Protein AF-A0A8S2WUA0-F1 (afdb_monomer)

Organism: NCBI:txid392030

InterPro domains:
  IPR001611 Leucine-rich repeat [PF13516] (300-314)
  IPR001611 Leucine-rich repeat [PF13516] (323-336)
  IPR001611 Leucine-rich repeat [PF13855] (157-218)
  IPR001611 Leucine-rich repeat [PF13855] (231-290)
  IPR001611 Leucine-rich repeat [PS51450] (231-252)
  IPR001611 Leucine-rich repeat [PS51450] (255-276)
  IPR001611 Leucine-rich repeat [PS51450] (279-300)
  IPR003591 Leucine-rich repeat, typical subtype [SM00369] (111-133)
  IPR003591 Leucine-rich repeat, typical subtype [SM00369] (135-157)
  IPR003591 Leucine-rich repeat, typical subtype [SM00369] (158-179)
  IPR003591 Leucine-rich repeat, typical subtype [SM00369] (180-204)
  IPR003591 Leucine-rich repeat, typical subtype [SM00369] (229-252)
  IPR003591 Leucine-rich repeat, typical subtype [SM00369] (253-276)
  IPR003591 Leucine-rich repeat, typical subtype [SM00369] (277-298)
  IPR003591 Leucine-rich repeat, typical subtype [SM00369] (299-323)
  IPR032675 Leucine-rich repeat domain superfamily [G3DSA:3.80.10.10] (1-219)
  IPR032675 Leucine-rich repeat domain superfamily [G3DSA:3.80.10.10] (220-452)
  IPR050333 Small Leucine-Rich Proteoglycans [PTHR45712] (112-393)

Sequence (474 aa):
QLDLRMNQIKFDDNDLLLLNQLINLTHIDVSHNSRINEIDLRSLHKLEQIRCSYNNATRLVLNGHALRQLNASHNRLKQIDLMAAPINLIQIDISWNEFQILPDWLNEDNSSIERLIADHNRINVLPNKLFTSNKRLQYIRLDHNRLLYLPDKISTSNVETLLLHCNQIENLPVCLLKNMHRLKILNLSSNQLVALPLPNDRTDLNRLQELYLSCNELDDDVFAIISRYERLKVLYLAYNKIEQIDDTSLSKLNSLTDLNLSGNNIQSLPQTALSSMENLQVLYLHSNKLCAIPDLRRLKSLKVLDLSFNAIDSASIDNLFPPSLTILDLSGNQEINIQRDSLKSLSQKSVSLINISGLSDASSDISLWSVGFAHSSGSRNRLAITTVNESSFNYSSNDALFAMFDGGLNNEVPMILKHKLPDILQHEYEQCNQANFYLKHTFLSLQKRLKTAGQRLGAASTVVHIRSLPQSNT

pLDDT: mean 84.99, std 16.62, range [33.16, 98.88]

Nearest PDB structures (foldseek):
  6qxp-assembly5_E  TM=7.853E-01  e=6.600E-06  Arabidopsis
  5o0o-assembly1_C  TM=7.335E-01  e=2.388E-05  Mus musculus
  5o0o-assembly1_B  TM=7.131E-01  e=1.533E-05  Mus musculus
  5o0n-assembly1_A  TM=5.180E-01  e=3.548E-06  Mus musculus
  6qxp-assembly4_D  TM=6.253E-01  e=2.388E-05  Arabidopsis

Secondary structure (DSSP, 8-state):
-EE-TTS-----HHHHHHHHT-TT--EEE--S-TT--EEE-TT-TT--EEE--SS--SEEEE--TT--EEE--SS--S--EESS--TT--EEE--SS--SB--GGGG-TT----EEE--SS---B--TTHHHH-TT--EEE--SS------S---S----EEE--SS------TTHHHH-TT--EEE--SS--S------SSGGG----EEE--SS---TTHHHHHTT-TT--EEE--SS------HHHHTT-TT-SEEE-TTS------HHHHTT-TT--EEE--SS--S-----TT-TT--EEE--SS---GGG-TT-S-TT--EEE-TT-TT----GGGGTTTTTS--EEE--S----SSS---S------------S---EEEEEETTGGG-TTEEEEEEEE-TT-SHHHHHHHHHHHHHHHHHHHH---HHHHHHHHHHHHHHHHHHHHHH---EEEEEEEEPPPP---

Radius of gyration: 27.76 Å; Cα contacts (8 Å, |Δi|>4): 1179; chains: 1; bounding box: 54×71×77 Å

Foldseek 3Di:
DEEQAPVLDEDDPVNQVVLLVPQCAQEYENDHNQNYQEHANQNNQNHAYYHHEHYAHQEAEYELNNHAYEHHEHYAYQDYHYPDQNLNHAEYAHANYAHQEDDQSLQAQRHNYAYYHHAQYAHADYHLCNQPRHQNHAYHHHAHYAYQEYRQDHAQHNHQEDHHANYAHADYHLCPQQRPLNHAYDAHAHYAYAEDHAHHPDLNSLNYAEYHHAHYAYEQCNLVRCLSNLNHAYDAHHQYAYADHDLVSLLSNLNYQYYAHANYAYAADRQNSLLSNCNHAEYHHANYAYQAYHQNQSNQNHAYDAHAQYQYAQVRQANRHHLNYAEYEHENNQRHDHDPNSCPSNVVYNYDYAYQNLDDPPDDDDQVHRDDDDDDDDDDDDFLKDKAWASQAPVHSFKIKIKIKTQPHDNPLNVLCNVVLRVQLNVLCVVDVDPVRSVVVSVVVSCVVCPPVNVVGDIDMDMDMDGDDPPDPD

Solvent-accessible surface area (backbone atoms only — not comparable to full-atom values): 23252 Å² total; per-residue (Å²): 109,48,83,53,54,69,63,64,46,60,70,50,77,67,53,37,52,57,57,39,68,48,45,83,33,35,35,41,31,51,22,46,11,67,56,23,44,59,46,64,40,56,60,24,49,46,24,26,34,43,35,43,25,47,24,46,25,48,42,44,34,34,24,14,66,41,19,31,37,42,35,45,24,40,28,50,28,49,62,74,49,59,80,36,72,44,42,53,22,32,37,41,32,49,23,38,27,50,24,46,48,68,72,71,67,51,50,38,69,67,35,46,30,28,36,44,35,43,25,44,28,48,30,40,53,66,56,63,30,42,51,57,22,34,64,53,28,26,38,40,36,45,24,40,30,46,28,45,53,62,51,68,55,48,40,82,31,48,33,29,33,44,37,44,25,42,28,50,31,43,55,64,34,64,42,48,52,40,25,33,47,46,24,30,36,42,32,48,22,38,29,49,28,50,66,76,49,56,52,38,91,52,54,90,41,34,48,33,29,36,42,34,45,24,40,28,52,32,40,49,70,48,41,75,48,55,33,53,26,45,56,23,28,35,42,33,45,23,37,28,56,28,43,59,60,61,41,78,32,56,48,40,35,45,47,24,32,36,42,30,49,21,43,25,52,30,41,59,64,38,49,71,17,54,45,60,26,48,50,25,27,36,41,37,41,26,42,26,47,25,44,51,62,54,70,39,50,53,20,61,45,24,29,38,40,34,47,21,37,22,50,32,38,38,91,48,52,65,77,23,69,25,85,48,50,41,38,41,37,50,24,55,15,73,58,45,57,83,55,76,73,53,44,52,80,52,65,86,50,83,53,54,74,29,64,46,60,72,74,68,77,98,81,71,81,88,59,82,55,67,58,73,87,85,86,78,97,71,84,90,64,70,81,19,61,37,66,37,82,36,53,50,33,94,86,30,61,62,21,30,36,39,33,43,24,40,15,56,90,37,54,65,65,15,53,54,48,48,74,44,46,63,66,42,41,51,56,33,38,77,77,34,86,49,72,79,51,20,58,54,49,27,53,56,53,48,56,63,72,38,50,73,61,51,75,79,46,71,63,53,75,51,76,47,78,47,70,68,74,81,80,77,92,122

Mean predicted aligned error: 12.83 Å

Structure (mmCIF, N/CA/C/O backbone):
data_AF-A0A8S2WUA0-F1
#
_entry.id   AF-A0A8S2WUA0-F1
#
loop_
_atom_site.group_PDB
_atom_site.id
_atom_site.type_symbol
_atom_site.label_atom_id
_atom_site.label_alt_id
_atom_site.label_comp_id
_atom_site.label_asym_id
_atom_site.label_entity_id
_atom_site.label_seq_id
_atom_site.pdbx_PDB_ins_code
_atom_site.Cartn_x
_atom_site.Cartn_y
_atom_site.Cartn_z
_atom_site.occupancy
_atom_site.B_iso_or_equiv
_atom_site.auth_seq_id
_atom_site.auth_comp_id
_atom_site.auth_asym_id
_atom_site.auth_atom_id
_atom_site.pdbx_PDB_model_num
ATOM 1 N N . GLN A 1 1 ? -2.440 -0.784 -35.305 1.00 91.06 1 GLN A N 1
ATOM 2 C CA . GLN A 1 1 ? 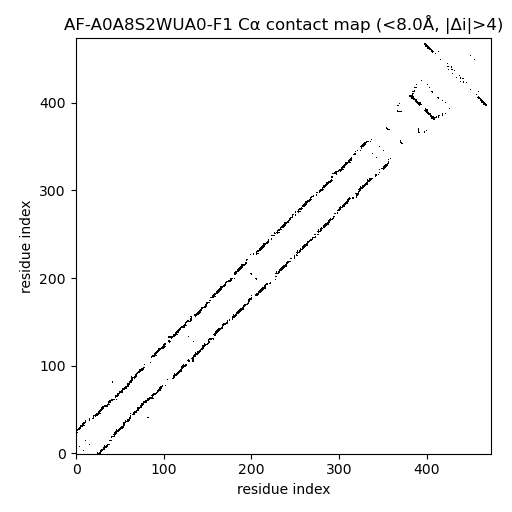-2.613 -1.450 -33.998 1.00 91.06 1 GLN A CA 1
ATOM 3 C C . GLN A 1 1 ? -2.890 -2.917 -34.273 1.00 91.06 1 GLN A C 1
ATOM 5 O O . GLN A 1 1 ? -3.445 -3.200 -35.329 1.00 91.06 1 GLN A O 1
ATOM 10 N N . LEU A 1 2 ? -2.484 -3.820 -33.385 1.00 93.69 2 LEU A N 1
ATOM 11 C CA . LEU A 1 2 ? -2.633 -5.263 -33.568 1.00 93.69 2 LEU A CA 1
ATOM 12 C C . LEU A 1 2 ? -3.073 -5.902 -32.245 1.00 93.69 2 LEU A C 1
ATOM 14 O O . LEU A 1 2 ? -2.423 -5.692 -31.225 1.00 93.69 2 LEU A O 1
ATOM 18 N N . ASP A 1 3 ? -4.173 -6.650 -32.261 1.00 94.88 3 ASP A N 1
ATOM 19 C CA . ASP A 1 3 ? -4.720 -7.353 -31.095 1.00 94.88 3 ASP A CA 1
ATOM 20 C C . ASP A 1 3 ? -4.766 -8.852 -31.402 1.00 94.88 3 ASP A C 1
ATOM 22 O O . ASP A 1 3 ? -5.430 -9.292 -32.338 1.00 94.88 3 ASP A O 1
ATOM 26 N N . LEU A 1 4 ? -4.000 -9.614 -30.632 1.00 93.12 4 LEU A N 1
ATOM 27 C CA . LEU A 1 4 ? -3.760 -11.044 -30.770 1.00 93.12 4 LEU A CA 1
ATOM 28 C C . LEU A 1 4 ? -4.043 -11.787 -29.456 1.00 93.12 4 LEU A C 1
ATOM 30 O O . LEU A 1 4 ? -3.588 -12.920 -29.269 1.00 93.12 4 LEU A O 1
ATOM 34 N N . ARG A 1 5 ? -4.796 -11.191 -28.529 1.00 93.31 5 ARG A N 1
ATOM 35 C CA . ARG A 1 5 ? -5.061 -11.808 -27.225 1.00 93.31 5 ARG A CA 1
ATOM 36 C C . ARG A 1 5 ? -5.924 -13.069 -27.305 1.00 93.31 5 ARG A C 1
ATOM 38 O O . ARG A 1 5 ? -6.803 -13.170 -28.155 1.00 93.31 5 ARG A O 1
ATOM 45 N N . MET A 1 6 ? -5.730 -13.992 -26.360 1.00 91.81 6 MET A N 1
ATOM 46 C CA . MET A 1 6 ? -6.567 -15.196 -26.178 1.00 91.81 6 MET A CA 1
ATOM 47 C C . MET A 1 6 ? -6.624 -16.153 -27.387 1.00 91.81 6 MET A C 1
ATOM 49 O O . MET A 1 6 ? -7.593 -16.891 -27.548 1.00 91.81 6 MET A O 1
ATOM 53 N N . ASN A 1 7 ? -5.582 -16.188 -28.220 1.00 89.38 7 ASN A N 1
ATOM 54 C CA . ASN A 1 7 ? -5.558 -16.977 -29.458 1.00 89.38 7 ASN A CA 1
ATOM 55 C C . ASN A 1 7 ? -4.708 -18.259 -29.366 1.00 89.38 7 ASN A C 1
ATOM 57 O O . ASN A 1 7 ? -4.508 -18.936 -30.370 1.00 89.38 7 ASN A O 1
ATOM 61 N N . GLN A 1 8 ? -4.200 -18.612 -28.176 1.00 88.50 8 GLN A N 1
ATOM 62 C CA . GLN A 1 8 ? -3.290 -19.754 -27.965 1.00 88.50 8 GLN A CA 1
ATOM 63 C C . GLN A 1 8 ? -2.056 -19.722 -28.886 1.00 88.50 8 GLN A C 1
ATOM 65 O O . GLN A 1 8 ? -1.544 -20.767 -29.298 1.00 88.50 8 GLN A O 1
ATOM 70 N N . ILE A 1 9 ? -1.584 -18.515 -29.206 1.00 87.69 9 ILE A N 1
ATOM 71 C CA . ILE A 1 9 ? -0.480 -18.295 -30.138 1.00 87.69 9 ILE A CA 1
ATOM 72 C C . ILE A 1 9 ? 0.809 -18.865 -29.558 1.00 87.69 9 ILE A C 1
ATOM 74 O O . ILE A 1 9 ? 1.099 -18.717 -28.370 1.00 87.69 9 ILE A O 1
ATOM 78 N N . LYS A 1 10 ? 1.596 -19.492 -30.427 1.00 88.62 10 LYS A N 1
ATOM 79 C CA . LYS A 1 10 ? 3.007 -19.780 -30.210 1.00 88.62 10 LYS A CA 1
ATOM 80 C C . LYS A 1 10 ? 3.750 -19.067 -31.326 1.00 88.62 10 LYS A C 1
ATOM 82 O O . LYS A 1 10 ? 3.524 -19.415 -32.474 1.00 88.62 10 LYS A O 1
ATOM 87 N N . PHE A 1 11 ? 4.595 -18.102 -30.987 1.00 86.12 11 PHE A N 1
ATOM 88 C CA . PHE A 1 11 ? 5.479 -17.513 -31.980 1.00 86.12 11 PHE A CA 1
ATOM 89 C C . PHE A 1 11 ? 6.608 -18.489 -32.293 1.00 86.12 11 PHE A C 1
ATOM 91 O O . PHE A 1 11 ? 7.310 -18.935 -31.380 1.00 86.12 11 PHE A O 1
ATOM 98 N N . ASP A 1 12 ? 6.745 -18.848 -33.564 1.00 83.81 12 ASP A N 1
ATOM 99 C CA . ASP A 1 12 ? 7.989 -19.389 -34.096 1.00 83.81 12 ASP A CA 1
ATOM 100 C C . ASP A 1 12 ? 8.867 -18.271 -34.695 1.00 83.81 12 ASP A C 1
AT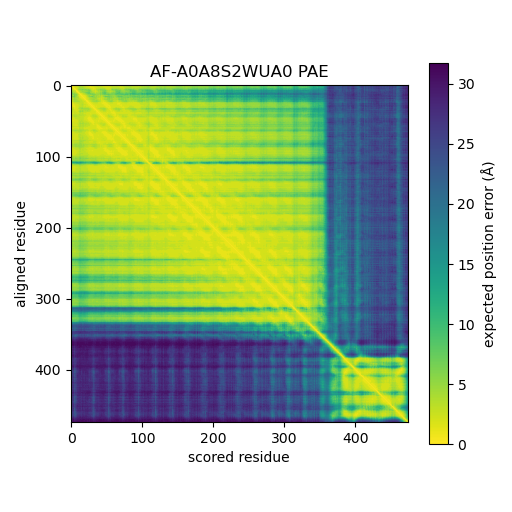OM 102 O O . ASP A 1 12 ? 8.491 -17.093 -34.712 1.00 83.81 12 ASP A O 1
ATOM 106 N N . ASP A 1 13 ? 10.067 -18.626 -35.158 1.00 78.75 13 ASP A N 1
ATOM 107 C CA . ASP A 1 13 ? 11.012 -17.653 -35.719 1.00 78.75 13 ASP A CA 1
ATOM 108 C C . ASP A 1 13 ? 10.450 -16.938 -36.964 1.00 78.75 13 ASP A C 1
ATOM 110 O O . ASP A 1 13 ? 10.760 -15.767 -37.199 1.00 78.75 13 ASP A O 1
ATOM 114 N N . ASN A 1 14 ? 9.594 -17.604 -37.748 1.00 80.50 14 ASN A N 1
ATOM 115 C CA . ASN A 1 14 ? 8.979 -17.011 -38.935 1.00 80.50 14 ASN A CA 1
ATOM 116 C C . ASN A 1 14 ? 7.882 -16.011 -38.548 1.00 80.50 14 ASN A C 1
ATOM 118 O O . ASN A 1 14 ? 7.809 -14.930 -39.136 1.00 80.50 14 ASN A O 1
ATOM 122 N N . ASP A 1 15 ? 7.066 -16.327 -37.542 1.00 83.38 15 ASP A N 1
ATOM 123 C CA . ASP A 1 15 ? 6.038 -15.421 -37.026 1.00 83.38 15 ASP A CA 1
ATOM 124 C C . ASP A 1 15 ? 6.659 -14.137 -36.465 1.00 83.38 15 ASP A C 1
ATOM 126 O O . ASP A 1 15 ? 6.182 -13.031 -36.740 1.00 83.38 15 ASP A O 1
ATOM 130 N N . LEU A 1 16 ? 7.759 -14.264 -35.712 1.00 80.38 16 LEU A N 1
ATOM 131 C CA . LEU A 1 16 ? 8.507 -13.114 -35.201 1.00 80.38 16 LEU A CA 1
ATOM 132 C C . LEU A 1 16 ? 9.115 -12.296 -36.342 1.00 80.38 16 LEU A C 1
ATOM 134 O O . LEU A 1 16 ? 9.086 -11.065 -36.287 1.00 80.38 16 LEU A O 1
ATOM 138 N N . LEU A 1 17 ? 9.630 -12.943 -37.391 1.00 80.00 17 LEU A N 1
ATOM 139 C CA . LEU A 1 17 ? 10.149 -12.246 -38.566 1.00 80.00 17 LEU A CA 1
ATOM 140 C C . LEU A 1 17 ? 9.051 -11.421 -39.252 1.00 80.00 17 LEU A C 1
ATOM 142 O O . LEU A 1 17 ? 9.273 -10.248 -39.555 1.00 80.00 17 LEU A O 1
ATOM 146 N N . LEU A 1 18 ? 7.864 -12.002 -39.446 1.00 84.75 18 LEU A N 1
ATOM 147 C CA . LEU A 1 18 ? 6.706 -11.319 -40.029 1.00 84.75 18 LEU A CA 1
ATOM 148 C C . LEU A 1 18 ? 6.235 -10.149 -39.158 1.00 84.75 18 LEU A C 1
ATOM 150 O O . LEU A 1 18 ? 6.015 -9.049 -39.667 1.00 84.75 18 LEU A O 1
ATOM 154 N N . LEU A 1 19 ? 6.134 -10.344 -37.841 1.00 85.50 19 LEU A N 1
ATOM 155 C CA . LEU A 1 19 ? 5.771 -9.272 -36.911 1.00 85.50 19 LEU A CA 1
ATOM 156 C C . LEU A 1 19 ? 6.771 -8.117 -36.953 1.00 85.50 19 LEU A C 1
ATOM 158 O O . LEU A 1 19 ? 6.364 -6.955 -36.956 1.00 85.50 19 LEU A O 1
ATOM 162 N N . ASN A 1 20 ? 8.067 -8.415 -37.046 1.00 85.62 20 ASN A N 1
ATOM 163 C CA . ASN A 1 20 ? 9.115 -7.400 -37.119 1.00 85.62 20 ASN A CA 1
ATOM 164 C C . ASN A 1 20 ? 9.111 -6.599 -38.438 1.00 85.62 20 ASN A C 1
ATOM 166 O O . ASN A 1 20 ? 9.735 -5.539 -38.491 1.00 85.62 20 ASN A O 1
ATOM 170 N N . GLN A 1 21 ? 8.375 -7.029 -39.472 1.00 90.38 21 GLN A N 1
ATOM 171 C CA . GLN A 1 21 ? 8.153 -6.236 -40.692 1.00 90.38 21 GLN A CA 1
ATOM 172 C C . GLN A 1 21 ? 7.097 -5.134 -40.505 1.00 90.38 21 GLN A C 1
ATOM 174 O O . GLN A 1 21 ? 7.042 -4.188 -41.295 1.00 90.38 21 GLN A O 1
ATOM 179 N N . LEU A 1 22 ? 6.283 -5.193 -39.445 1.00 91.19 22 LEU A N 1
ATOM 180 C CA . LEU A 1 22 ? 5.233 -4.212 -39.152 1.00 91.19 22 LEU A CA 1
ATOM 181 C C . LEU A 1 22 ? 5.799 -2.930 -38.517 1.00 91.19 22 LEU A C 1
ATOM 183 O O . LEU A 1 22 ? 5.335 -2.474 -37.478 1.00 91.19 22 LEU A O 1
ATOM 187 N N . ILE A 1 23 ? 6.786 -2.300 -39.154 1.00 91.50 23 ILE A N 1
ATOM 188 C CA . ILE A 1 23 ? 7.576 -1.181 -38.601 1.00 91.50 23 ILE A CA 1
ATOM 189 C C . ILE A 1 23 ? 6.765 0.070 -38.211 1.00 91.50 23 ILE A C 1
ATOM 191 O O . ILE A 1 23 ? 7.255 0.923 -37.475 1.00 91.50 23 ILE A O 1
ATOM 195 N N . ASN A 1 24 ? 5.526 0.197 -38.696 1.00 94.44 24 ASN A N 1
ATOM 196 C CA . ASN A 1 24 ? 4.607 1.286 -38.346 1.00 94.44 24 ASN A CA 1
ATOM 197 C C . ASN A 1 24 ? 3.672 0.944 -37.172 1.00 94.44 24 ASN A C 1
ATOM 199 O O . ASN A 1 24 ? 2.773 1.724 -36.853 1.00 94.44 24 ASN A O 1
ATOM 203 N N . LEU A 1 25 ? 3.843 -0.220 -36.543 1.00 95.94 25 LEU A N 1
ATOM 204 C CA . LEU A 1 25 ? 3.012 -0.652 -35.433 1.00 95.94 25 LEU A CA 1
ATOM 205 C C . LEU A 1 25 ? 3.320 0.167 -34.176 1.00 95.94 25 LEU A C 1
ATOM 207 O O . LEU A 1 25 ? 4.436 0.160 -33.672 1.00 95.94 25 LEU A O 1
ATOM 211 N N . THR A 1 26 ? 2.295 0.841 -33.657 1.00 97.44 26 THR A N 1
ATOM 212 C CA . THR A 1 26 ? 2.385 1.640 -32.426 1.00 97.44 26 THR A CA 1
ATOM 213 C C . THR A 1 26 ? 1.793 0.937 -31.209 1.00 97.44 26 THR A C 1
ATOM 215 O O . THR A 1 26 ? 2.150 1.264 -30.086 1.00 97.44 26 THR A O 1
ATOM 218 N N . HIS A 1 27 ? 0.890 -0.027 -31.412 1.00 98.06 27 HIS A N 1
ATOM 219 C CA . HIS A 1 27 ? 0.211 -0.748 -30.333 1.00 98.06 27 HIS A CA 1
ATOM 220 C C . HIS A 1 27 ? 0.109 -2.226 -30.678 1.00 98.06 27 HIS A C 1
ATOM 222 O O . HIS A 1 27 ? -0.366 -2.556 -31.774 1.00 98.06 27 HIS A O 1
ATOM 228 N N . ILE A 1 28 ? 0.490 -3.080 -29.733 1.00 96.62 28 ILE A N 1
ATOM 229 C CA . ILE A 1 28 ? 0.329 -4.527 -29.833 1.00 96.62 28 ILE A CA 1
ATOM 230 C C . ILE A 1 28 ? -0.192 -5.121 -28.518 1.00 96.62 28 ILE A C 1
ATOM 232 O O . ILE A 1 28 ? 0.291 -4.778 -27.437 1.00 96.62 28 ILE A O 1
ATOM 236 N N . ASP A 1 29 ? -1.173 -6.015 -28.612 1.00 97.19 29 ASP A N 1
ATOM 237 C CA . ASP A 1 29 ? -1.645 -6.837 -27.497 1.00 97.19 29 ASP A CA 1
ATOM 238 C C . ASP A 1 29 ? -1.501 -8.317 -27.862 1.00 97.19 29 ASP A C 1
ATOM 240 O O . ASP A 1 29 ? -2.125 -8.795 -28.801 1.00 97.19 29 ASP A O 1
ATOM 244 N N . VAL A 1 30 ? -0.647 -9.037 -27.141 1.00 95.94 30 VAL A N 1
ATOM 245 C CA . VAL A 1 30 ? -0.411 -10.484 -27.275 1.00 95.94 30 VAL A CA 1
ATOM 246 C C . VAL A 1 30 ? -0.712 -11.206 -25.960 1.00 95.94 30 VAL A C 1
ATOM 248 O O . VAL A 1 30 ? -0.166 -12.275 -25.693 1.00 95.94 30 VAL A O 1
ATOM 251 N N . SER A 1 31 ? -1.552 -10.621 -25.106 1.00 96.31 31 SER A N 1
ATOM 252 C CA . SER A 1 31 ? -1.838 -11.146 -23.768 1.00 96.31 31 SER A CA 1
ATOM 253 C C . SER A 1 31 ? -2.667 -12.439 -23.805 1.00 96.31 31 SER A C 1
ATOM 255 O O . SER A 1 31 ? -3.380 -12.713 -24.769 1.00 96.31 31 SER A O 1
ATOM 257 N N . HIS A 1 32 ? -2.642 -13.229 -22.733 1.00 95.50 32 HIS A N 1
ATOM 258 C CA . HIS A 1 32 ? -3.422 -14.470 -22.601 1.00 95.50 32 HIS A CA 1
ATOM 259 C C . HIS A 1 32 ? -3.127 -15.529 -23.682 1.00 95.50 32 HIS A C 1
ATOM 261 O O . HIS A 1 32 ? -4.022 -16.228 -24.160 1.00 95.50 32 HIS A O 1
ATOM 267 N N . ASN A 1 33 ? -1.863 -15.680 -24.060 1.00 93.12 33 ASN A N 1
ATOM 268 C CA . ASN A 1 33 ? -1.368 -16.709 -24.966 1.00 93.12 33 ASN A CA 1
ATOM 269 C C . ASN A 1 33 ? -0.337 -17.589 -24.240 1.00 93.12 33 ASN A C 1
ATOM 271 O O . ASN A 1 33 ? 0.876 -17.417 -24.341 1.00 93.12 33 ASN A O 1
ATOM 275 N N . SER A 1 34 ? -0.839 -18.601 -23.531 1.00 91.12 34 SER A N 1
ATOM 276 C CA . SER A 1 34 ? -0.041 -19.492 -22.669 1.00 91.12 34 SER A CA 1
ATOM 277 C C . SER A 1 34 ? 1.126 -20.222 -23.355 1.00 91.12 34 SER A C 1
ATOM 279 O O . SER A 1 34 ? 2.004 -20.748 -22.674 1.00 91.12 34 SER A O 1
ATOM 281 N N . ARG A 1 35 ? 1.147 -20.268 -24.693 1.00 92.31 35 ARG A N 1
ATOM 282 C CA . ARG A 1 35 ? 2.188 -20.932 -25.490 1.00 92.31 35 ARG A CA 1
ATOM 283 C C . ARG A 1 35 ? 3.310 -19.991 -25.945 1.00 92.31 35 ARG A C 1
ATOM 285 O O . ARG A 1 35 ? 4.272 -20.469 -26.546 1.00 92.31 35 ARG A O 1
ATOM 292 N N . ILE A 1 36 ? 3.218 -18.691 -25.659 1.00 92.69 36 ILE A N 1
ATOM 293 C CA . ILE A 1 36 ? 4.293 -17.729 -25.920 1.00 92.69 36 ILE A CA 1
ATOM 294 C C . ILE A 1 36 ? 5.355 -17.859 -24.825 1.00 92.69 36 ILE A C 1
ATOM 296 O O . ILE A 1 36 ? 5.082 -17.577 -23.659 1.00 92.69 36 ILE A O 1
ATOM 300 N N . ASN A 1 37 ? 6.568 -18.250 -25.223 1.00 92.69 37 ASN A N 1
ATOM 301 C CA . ASN A 1 37 ? 7.739 -18.339 -24.339 1.00 92.69 37 ASN A CA 1
ATOM 302 C C . ASN A 1 37 ? 8.763 -17.219 -24.593 1.00 92.69 37 ASN A C 1
ATOM 304 O O . ASN A 1 37 ? 9.533 -16.868 -23.700 1.00 92.69 37 ASN A O 1
ATOM 308 N N . GLU A 1 38 ? 8.768 -16.639 -25.790 1.00 93.50 38 GLU A N 1
ATOM 309 C CA . GLU A 1 38 ? 9.665 -15.553 -26.176 1.00 93.50 38 GLU A CA 1
ATOM 310 C C . GLU A 1 38 ? 8.903 -14.531 -27.015 1.00 93.50 38 GLU A C 1
ATOM 312 O O . GLU A 1 38 ? 8.046 -14.885 -27.828 1.00 93.50 38 GLU A O 1
ATOM 317 N N . ILE A 1 39 ? 9.194 -13.255 -26.775 1.00 94.06 39 ILE A N 1
ATOM 318 C CA . ILE A 1 39 ? 8.651 -12.132 -27.533 1.00 94.06 39 ILE A CA 1
ATOM 319 C C . ILE A 1 39 ? 9.830 -11.262 -27.948 1.00 94.06 39 ILE A C 1
ATOM 321 O O . ILE A 1 39 ? 10.447 -10.615 -27.102 1.00 94.06 39 ILE A O 1
ATOM 325 N N . ASP A 1 40 ? 10.122 -11.231 -29.246 1.00 94.62 40 ASP A N 1
ATOM 326 C CA . ASP A 1 40 ? 11.166 -10.384 -29.819 1.00 94.62 40 ASP A CA 1
ATOM 327 C C . ASP A 1 40 ? 10.575 -9.400 -30.830 1.00 94.62 40 ASP A C 1
ATOM 329 O O . ASP A 1 40 ? 10.225 -9.759 -31.954 1.00 94.62 40 ASP A O 1
ATOM 333 N N . LEU A 1 41 ? 10.465 -8.141 -30.410 1.00 94.25 41 LEU A N 1
ATOM 334 C CA . LEU A 1 41 ? 9.936 -7.032 -31.203 1.00 94.25 41 LEU A CA 1
ATOM 335 C C . LEU A 1 41 ? 10.971 -5.906 -31.328 1.00 94.25 41 LEU A C 1
ATOM 337 O O . LEU A 1 41 ? 10.624 -4.721 -31.362 1.00 94.25 41 LEU A O 1
ATOM 341 N N . ARG A 1 42 ? 12.263 -6.258 -31.373 1.00 93.88 42 ARG A N 1
ATOM 342 C CA . ARG A 1 42 ? 13.376 -5.294 -31.415 1.00 93.88 42 ARG A CA 1
ATOM 343 C C . ARG A 1 42 ? 13.315 -4.307 -32.589 1.00 93.88 42 ARG A C 1
ATOM 345 O O . ARG A 1 42 ? 13.819 -3.189 -32.471 1.00 93.88 42 ARG A O 1
ATOM 352 N N . SER A 1 43 ? 12.698 -4.694 -33.707 1.00 92.81 43 SER A N 1
ATOM 353 C CA . SER A 1 43 ? 12.630 -3.873 -34.926 1.00 92.81 43 SER A CA 1
ATOM 354 C C . SER A 1 43 ? 11.518 -2.817 -34.880 1.00 92.81 43 SER A C 1
ATOM 356 O O . SER A 1 43 ? 11.534 -1.854 -35.655 1.00 92.81 43 SER A O 1
ATOM 358 N N . LEU A 1 44 ? 10.562 -2.955 -33.953 1.00 94.62 44 LEU A N 1
ATOM 359 C CA . LEU A 1 44 ? 9.388 -2.087 -33.837 1.00 94.62 44 LEU A CA 1
ATOM 360 C C . LEU A 1 44 ? 9.704 -0.785 -33.082 1.00 94.62 44 LEU A C 1
ATOM 362 O O . LEU A 1 44 ? 9.200 -0.518 -31.998 1.00 94.62 44 LEU A O 1
ATOM 366 N N . HIS A 1 45 ? 10.539 0.062 -33.679 1.00 94.31 45 HIS A N 1
ATOM 367 C CA . HIS A 1 45 ? 11.000 1.332 -33.100 1.00 94.31 45 HIS A CA 1
ATOM 368 C C . HIS A 1 45 ? 9.897 2.388 -32.880 1.00 94.31 45 HIS A C 1
ATOM 370 O O . HIS A 1 45 ? 10.115 3.330 -32.121 1.00 94.31 45 HIS A O 1
ATOM 376 N N . LYS A 1 46 ? 8.725 2.244 -33.519 1.00 96.44 46 LYS A N 1
ATOM 377 C CA . LYS A 1 46 ? 7.538 3.102 -33.314 1.00 96.44 46 LYS A CA 1
ATOM 378 C C . LYS A 1 46 ? 6.549 2.550 -32.281 1.00 96.44 46 LYS A C 1
ATOM 380 O O . LYS A 1 46 ? 5.483 3.134 -32.102 1.00 96.44 46 LYS A O 1
ATOM 385 N N . LEU A 1 47 ? 6.861 1.429 -31.630 1.00 97.50 47 LEU A N 1
ATOM 386 C CA . LEU A 1 47 ? 5.958 0.797 -30.676 1.00 97.50 47 LEU A CA 1
ATOM 387 C C . LEU A 1 47 ? 5.830 1.650 -29.407 1.00 97.50 47 LEU A C 1
ATOM 389 O O . LEU A 1 47 ? 6.783 1.801 -28.648 1.00 97.50 47 LEU A O 1
ATOM 393 N N . GLU A 1 48 ? 4.635 2.187 -29.172 1.00 98.00 48 GLU A N 1
ATOM 394 C CA . GLU A 1 48 ? 4.312 3.014 -28.008 1.00 98.00 48 GLU A CA 1
ATOM 395 C C . GLU A 1 48 ? 3.701 2.195 -26.872 1.00 98.00 48 GLU A C 1
ATOM 397 O O . GLU A 1 48 ? 3.952 2.470 -25.697 1.00 98.00 48 GLU A O 1
ATOM 402 N N . GLN A 1 49 ? 2.896 1.185 -27.206 1.00 98.31 49 GLN A N 1
ATOM 403 C CA . GLN A 1 49 ? 2.219 0.349 -26.226 1.00 98.31 49 GLN A CA 1
ATOM 404 C C . GLN A 1 49 ? 2.359 -1.131 -26.552 1.00 98.31 49 GLN A C 1
ATOM 406 O O . GLN A 1 49 ? 2.022 -1.581 -27.649 1.00 98.31 49 GLN A O 1
ATOM 411 N N . ILE A 1 50 ? 2.758 -1.896 -25.542 1.00 97.75 50 ILE A N 1
ATOM 412 C CA . ILE A 1 50 ? 2.716 -3.353 -25.571 1.00 97.75 50 ILE A CA 1
ATOM 413 C C . ILE A 1 50 ? 1.987 -3.896 -24.349 1.00 97.75 50 ILE A C 1
ATOM 415 O O . ILE A 1 50 ? 2.229 -3.486 -23.210 1.00 97.75 50 ILE A O 1
ATOM 419 N N . ARG A 1 51 ? 1.092 -4.845 -24.609 1.00 98.06 51 ARG A N 1
ATOM 420 C CA . ARG A 1 51 ? 0.485 -5.708 -23.602 1.00 98.06 51 ARG A CA 1
ATOM 421 C C . ARG A 1 51 ? 0.831 -7.146 -23.945 1.00 98.06 51 ARG A C 1
ATOM 423 O O . ARG A 1 51 ? 0.525 -7.622 -25.031 1.00 98.06 51 ARG A O 1
ATOM 430 N N . CYS A 1 52 ? 1.520 -7.815 -23.042 1.00 96.81 52 CYS A N 1
ATOM 431 C CA . CYS A 1 52 ? 1.936 -9.198 -23.190 1.00 96.81 52 CYS A CA 1
ATOM 432 C C . CYS A 1 52 ? 1.747 -9.968 -21.881 1.00 96.81 52 CYS A C 1
ATOM 434 O O . CYS A 1 52 ? 2.558 -10.837 -21.551 1.00 96.81 52 CYS A O 1
ATOM 436 N N . SER A 1 53 ? 0.683 -9.652 -21.138 1.00 97.00 53 SER A N 1
ATOM 437 C CA . SER A 1 53 ? 0.412 -10.269 -19.844 1.00 97.00 53 SER A CA 1
ATOM 438 C C . SER A 1 53 ? -0.199 -11.665 -19.960 1.00 97.00 53 SER A C 1
ATOM 440 O O . SER A 1 53 ? -0.741 -12.032 -21.003 1.00 97.00 53 SER A O 1
ATOM 442 N N . TYR A 1 54 ? -0.135 -12.456 -18.887 1.00 95.94 54 TYR A N 1
ATOM 443 C CA . TYR A 1 54 ? -0.698 -13.815 -18.837 1.00 95.94 54 TYR A CA 1
ATOM 444 C C . TYR A 1 54 ? -0.177 -14.725 -19.961 1.00 95.94 54 TYR A C 1
ATOM 446 O O . TYR A 1 54 ? -0.938 -15.428 -20.632 1.00 95.94 54 TYR A O 1
ATOM 454 N N . ASN A 1 55 ? 1.136 -14.692 -20.164 1.00 95.06 55 ASN A N 1
ATOM 455 C CA . ASN A 1 55 ? 1.853 -15.570 -21.079 1.00 95.06 55 ASN A CA 1
ATOM 456 C C . ASN A 1 55 ? 2.803 -16.472 -20.270 1.00 95.06 55 ASN A C 1
ATOM 458 O O . ASN A 1 55 ? 2.786 -16.485 -19.039 1.00 95.06 55 ASN A O 1
ATOM 462 N N . ASN A 1 56 ? 3.622 -17.267 -20.953 1.00 95.38 56 ASN A N 1
ATOM 463 C CA . ASN A 1 56 ? 4.668 -18.069 -20.320 1.00 95.38 56 ASN A CA 1
ATOM 464 C C . ASN A 1 56 ? 6.064 -17.542 -20.687 1.00 95.38 56 ASN A C 1
ATOM 466 O O . ASN A 1 56 ? 7.033 -18.302 -20.733 1.00 95.38 56 ASN A O 1
ATOM 470 N N . ALA A 1 57 ? 6.162 -16.240 -20.985 1.00 95.88 57 ALA A N 1
ATOM 471 C CA . ALA A 1 57 ? 7.355 -15.662 -21.569 1.00 95.88 57 ALA A CA 1
ATOM 472 C C . ALA A 1 57 ? 8.504 -15.637 -20.557 1.00 95.88 57 ALA A C 1
ATOM 474 O O . ALA A 1 57 ? 8.363 -15.125 -19.446 1.00 95.88 57 ALA A O 1
ATOM 475 N N . THR A 1 58 ? 9.654 -16.173 -20.960 1.00 96.19 58 THR A N 1
ATOM 476 C CA . THR A 1 58 ? 10.918 -16.104 -20.214 1.00 96.19 58 THR A CA 1
ATOM 477 C C . THR A 1 58 ? 11.842 -15.020 -20.756 1.00 96.19 58 THR A C 1
ATOM 479 O O . THR A 1 58 ? 12.754 -14.590 -20.051 1.00 96.19 58 THR A O 1
ATOM 482 N N . ARG A 1 59 ? 11.603 -14.565 -21.993 1.00 95.25 59 ARG A N 1
ATOM 483 C CA . ARG A 1 59 ? 12.392 -13.534 -22.668 1.00 95.25 59 ARG A CA 1
ATOM 484 C C . ARG A 1 59 ? 11.496 -12.518 -23.373 1.00 95.25 59 ARG A C 1
ATOM 486 O O . ARG A 1 59 ? 10.568 -12.892 -24.089 1.00 95.25 59 ARG A O 1
ATOM 493 N N . LEU A 1 60 ? 11.805 -11.239 -23.166 1.00 96.62 60 LEU A N 1
ATOM 494 C CA . LEU A 1 60 ? 11.128 -10.103 -23.783 1.00 96.62 60 LEU A CA 1
ATOM 495 C C . LEU A 1 60 ? 12.181 -9.125 -24.311 1.00 96.62 60 LEU A C 1
ATOM 497 O O . LEU A 1 60 ? 12.903 -8.518 -23.519 1.00 96.62 60 LEU A O 1
ATOM 501 N N . VAL A 1 61 ? 12.250 -8.983 -25.634 1.00 96.12 61 VAL A N 1
ATOM 502 C CA . VAL A 1 61 ? 13.169 -8.078 -26.334 1.00 96.12 61 VAL A CA 1
ATOM 503 C C . VAL A 1 61 ? 12.361 -6.992 -27.036 1.00 96.12 61 VAL A C 1
ATOM 505 O O . VAL A 1 61 ? 11.513 -7.291 -27.876 1.00 96.12 61 VAL A O 1
ATOM 508 N N . LEU A 1 62 ? 12.609 -5.726 -26.700 1.00 96.50 62 LEU A N 1
ATOM 509 C CA . LEU A 1 62 ? 11.864 -4.579 -27.229 1.00 96.50 62 LEU A CA 1
ATOM 510 C C . LEU A 1 62 ? 12.792 -3.436 -27.647 1.00 96.50 62 LEU A C 1
ATOM 512 O O . LEU A 1 62 ? 13.969 -3.372 -27.290 1.00 96.50 62 LEU A O 1
ATOM 516 N N . ASN A 1 63 ? 12.227 -2.474 -28.369 1.00 95.25 63 ASN A N 1
ATOM 517 C CA . ASN A 1 63 ? 12.847 -1.178 -28.598 1.00 95.25 63 ASN A CA 1
ATOM 518 C C . ASN A 1 63 ? 12.206 -0.124 -27.683 1.00 95.25 63 ASN A C 1
ATOM 520 O O . ASN A 1 63 ? 11.003 0.108 -27.760 1.00 95.25 63 ASN A O 1
ATOM 524 N N . GLY A 1 64 ? 12.992 0.514 -26.812 1.00 94.25 64 GLY A N 1
ATOM 525 C CA . GLY A 1 64 ? 12.466 1.494 -25.858 1.00 94.25 64 GLY A CA 1
ATOM 526 C C . GLY A 1 64 ? 12.186 2.882 -26.442 1.00 94.25 64 GLY A C 1
ATOM 527 O O . GLY A 1 64 ? 11.535 3.680 -25.778 1.00 94.25 64 GLY A O 1
ATOM 528 N N . HIS A 1 65 ? 12.634 3.188 -27.666 1.00 94.00 65 HIS A N 1
ATOM 529 C CA . HIS A 1 65 ? 12.657 4.557 -28.204 1.00 94.00 65 HIS A CA 1
ATOM 530 C C . HIS A 1 65 ? 11.299 5.289 -28.144 1.00 94.00 65 HIS A C 1
ATOM 532 O O . HIS A 1 65 ? 11.212 6.409 -27.636 1.00 94.00 65 HIS A O 1
ATOM 538 N N . ALA A 1 66 ? 10.234 4.647 -28.630 1.00 96.56 66 ALA A N 1
ATOM 539 C CA . ALA A 1 66 ? 8.879 5.203 -28.635 1.00 96.56 66 ALA A CA 1
ATOM 540 C C . ALA A 1 66 ? 8.010 4.711 -27.465 1.00 96.56 66 ALA A C 1
ATOM 542 O O . ALA A 1 66 ? 6.865 5.139 -27.341 1.00 96.56 66 ALA A O 1
ATOM 543 N N . LEU A 1 67 ? 8.525 3.820 -26.613 1.00 97.50 67 LEU A N 1
ATOM 544 C CA . LEU A 1 67 ? 7.711 3.078 -25.657 1.00 97.50 67 LEU A CA 1
ATOM 545 C C . LEU A 1 67 ? 7.172 3.992 -24.550 1.00 97.50 67 LEU A C 1
ATOM 547 O O . LEU A 1 67 ? 7.930 4.668 -23.859 1.00 97.50 67 LEU A O 1
ATOM 551 N N . ARG A 1 68 ? 5.850 3.979 -24.365 1.00 97.88 68 ARG A N 1
ATOM 552 C CA . ARG A 1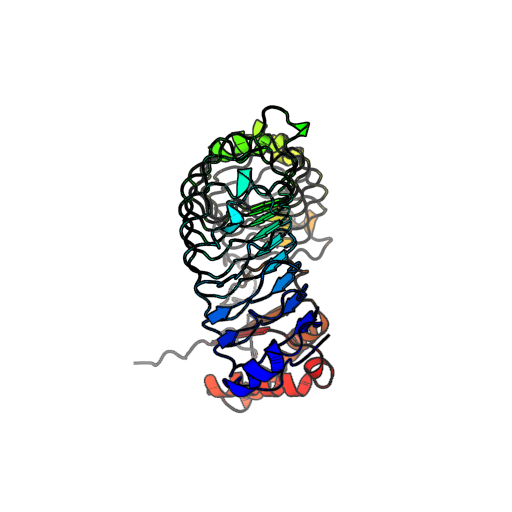 68 ? 5.110 4.775 -23.372 1.00 97.88 68 ARG A CA 1
ATOM 553 C C . ARG A 1 68 ? 4.422 3.910 -22.328 1.00 97.88 68 ARG A C 1
ATOM 555 O O . ARG A 1 68 ? 4.318 4.323 -21.173 1.00 97.88 68 ARG A O 1
ATOM 562 N N . GLN A 1 69 ? 3.955 2.724 -22.713 1.00 98.38 69 GLN A N 1
ATOM 563 C CA . GLN A 1 69 ? 3.290 1.784 -21.812 1.00 98.38 69 GLN A CA 1
ATOM 564 C C . GLN A 1 69 ? 3.747 0.350 -22.071 1.00 98.38 69 GLN A C 1
ATOM 566 O O . GLN A 1 69 ? 3.658 -0.152 -23.191 1.00 98.38 69 GLN A O 1
ATOM 571 N N . LEU A 1 70 ? 4.169 -0.325 -21.006 1.00 98.19 70 LEU A N 1
ATOM 572 C CA . LEU A 1 70 ? 4.565 -1.727 -21.025 1.00 98.19 70 LEU A CA 1
ATOM 573 C C . LEU A 1 70 ? 3.795 -2.483 -19.947 1.00 98.19 70 LEU A C 1
ATOM 575 O O . LEU A 1 70 ? 3.952 -2.194 -18.765 1.00 98.19 70 LEU A O 1
ATOM 579 N N . ASN A 1 71 ? 2.984 -3.456 -20.353 1.00 98.50 71 ASN A N 1
ATOM 580 C CA . ASN A 1 71 ? 2.401 -4.435 -19.445 1.00 98.50 71 ASN A CA 1
ATOM 581 C C . ASN A 1 71 ? 2.889 -5.836 -19.822 1.00 98.50 71 ASN A C 1
ATOM 583 O O . ASN A 1 71 ? 2.473 -6.375 -20.844 1.00 98.50 71 ASN A O 1
ATOM 587 N N . ALA A 1 72 ? 3.752 -6.405 -18.988 1.00 98.00 72 ALA A N 1
ATOM 588 C CA . ALA A 1 72 ? 4.313 -7.744 -19.113 1.00 98.00 72 ALA A CA 1
ATOM 589 C C . ALA A 1 72 ? 4.021 -8.606 -17.870 1.00 98.00 72 ALA A C 1
ATOM 591 O O . ALA A 1 72 ? 4.783 -9.526 -17.555 1.00 98.00 72 ALA A O 1
ATOM 592 N N . SER A 1 73 ? 2.937 -8.312 -17.144 1.00 98.19 73 SER A N 1
ATOM 593 C CA . SER A 1 73 ? 2.604 -9.022 -15.909 1.00 98.19 73 SER A CA 1
ATOM 594 C C . SER A 1 73 ? 2.223 -10.487 -16.128 1.00 98.19 73 SER A C 1
ATOM 596 O O . SER A 1 73 ? 1.836 -10.879 -17.226 1.00 98.19 73 SER A O 1
ATOM 598 N N . HIS A 1 74 ? 2.311 -11.314 -15.086 1.00 98.06 74 HIS A N 1
ATOM 599 C CA . HIS A 1 74 ? 1.966 -12.741 -15.149 1.00 98.06 74 HIS A CA 1
ATOM 600 C C . HIS A 1 74 ? 2.735 -13.481 -16.255 1.00 98.06 74 HIS A C 1
ATOM 602 O O . HIS A 1 74 ? 2.152 -14.015 -17.200 1.00 98.06 74 HIS A O 1
ATOM 608 N N . ASN A 1 75 ? 4.060 -13.479 -16.128 1.00 97.88 75 ASN A N 1
ATOM 609 C CA . ASN A 1 75 ? 5.000 -14.176 -17.001 1.00 97.88 75 ASN A CA 1
ATOM 610 C C . ASN A 1 75 ? 6.088 -14.866 -16.154 1.00 97.88 75 ASN A C 1
ATOM 612 O O . ASN A 1 75 ? 5.950 -15.021 -14.942 1.00 97.88 75 ASN A O 1
ATOM 616 N N . ARG A 1 76 ? 7.175 -15.321 -16.787 1.00 97.94 76 ARG A N 1
ATOM 617 C CA . ARG A 1 76 ? 8.362 -15.884 -16.120 1.00 97.94 76 ARG A CA 1
ATOM 618 C C . ARG A 1 76 ? 9.619 -15.070 -16.433 1.00 97.94 76 ARG A C 1
ATOM 620 O O . ARG A 1 76 ? 10.718 -15.619 -16.539 1.00 97.94 76 ARG A O 1
ATOM 627 N N . LEU A 1 77 ? 9.458 -13.764 -16.641 1.00 98.00 77 LEU A N 1
ATOM 628 C CA . LEU A 1 77 ? 10.550 -12.875 -17.018 1.00 98.00 77 LEU A CA 1
ATOM 629 C C . LEU A 1 77 ? 11.488 -12.661 -15.833 1.00 98.00 77 LEU A C 1
ATOM 631 O O . LEU A 1 77 ? 11.053 -12.459 -14.701 1.00 98.00 77 LEU A O 1
ATOM 635 N N . LYS A 1 78 ? 12.788 -12.673 -16.121 1.00 97.12 78 LYS A N 1
ATOM 636 C CA . LYS A 1 78 ? 13.847 -12.312 -15.165 1.00 97.12 78 LYS A CA 1
ATOM 637 C C . LYS A 1 78 ? 14.471 -10.954 -15.473 1.00 97.12 78 LYS A C 1
ATOM 639 O O . LYS A 1 78 ? 15.024 -10.324 -14.579 1.00 97.12 78 LYS A O 1
ATOM 644 N N . GLN A 1 79 ? 14.389 -10.534 -16.734 1.00 95.75 79 GLN A N 1
ATOM 645 C CA . GLN A 1 79 ? 14.874 -9.261 -17.253 1.00 95.75 79 GLN A CA 1
ATOM 646 C C . GLN A 1 79 ? 14.076 -8.871 -18.506 1.00 95.75 79 GLN A C 1
ATOM 648 O O . GLN A 1 79 ? 13.348 -9.695 -19.067 1.00 95.75 79 GLN A O 1
ATOM 653 N N . ILE A 1 80 ? 14.235 -7.623 -18.948 1.00 95.56 80 ILE A N 1
ATOM 654 C CA . ILE A 1 80 ? 13.713 -7.120 -20.224 1.00 95.56 80 ILE A CA 1
ATOM 655 C C . ILE A 1 80 ? 14.896 -6.572 -21.006 1.00 95.56 80 ILE A C 1
ATOM 657 O O . ILE A 1 80 ? 15.584 -5.670 -20.525 1.00 95.56 80 ILE A O 1
ATOM 661 N N . ASP A 1 81 ? 15.098 -7.088 -22.212 1.00 95.25 81 ASP A N 1
ATOM 662 C CA . ASP A 1 81 ? 16.174 -6.648 -23.087 1.00 95.25 81 ASP A CA 1
ATOM 663 C C . ASP A 1 81 ? 15.664 -5.474 -23.932 1.00 95.25 81 ASP A C 1
ATOM 665 O O . ASP A 1 81 ? 14.746 -5.620 -24.742 1.00 95.25 81 ASP A O 1
ATOM 669 N N . LEU A 1 82 ? 16.247 -4.290 -23.746 1.00 94.44 82 LEU A N 1
ATOM 670 C CA . LEU A 1 82 ? 15.876 -3.094 -24.502 1.00 94.44 82 LEU A CA 1
ATOM 671 C C . LEU A 1 82 ? 17.011 -2.654 -25.421 1.00 94.44 82 LEU A C 1
ATOM 673 O O . LEU A 1 82 ? 18.141 -2.478 -24.980 1.00 94.44 82 LEU A O 1
ATOM 677 N N . MET A 1 83 ? 16.693 -2.412 -26.695 1.00 93.75 83 MET A N 1
ATOM 678 C CA . MET A 1 83 ? 17.664 -1.895 -27.675 1.00 93.75 83 MET A CA 1
ATOM 679 C C . MET A 1 83 ? 18.025 -0.420 -27.441 1.00 93.75 83 MET A C 1
ATOM 681 O O . MET A 1 83 ? 19.074 0.043 -27.875 1.00 93.75 83 MET A O 1
ATOM 685 N N . ALA A 1 84 ? 17.141 0.324 -26.776 1.00 91.94 84 ALA A N 1
ATOM 686 C CA . ALA A 1 84 ? 17.321 1.723 -26.408 1.00 91.94 84 ALA A CA 1
ATOM 687 C C . ALA A 1 84 ? 16.614 1.984 -25.074 1.00 91.94 84 ALA A C 1
ATOM 689 O O . ALA A 1 84 ? 15.574 1.378 -24.806 1.00 91.94 84 ALA A O 1
ATOM 690 N N . ALA A 1 85 ? 17.153 2.889 -24.252 1.00 91.88 85 ALA A N 1
ATOM 691 C CA . ALA A 1 85 ? 16.539 3.257 -22.978 1.00 91.88 85 ALA A CA 1
ATOM 692 C C . ALA A 1 85 ? 15.141 3.878 -23.199 1.00 91.88 85 ALA A C 1
ATOM 694 O O . ALA A 1 85 ? 14.987 4.738 -24.073 1.00 91.88 85 ALA A O 1
ATOM 695 N N . PRO A 1 86 ? 14.115 3.480 -22.427 1.00 94.62 86 PRO A N 1
ATOM 696 C CA . PRO A 1 86 ? 12.738 3.872 -22.682 1.00 94.62 86 PRO A CA 1
ATOM 697 C C . PRO A 1 86 ? 12.404 5.209 -22.003 1.00 94.62 86 PRO A C 1
ATOM 699 O O . PRO A 1 86 ? 11.616 5.279 -21.066 1.00 94.62 86 PRO A O 1
ATOM 702 N N . ILE A 1 87 ? 13.018 6.297 -22.477 1.00 93.00 87 ILE A N 1
ATOM 703 C CA . ILE A 1 87 ? 12.919 7.640 -21.865 1.00 93.00 87 ILE A CA 1
ATOM 704 C C . ILE A 1 87 ? 11.487 8.214 -21.840 1.00 93.00 87 ILE A C 1
ATOM 706 O O . ILE A 1 87 ? 11.160 9.048 -20.994 1.00 93.00 87 ILE A O 1
ATOM 710 N N . ASN A 1 88 ? 10.619 7.742 -22.742 1.00 95.56 88 ASN A N 1
ATOM 711 C CA . ASN A 1 88 ? 9.222 8.166 -22.876 1.00 95.56 88 ASN A CA 1
ATOM 712 C C . ASN A 1 88 ? 8.236 7.281 -22.093 1.00 95.56 88 ASN A C 1
ATOM 714 O O . ASN A 1 88 ? 7.023 7.501 -22.170 1.00 95.56 88 ASN A O 1
ATOM 718 N N . LEU A 1 89 ? 8.731 6.284 -21.352 1.00 97.00 89 LEU A N 1
ATOM 719 C CA . LEU A 1 89 ? 7.898 5.325 -20.637 1.00 97.00 89 LEU A CA 1
ATOM 720 C C . LEU A 1 89 ? 7.193 6.006 -19.469 1.00 97.00 89 LEU A C 1
ATOM 722 O O . LEU A 1 89 ? 7.840 6.541 -18.580 1.00 97.00 89 LEU A O 1
ATOM 726 N N . ILE A 1 90 ? 5.864 5.960 -19.471 1.00 98.00 90 ILE A N 1
ATOM 727 C CA . ILE A 1 90 ? 5.003 6.554 -18.441 1.00 98.00 90 ILE A CA 1
ATOM 728 C C . ILE A 1 90 ? 4.626 5.494 -17.408 1.00 98.00 90 ILE A C 1
ATOM 730 O O . ILE A 1 90 ? 4.615 5.755 -16.205 1.00 98.00 90 ILE A O 1
ATOM 734 N N . GLN A 1 91 ? 4.318 4.283 -17.875 1.00 98.31 91 GLN A N 1
ATOM 735 C CA . GLN A 1 91 ? 3.882 3.185 -17.024 1.00 98.31 91 GLN A CA 1
ATOM 736 C C . GLN A 1 91 ? 4.563 1.879 -17.416 1.00 98.31 91 GLN A C 1
ATOM 738 O O . GLN A 1 91 ? 4.580 1.499 -18.590 1.00 98.31 91 GLN A O 1
ATOM 743 N N . ILE A 1 92 ? 5.028 1.163 -16.396 1.00 98.00 92 ILE A N 1
ATOM 744 C CA . ILE A 1 92 ? 5.487 -0.216 -16.506 1.00 98.00 92 ILE A CA 1
ATOM 745 C C . ILE A 1 92 ? 4.773 -1.096 -15.482 1.00 98.00 92 ILE A C 1
ATOM 747 O O . ILE A 1 92 ? 4.655 -0.738 -14.309 1.00 98.00 92 ILE A O 1
ATOM 751 N N . ASP A 1 93 ? 4.305 -2.246 -15.951 1.00 98.69 93 ASP A N 1
ATOM 752 C CA . ASP A 1 93 ? 3.798 -3.337 -15.132 1.00 98.69 93 ASP A CA 1
ATOM 753 C C . ASP A 1 93 ? 4.553 -4.621 -15.478 1.00 98.69 93 ASP A C 1
ATOM 755 O O . ASP A 1 93 ? 4.423 -5.160 -16.577 1.00 98.69 93 ASP A O 1
ATOM 759 N N . ILE A 1 94 ? 5.378 -5.070 -14.538 1.00 98.50 94 ILE A N 1
ATOM 760 C CA . ILE A 1 94 ? 6.135 -6.326 -14.578 1.00 98.50 94 ILE A CA 1
ATOM 761 C C . ILE A 1 94 ? 5.774 -7.213 -13.381 1.00 98.50 94 ILE A C 1
ATOM 763 O O . ILE A 1 94 ? 6.566 -8.062 -12.970 1.00 98.50 94 ILE A O 1
ATOM 767 N N . SER A 1 95 ? 4.592 -7.010 -12.793 1.00 98.56 95 SER A N 1
ATOM 768 C CA . SER A 1 95 ? 4.124 -7.807 -11.657 1.00 98.56 95 SER A CA 1
ATOM 769 C C . SER A 1 95 ? 4.015 -9.295 -11.996 1.00 98.56 95 SER A C 1
ATOM 771 O O . SER A 1 95 ? 3.896 -9.665 -13.165 1.00 98.56 95 SER A O 1
ATOM 773 N N . TRP A 1 96 ? 4.062 -10.169 -10.990 1.00 98.31 96 TRP A N 1
ATOM 774 C CA . TRP A 1 96 ? 3.924 -11.620 -11.180 1.00 98.31 96 TRP A CA 1
ATOM 775 C C . TRP A 1 96 ? 4.930 -12.186 -12.193 1.00 98.31 96 TRP A C 1
ATOM 777 O O . TRP A 1 96 ? 4.558 -12.754 -13.222 1.00 98.31 96 TRP A O 1
ATOM 787 N N . ASN A 1 97 ? 6.213 -11.986 -11.907 1.00 98.62 97 ASN A N 1
ATOM 788 C CA . ASN A 1 97 ? 7.343 -12.457 -12.706 1.00 98.62 97 ASN A CA 1
ATOM 789 C C . ASN A 1 97 ? 8.455 -13.006 -11.784 1.00 98.62 97 ASN A C 1
ATOM 791 O O . ASN A 1 97 ? 8.229 -13.315 -10.613 1.00 98.62 97 ASN A O 1
ATOM 795 N N . GLU A 1 98 ? 9.670 -13.177 -12.307 1.00 98.31 98 GLU A N 1
ATOM 796 C CA . GLU A 1 98 ? 10.826 -13.706 -11.579 1.00 98.31 98 GLU A CA 1
ATOM 797 C C . GLU A 1 98 ? 11.994 -12.707 -11.484 1.00 98.31 98 GLU A C 1
ATOM 799 O O . GLU A 1 98 ? 13.150 -13.120 -11.336 1.00 98.31 98 GLU A O 1
ATOM 804 N N . PHE A 1 99 ? 11.723 -11.398 -11.552 1.00 98.31 99 PHE A N 1
ATOM 805 C CA . PHE A 1 99 ? 12.762 -10.369 -11.448 1.00 98.31 99 PHE A CA 1
ATOM 806 C C . PHE A 1 99 ? 13.438 -10.417 -10.075 1.00 98.31 99 PHE A C 1
ATOM 808 O O . PHE A 1 99 ? 12.767 -10.436 -9.044 1.00 98.31 99 PHE A O 1
ATOM 815 N N . GLN A 1 100 ? 14.772 -10.416 -10.067 1.00 97.31 100 GLN A N 1
ATOM 816 C CA . GLN A 1 100 ? 15.586 -10.250 -8.851 1.00 97.31 100 GLN A CA 1
ATOM 817 C C . GLN A 1 100 ? 16.056 -8.805 -8.660 1.00 97.31 100 GLN A C 1
ATOM 819 O O . GLN A 1 100 ? 16.312 -8.375 -7.539 1.00 97.31 100 GLN A O 1
ATOM 824 N N . ILE A 1 101 ? 16.136 -8.058 -9.757 1.00 97.06 101 ILE A N 1
ATOM 825 C CA . ILE A 1 101 ? 16.477 -6.641 -9.806 1.00 97.06 101 ILE A CA 1
ATOM 826 C C . ILE A 1 101 ? 15.524 -5.948 -10.775 1.00 97.06 101 ILE A C 1
ATOM 828 O O . ILE A 1 101 ? 15.004 -6.571 -11.705 1.00 97.06 101 ILE A O 1
ATOM 832 N N . LEU A 1 102 ? 15.287 -4.660 -10.554 1.00 95.94 102 LEU A N 1
ATOM 833 C CA . LEU A 1 102 ? 14.583 -3.833 -11.527 1.00 95.94 102 LEU A CA 1
ATOM 834 C C . LEU A 1 102 ? 15.517 -3.444 -12.689 1.00 95.94 102 LEU A C 1
ATOM 836 O O . LEU A 1 102 ? 16.733 -3.446 -12.508 1.00 95.94 102 LEU A O 1
ATOM 840 N N . PRO A 1 103 ? 14.974 -3.071 -13.862 1.00 92.81 103 PRO A N 1
ATOM 841 C CA . PRO A 1 103 ? 15.793 -2.659 -14.999 1.00 92.81 103 PRO A CA 1
ATOM 842 C C . PRO A 1 103 ? 16.695 -1.445 -14.713 1.00 92.81 103 PRO A C 1
ATOM 844 O O . PRO A 1 103 ? 16.241 -0.444 -14.153 1.00 92.81 103 PRO A O 1
ATOM 847 N N . ASP A 1 104 ? 17.946 -1.492 -15.182 1.00 90.06 104 ASP A N 1
ATOM 848 C CA . ASP A 1 104 ? 18.973 -0.480 -14.876 1.00 90.06 104 ASP A CA 1
ATOM 849 C C . ASP A 1 104 ? 18.657 0.924 -15.397 1.00 90.06 104 ASP A C 1
ATOM 851 O O . ASP A 1 104 ? 19.085 1.909 -14.796 1.00 90.06 104 ASP A O 1
ATOM 855 N N . TRP A 1 105 ? 17.860 1.047 -16.465 1.00 91.00 105 TRP A N 1
ATOM 856 C CA . TRP A 1 105 ? 17.458 2.348 -17.014 1.00 91.00 105 TRP A CA 1
ATOM 857 C C . TRP A 1 105 ? 16.613 3.182 -16.037 1.00 91.00 105 TRP A C 1
ATOM 859 O O . TRP A 1 105 ? 16.450 4.382 -16.237 1.00 91.00 105 TRP A O 1
ATOM 869 N N . LEU A 1 106 ? 16.119 2.594 -14.941 1.00 92.56 106 LEU A N 1
ATOM 870 C CA . LEU A 1 106 ? 15.513 3.340 -13.832 1.00 92.56 106 LEU A CA 1
ATOM 871 C C . LEU A 1 106 ? 16.525 4.203 -13.055 1.00 92.56 106 LEU A C 1
ATOM 873 O O . LEU A 1 106 ? 16.108 5.037 -12.249 1.00 92.56 106 LEU A O 1
ATOM 877 N N . ASN A 1 107 ? 17.831 4.023 -13.286 1.00 90.69 107 ASN A N 1
ATOM 878 C CA . ASN A 1 107 ? 18.888 4.899 -12.778 1.00 90.69 107 ASN A CA 1
ATOM 879 C C . ASN A 1 107 ? 19.171 6.117 -13.680 1.00 90.69 107 ASN A C 1
ATOM 881 O O . ASN A 1 107 ? 20.013 6.943 -13.318 1.00 90.69 107 ASN A O 1
ATOM 885 N N . GLU A 1 108 ? 18.516 6.231 -14.837 1.00 87.50 108 GLU A N 1
ATOM 886 C CA . GLU A 1 108 ? 18.746 7.313 -15.800 1.00 87.50 108 GLU A CA 1
ATOM 887 C C . GLU A 1 108 ? 17.924 8.565 -15.458 1.00 87.50 108 GLU A C 1
ATOM 889 O O . GLU A 1 108 ? 16.734 8.494 -15.145 1.00 87.50 108 GLU A O 1
ATOM 894 N N . ASP A 1 109 ? 18.544 9.743 -15.563 1.00 80.62 109 ASP A N 1
ATOM 895 C CA . ASP A 1 109 ? 17.976 11.021 -15.100 1.00 80.62 109 ASP A CA 1
ATOM 896 C C . ASP A 1 109 ? 16.847 11.588 -15.993 1.00 80.62 109 ASP A C 1
ATOM 898 O O . ASP A 1 109 ? 16.150 12.518 -15.590 1.00 80.62 109 ASP A O 1
ATOM 902 N N . ASN A 1 110 ? 16.614 11.007 -17.177 1.00 77.81 110 ASN A N 1
ATOM 903 C CA . ASN A 1 110 ? 15.638 11.483 -18.174 1.00 77.81 110 ASN A CA 1
ATOM 904 C C . ASN A 1 110 ? 14.365 10.622 -18.268 1.00 77.81 110 ASN A C 1
ATOM 906 O O . ASN A 1 110 ? 13.672 10.630 -19.286 1.00 77.81 110 ASN A O 1
ATOM 910 N N . SER A 1 111 ? 14.062 9.852 -17.226 1.00 85.12 111 SER A N 1
ATOM 911 C CA . SER A 1 111 ? 12.895 8.973 -17.200 1.00 85.12 111 SER A CA 1
ATOM 912 C C . SER A 1 111 ? 11.583 9.754 -17.037 1.00 85.12 111 SER A C 1
ATOM 914 O O . SER A 1 111 ? 11.418 10.557 -16.114 1.00 85.12 111 SER A O 1
ATOM 916 N N . SER A 1 112 ? 10.617 9.478 -17.916 1.00 94.12 112 SER A N 1
ATOM 917 C CA . SER A 1 112 ? 9.252 10.023 -17.843 1.00 94.12 112 SER A CA 1
ATOM 918 C C . SER A 1 112 ? 8.300 9.179 -16.988 1.00 94.12 112 SER A C 1
ATOM 920 O O . SER A 1 112 ? 7.094 9.426 -17.009 1.00 94.12 112 SER A O 1
ATOM 922 N N . ILE A 1 113 ? 8.817 8.193 -16.247 1.00 96.44 113 ILE A N 1
ATOM 923 C CA . ILE A 1 113 ? 7.989 7.213 -15.544 1.00 96.44 113 ILE A CA 1
ATOM 924 C C . ILE A 1 113 ? 7.163 7.855 -14.427 1.00 96.44 113 ILE A C 1
ATOM 926 O O . ILE A 1 113 ? 7.669 8.582 -13.571 1.00 96.44 113 ILE A O 1
ATOM 930 N N . GLU A 1 114 ? 5.872 7.540 -14.426 1.00 97.94 114 GLU A N 1
ATOM 931 C CA . GLU A 1 114 ? 4.892 7.994 -13.440 1.00 97.94 114 GLU A CA 1
ATOM 932 C C . GLU A 1 114 ? 4.383 6.833 -12.578 1.00 97.94 114 GLU A C 1
ATOM 934 O O . GLU A 1 114 ? 4.064 7.027 -11.401 1.00 97.94 114 GLU A O 1
ATOM 939 N N . ARG A 1 115 ? 4.323 5.619 -13.146 1.00 98.69 115 ARG A N 1
ATOM 940 C CA . ARG A 1 115 ? 3.775 4.424 -12.493 1.00 98.69 115 ARG A CA 1
ATOM 941 C C . ARG A 1 115 ? 4.691 3.213 -12.680 1.00 98.69 115 ARG A C 1
ATOM 943 O O . ARG A 1 115 ? 4.882 2.746 -13.802 1.00 98.69 115 ARG A O 1
ATOM 950 N N . LEU A 1 116 ? 5.203 2.685 -11.571 1.00 98.50 116 LEU A N 1
ATOM 951 C CA . LEU A 1 116 ? 6.020 1.472 -11.507 1.00 98.50 116 LEU A CA 1
ATOM 952 C C . LEU A 1 116 ? 5.271 0.392 -10.721 1.00 98.50 116 LEU A C 1
ATOM 954 O O . LEU A 1 116 ? 5.022 0.559 -9.527 1.00 98.50 116 LEU A O 1
ATOM 958 N N . ILE A 1 117 ? 4.914 -0.701 -11.393 1.00 98.81 117 ILE A N 1
ATOM 959 C CA . ILE A 1 117 ? 4.239 -1.860 -10.802 1.00 98.81 117 ILE A CA 1
ATOM 960 C C . ILE A 1 117 ? 5.134 -3.085 -11.002 1.00 98.81 117 ILE A C 1
ATOM 962 O O . ILE A 1 117 ? 5.411 -3.483 -12.133 1.00 98.81 117 ILE A O 1
ATOM 966 N N . ALA A 1 118 ? 5.625 -3.652 -9.905 1.00 98.69 118 ALA A N 1
ATOM 967 C CA . ALA A 1 118 ? 6.538 -4.791 -9.909 1.00 98.69 118 ALA A CA 1
ATOM 968 C C . ALA A 1 118 ? 6.322 -5.712 -8.692 1.00 98.69 118 ALA A C 1
ATOM 970 O O . ALA A 1 118 ? 7.263 -6.342 -8.204 1.00 98.69 118 ALA A O 1
ATOM 971 N N . ASP A 1 119 ? 5.088 -5.794 -8.188 1.00 98.50 119 ASP A N 1
ATOM 972 C CA . ASP A 1 119 ? 4.724 -6.709 -7.105 1.00 98.50 119 ASP A CA 1
ATOM 973 C C . ASP A 1 119 ? 4.802 -8.184 -7.515 1.00 98.50 119 ASP A C 1
ATOM 975 O O . ASP A 1 119 ? 4.827 -8.509 -8.702 1.00 98.50 119 ASP A O 1
ATOM 979 N N . HIS A 1 120 ? 4.849 -9.085 -6.533 1.00 98.25 120 HIS A N 1
ATOM 980 C CA . HIS A 1 120 ? 4.929 -10.535 -6.760 1.00 98.25 120 HIS A CA 1
ATOM 981 C C . HIS A 1 120 ? 6.127 -10.924 -7.644 1.00 98.25 120 HIS A C 1
ATOM 983 O O . HIS A 1 120 ? 5.992 -11.584 -8.676 1.00 98.25 120 HIS A O 1
ATOM 989 N N . ASN A 1 121 ? 7.316 -10.488 -7.232 1.00 98.62 121 ASN A N 1
ATOM 990 C CA . ASN A 1 121 ? 8.594 -10.817 -7.856 1.00 98.62 121 ASN A CA 1
ATOM 991 C C . ASN A 1 121 ? 9.572 -11.357 -6.793 1.00 98.62 121 ASN A C 1
ATOM 993 O O . ASN A 1 121 ? 9.182 -11.788 -5.707 1.00 98.62 121 ASN A O 1
ATOM 997 N N . ARG A 1 122 ? 10.869 -11.407 -7.109 1.00 98.25 122 ARG A N 1
ATOM 998 C CA . ARG A 1 122 ? 11.938 -11.797 -6.177 1.00 98.25 122 ARG A CA 1
ATOM 999 C C . ARG A 1 122 ? 12.930 -10.650 -5.969 1.00 98.25 122 ARG A C 1
ATOM 1001 O O . ARG A 1 122 ? 14.102 -10.920 -5.705 1.00 98.25 122 ARG A O 1
ATOM 1008 N N . ILE A 1 123 ? 12.477 -9.401 -6.112 1.00 98.50 123 ILE A N 1
ATOM 1009 C CA . ILE A 1 123 ? 13.345 -8.223 -6.094 1.00 98.50 123 ILE A CA 1
ATOM 1010 C C . ILE A 1 123 ? 13.925 -8.056 -4.696 1.00 98.50 123 ILE A C 1
ATOM 1012 O O . ILE A 1 123 ? 13.174 -7.959 -3.728 1.00 98.50 123 ILE A O 1
ATOM 1016 N N . ASN A 1 124 ? 15.251 -8.028 -4.598 1.00 96.94 124 ASN A N 1
ATOM 1017 C CA . ASN A 1 124 ? 15.963 -7.867 -3.328 1.00 96.94 124 ASN A CA 1
ATOM 1018 C C . ASN A 1 124 ? 16.658 -6.505 -3.192 1.00 96.94 124 ASN A C 1
ATOM 1020 O O . ASN A 1 124 ? 16.827 -6.017 -2.078 1.00 96.94 124 ASN A O 1
ATOM 1024 N N . VAL A 1 125 ? 16.996 -5.866 -4.315 1.00 96.06 125 VAL A N 1
ATOM 1025 C CA . VAL A 1 125 ? 17.687 -4.576 -4.366 1.00 96.06 125 VAL A CA 1
ATOM 1026 C C . VAL A 1 125 ? 16.992 -3.658 -5.367 1.00 96.06 125 VAL A C 1
ATOM 1028 O O . VAL A 1 125 ? 16.658 -4.059 -6.484 1.00 96.06 125 VAL A O 1
ATOM 1031 N N . LEU A 1 126 ? 16.785 -2.403 -4.962 1.00 96.69 126 LEU A N 1
ATOM 1032 C CA . LEU A 1 126 ? 16.280 -1.349 -5.839 1.00 96.69 126 LEU A CA 1
ATOM 1033 C C . LEU A 1 126 ? 17.431 -0.542 -6.460 1.00 96.69 126 LEU A C 1
ATOM 1035 O O . LEU A 1 126 ? 18.473 -0.373 -5.827 1.00 96.69 126 LEU A O 1
ATOM 1039 N N . PRO A 1 127 ? 17.231 0.033 -7.658 1.00 94.94 127 PRO A N 1
ATOM 1040 C CA . PRO A 1 127 ? 18.186 0.953 -8.264 1.00 94.94 127 PRO A CA 1
ATOM 1041 C C . PRO A 1 127 ? 18.479 2.146 -7.339 1.00 94.94 127 PRO A C 1
ATOM 1043 O O . PRO A 1 127 ? 17.559 2.839 -6.899 1.00 94.94 127 PRO A O 1
ATOM 1046 N N . ASN A 1 128 ? 19.758 2.422 -7.061 1.00 93.81 128 ASN A N 1
ATOM 1047 C CA . ASN A 1 128 ? 20.174 3.443 -6.084 1.00 93.81 128 ASN A CA 1
ATOM 1048 C C . ASN A 1 128 ? 19.677 4.857 -6.411 1.00 93.81 128 ASN A C 1
ATOM 1050 O O . ASN A 1 128 ? 19.549 5.690 -5.514 1.00 93.81 128 ASN A O 1
ATOM 1054 N N . LYS A 1 129 ? 19.410 5.140 -7.689 1.00 94.06 129 LYS A N 1
ATOM 1055 C CA . LYS A 1 129 ? 18.918 6.438 -8.146 1.00 94.06 129 LYS A CA 1
ATOM 1056 C C . LYS A 1 129 ? 17.404 6.480 -8.376 1.00 94.06 129 LYS A C 1
ATOM 1058 O O . LYS A 1 129 ? 16.891 7.504 -8.828 1.00 94.06 129 LYS A O 1
ATOM 1063 N N . LEU A 1 130 ? 16.660 5.424 -8.026 1.00 94.75 130 LEU A N 1
ATOM 1064 C CA . LEU A 1 130 ? 15.215 5.331 -8.271 1.00 94.75 130 LEU A CA 1
ATOM 1065 C C . LEU A 1 130 ? 14.463 6.581 -7.779 1.00 94.75 130 LEU A C 1
ATOM 1067 O O . LEU A 1 130 ? 13.682 7.167 -8.526 1.00 94.75 130 LEU A O 1
ATOM 1071 N N . PHE A 1 131 ? 14.763 7.035 -6.559 1.00 93.94 131 PHE A N 1
ATOM 1072 C CA . PHE A 1 131 ? 14.131 8.200 -5.926 1.00 93.94 131 PHE A CA 1
ATOM 1073 C C . PHE A 1 131 ? 14.840 9.542 -6.190 1.00 93.94 131 PHE A C 1
ATOM 1075 O O . PHE A 1 131 ? 14.376 10.595 -5.736 1.00 93.94 131 PHE A O 1
ATOM 1082 N N . THR A 1 132 ? 15.972 9.541 -6.899 1.00 93.06 132 THR A N 1
ATOM 1083 C CA . THR A 1 132 ? 16.691 10.768 -7.280 1.00 93.06 132 THR A CA 1
ATOM 1084 C C . THR A 1 132 ? 16.449 11.158 -8.728 1.00 93.06 132 THR A C 1
ATOM 1086 O O . THR A 1 132 ? 16.293 12.348 -8.993 1.00 93.06 132 THR A O 1
ATOM 1089 N N . SER A 1 133 ? 16.376 10.182 -9.631 1.00 90.19 133 SER A N 1
ATOM 1090 C CA . SER A 1 133 ? 16.301 10.384 -11.081 1.00 90.19 133 SER A CA 1
ATOM 1091 C C . SER A 1 133 ? 14.859 10.464 -11.591 1.00 90.19 133 SER A C 1
ATOM 1093 O O . SER A 1 133 ? 14.541 11.300 -12.432 1.00 90.19 133 SER A O 1
ATOM 1095 N N . ASN A 1 134 ? 13.933 9.686 -11.022 1.00 91.75 134 ASN A N 1
ATOM 1096 C CA . ASN A 1 134 ? 12.554 9.597 -11.519 1.00 91.75 134 ASN A CA 1
ATOM 1097 C C . ASN A 1 134 ? 11.645 10.674 -10.899 1.00 91.75 134 ASN A C 1
ATOM 1099 O O . ASN A 1 134 ? 10.812 10.403 -10.035 1.00 91.75 134 ASN A O 1
ATOM 1103 N N . LYS A 1 135 ? 11.790 11.927 -11.347 1.00 91.56 135 LYS A N 1
ATOM 1104 C CA . LYS A 1 135 ? 11.059 13.083 -10.784 1.00 91.56 135 LYS A CA 1
ATOM 1105 C C . LYS A 1 135 ? 9.549 13.061 -11.019 1.00 91.56 135 LYS A C 1
ATOM 1107 O O . LYS A 1 135 ? 8.829 13.777 -10.328 1.00 91.56 135 LYS A O 1
ATOM 1112 N N . ARG A 1 136 ? 9.059 12.285 -11.987 1.00 95.25 136 ARG A N 1
ATOM 1113 C CA . ARG A 1 136 ? 7.624 12.174 -12.302 1.00 95.25 136 ARG A CA 1
ATOM 1114 C C . ARG A 1 136 ? 6.932 11.009 -11.603 1.00 95.25 136 ARG A C 1
ATOM 1116 O O . ARG A 1 136 ? 5.713 10.910 -11.688 1.00 95.25 136 ARG A O 1
ATOM 1123 N N . LEU A 1 137 ? 7.683 10.172 -10.889 1.00 96.50 137 LEU A N 1
ATOM 1124 C CA . LEU A 1 137 ? 7.164 8.963 -10.269 1.00 96.50 137 LEU A CA 1
ATOM 1125 C C . LEU A 1 137 ? 6.149 9.319 -9.176 1.00 96.50 137 LEU A C 1
ATOM 1127 O O . LEU A 1 137 ? 6.474 10.021 -8.220 1.00 96.50 137 LEU A O 1
ATOM 1131 N N . GLN A 1 138 ? 4.917 8.842 -9.344 1.00 98.19 138 GLN A N 1
ATOM 1132 C CA . GLN A 1 138 ? 3.775 9.118 -8.467 1.00 98.19 138 GLN A CA 1
ATOM 1133 C C . GLN A 1 138 ? 3.280 7.855 -7.764 1.00 98.19 138 GLN A C 1
ATOM 1135 O O . GLN A 1 138 ? 2.834 7.916 -6.619 1.00 98.19 138 GLN A O 1
ATOM 1140 N N . TYR A 1 139 ? 3.353 6.709 -8.439 1.00 98.75 139 TYR A N 1
ATOM 1141 C CA . TYR A 1 139 ? 2.814 5.446 -7.950 1.00 98.75 139 TYR A CA 1
ATOM 1142 C C . TYR A 1 139 ? 3.872 4.351 -8.036 1.00 98.75 139 TYR A C 1
ATOM 1144 O O . TYR A 1 139 ? 4.354 4.035 -9.126 1.00 98.75 139 TYR A O 1
ATOM 1152 N N . ILE A 1 140 ? 4.206 3.761 -6.892 1.00 98.75 140 ILE A N 1
ATOM 1153 C CA . ILE A 1 140 ? 5.157 2.657 -6.791 1.00 98.75 140 ILE A CA 1
ATOM 1154 C C . ILE A 1 140 ? 4.487 1.508 -6.055 1.00 98.75 140 ILE A C 1
ATOM 1156 O O . ILE A 1 140 ? 4.055 1.657 -4.909 1.00 98.75 140 ILE A O 1
ATOM 1160 N N . ARG A 1 141 ? 4.444 0.353 -6.714 1.00 98.75 141 ARG A N 1
ATOM 1161 C CA . ARG A 1 141 ? 3.953 -0.895 -6.148 1.00 98.75 141 ARG A CA 1
ATOM 1162 C C . ARG A 1 141 ? 5.037 -1.965 -6.229 1.00 98.75 141 ARG A C 1
ATOM 1164 O O . ARG A 1 141 ? 5.398 -2.399 -7.320 1.00 98.75 141 ARG A O 1
ATOM 1171 N N . LEU A 1 142 ? 5.564 -2.336 -5.067 1.00 98.69 142 LEU A N 1
ATOM 1172 C CA . LEU A 1 142 ? 6.683 -3.262 -4.875 1.00 98.69 142 LEU A CA 1
ATOM 1173 C C . LEU A 1 142 ? 6.378 -4.296 -3.778 1.00 98.69 142 LEU A C 1
ATOM 1175 O O . LEU A 1 142 ? 7.296 -4.916 -3.240 1.00 98.69 142 LEU A O 1
ATOM 1179 N N . ASP A 1 143 ? 5.106 -4.488 -3.426 1.00 98.12 143 ASP A N 1
ATOM 1180 C CA . ASP A 1 143 ? 4.707 -5.496 -2.449 1.00 98.12 143 ASP A CA 1
ATOM 1181 C C . ASP A 1 143 ? 5.014 -6.927 -2.906 1.00 98.12 143 ASP A C 1
ATOM 1183 O O . ASP A 1 143 ? 5.195 -7.186 -4.094 1.00 98.12 143 ASP A O 1
ATOM 1187 N N . HIS A 1 144 ? 5.078 -7.867 -1.963 1.00 97.69 144 HIS A N 1
ATOM 1188 C CA . HIS A 1 144 ? 5.369 -9.279 -2.246 1.00 97.69 144 HIS A CA 1
ATOM 1189 C C . HIS A 1 144 ? 6.699 -9.463 -3.002 1.00 97.69 144 HIS A C 1
ATOM 1191 O O . HIS A 1 144 ? 6.761 -10.076 -4.070 1.00 97.69 144 HIS A O 1
ATOM 1197 N N . ASN A 1 145 ? 7.768 -8.898 -2.441 1.00 98.50 145 ASN A N 1
ATOM 1198 C CA . ASN A 1 145 ? 9.144 -9.009 -2.926 1.00 98.50 145 ASN A CA 1
ATOM 1199 C C . ASN A 1 145 ? 10.073 -9.445 -1.772 1.00 98.50 145 ASN A C 1
ATOM 1201 O O . ASN A 1 145 ? 9.626 -10.026 -0.783 1.00 98.50 145 ASN A O 1
ATOM 1205 N N . ARG A 1 146 ? 11.388 -9.255 -1.916 1.00 98.31 146 ARG A N 1
ATOM 1206 C CA . ARG A 1 146 ? 12.416 -9.641 -0.934 1.00 98.31 146 ARG A CA 1
ATOM 1207 C C . ARG A 1 146 ? 13.304 -8.453 -0.557 1.00 98.31 146 ARG A C 1
ATOM 1209 O O . ARG A 1 146 ? 14.499 -8.625 -0.335 1.00 98.31 146 ARG A O 1
ATOM 1216 N N . LEU A 1 147 ? 12.744 -7.242 -0.567 1.00 98.44 147 LEU A N 1
ATOM 1217 C CA . LEU A 1 147 ? 13.494 -6.023 -0.277 1.00 98.44 147 LEU A CA 1
ATOM 1218 C C . LEU A 1 147 ? 13.926 -6.001 1.188 1.00 98.44 147 LEU A C 1
ATOM 1220 O O . LEU A 1 147 ? 13.082 -6.158 2.067 1.00 98.44 147 LEU A O 1
ATOM 1224 N N . LEU A 1 148 ? 15.216 -5.756 1.420 1.00 97.19 148 LEU A N 1
ATOM 1225 C CA . LEU A 1 148 ? 15.796 -5.573 2.757 1.00 97.19 148 LEU A CA 1
ATOM 1226 C C . LEU A 1 148 ? 15.878 -4.092 3.158 1.00 97.19 148 LEU A C 1
ATOM 1228 O O . LEU A 1 148 ? 15.780 -3.742 4.330 1.00 97.19 148 LEU A O 1
ATOM 1232 N N . TYR A 1 149 ? 16.063 -3.208 2.178 1.00 97.00 149 TYR A N 1
ATOM 1233 C CA . TYR A 1 149 ? 16.195 -1.768 2.381 1.00 97.00 149 TYR A CA 1
ATOM 1234 C C . TYR A 1 149 ? 15.760 -0.996 1.131 1.00 97.00 149 TYR A C 1
ATOM 1236 O O . TYR A 1 149 ? 15.634 -1.544 0.032 1.00 97.00 149 TYR A O 1
ATOM 1244 N N . LEU A 1 150 ? 15.540 0.307 1.304 1.00 97.44 150 LEU A N 1
ATOM 1245 C CA . LEU A 1 150 ? 15.365 1.260 0.208 1.00 97.44 150 LEU A CA 1
ATOM 1246 C C . LEU A 1 150 ? 16.673 2.040 -0.015 1.00 97.44 150 LEU A C 1
ATOM 1248 O O . LEU A 1 150 ? 17.458 2.166 0.920 1.00 97.44 150 LEU A O 1
ATOM 1252 N N . PRO A 1 151 ? 16.911 2.612 -1.210 1.00 95.50 151 PRO A N 1
ATOM 1253 C CA . PRO A 1 151 ? 18.054 3.485 -1.451 1.00 95.50 151 PRO A CA 1
ATOM 1254 C C . PRO A 1 151 ? 18.127 4.661 -0.466 1.00 95.50 151 PRO A C 1
ATOM 1256 O O . PRO A 1 151 ? 17.147 5.385 -0.287 1.00 95.50 151 PRO A O 1
ATOM 1259 N N . ASP A 1 152 ? 19.312 4.902 0.100 1.00 94.00 152 ASP A N 1
ATOM 1260 C CA . ASP A 1 152 ? 19.529 5.923 1.139 1.00 94.00 152 ASP A CA 1
ATOM 1261 C C . ASP A 1 152 ? 19.281 7.357 0.663 1.00 94.00 152 ASP A C 1
ATOM 1263 O O . ASP A 1 152 ? 18.925 8.242 1.444 1.00 94.00 152 ASP A O 1
ATOM 1267 N N . LYS A 1 153 ? 19.514 7.610 -0.630 1.00 94.06 153 LYS A N 1
ATOM 1268 C CA . LYS A 1 153 ? 19.395 8.938 -1.232 1.00 94.06 153 LYS A CA 1
ATOM 1269 C C . LYS A 1 153 ? 18.007 9.111 -1.821 1.00 94.06 153 LYS A C 1
ATOM 1271 O O . LYS A 1 153 ? 17.690 8.578 -2.880 1.00 94.06 153 LYS A O 1
ATOM 1276 N N . ILE A 1 154 ? 17.204 9.932 -1.160 1.00 94.44 154 ILE A N 1
ATOM 1277 C CA . ILE A 1 154 ? 15.861 10.283 -1.612 1.00 94.44 154 ILE A CA 1
ATOM 1278 C C . ILE A 1 154 ? 15.835 11.789 -1.796 1.00 94.44 154 ILE A C 1
ATOM 1280 O O . ILE A 1 154 ? 16.067 12.543 -0.856 1.00 94.44 154 ILE A O 1
ATOM 1284 N N . SER A 1 155 ? 15.599 12.238 -3.025 1.00 92.50 155 SER A N 1
ATOM 1285 C CA . SER A 1 155 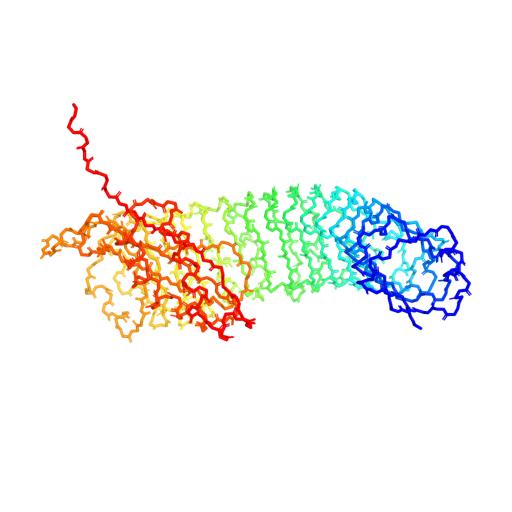? 15.394 13.660 -3.306 1.00 92.50 155 SER A CA 1
ATOM 1286 C C . SER A 1 155 ? 13.945 14.062 -3.026 1.00 92.50 155 SER A C 1
ATOM 1288 O O . SER A 1 155 ? 13.116 13.208 -2.714 1.00 92.50 155 SER A O 1
ATOM 1290 N N . THR A 1 156 ? 13.610 15.345 -3.165 1.00 92.62 156 THR A N 1
ATOM 1291 C CA . THR A 1 156 ? 12.213 15.794 -3.159 1.00 92.62 156 THR A CA 1
ATOM 1292 C C . THR A 1 156 ? 11.399 14.994 -4.171 1.00 92.62 156 THR A C 1
ATOM 1294 O O . THR A 1 156 ? 11.614 15.094 -5.381 1.00 92.62 156 THR A O 1
ATOM 1297 N N . SER A 1 157 ? 10.490 14.174 -3.650 1.00 91.31 157 SER A N 1
ATOM 1298 C CA . SER A 1 157 ? 9.786 13.148 -4.411 1.00 91.31 157 SER A CA 1
ATOM 1299 C C . SER A 1 157 ? 8.325 13.532 -4.641 1.00 91.31 157 SER A C 1
ATOM 1301 O O . SER A 1 157 ? 7.668 14.093 -3.760 1.00 91.31 157 SER A O 1
ATOM 1303 N N . ASN A 1 158 ? 7.817 13.201 -5.831 1.00 94.94 158 ASN A N 1
ATOM 1304 C CA . ASN A 1 158 ? 6.413 13.369 -6.212 1.00 94.94 158 ASN A CA 1
ATOM 1305 C C . ASN A 1 158 ? 5.571 12.108 -5.969 1.00 94.94 158 ASN A C 1
ATOM 1307 O O . ASN A 1 158 ? 4.397 12.086 -6.336 1.00 94.94 158 ASN A O 1
ATOM 1311 N N . VAL A 1 159 ? 6.145 11.082 -5.332 1.00 97.94 159 VAL A N 1
ATOM 1312 C CA . VAL A 1 159 ? 5.435 9.843 -5.011 1.00 97.94 159 VAL A CA 1
ATOM 1313 C C . VAL A 1 159 ? 4.248 10.153 -4.101 1.00 97.94 159 VAL A C 1
ATOM 1315 O O . VAL A 1 159 ? 4.403 10.723 -3.021 1.00 97.94 159 VAL A O 1
ATOM 1318 N N . GLU A 1 160 ? 3.059 9.766 -4.551 1.00 98.56 160 GLU A N 1
ATOM 1319 C CA . GLU A 1 160 ? 1.805 9.880 -3.813 1.00 98.56 160 GLU A CA 1
ATOM 1320 C C . GLU A 1 160 ? 1.405 8.558 -3.154 1.00 98.56 160 GLU A C 1
ATOM 1322 O O . GLU A 1 160 ? 0.769 8.562 -2.100 1.00 98.56 160 GLU A O 1
ATOM 1327 N N . THR A 1 161 ? 1.754 7.427 -3.773 1.00 98.81 161 THR A N 1
ATOM 1328 C CA . THR A 1 161 ? 1.442 6.081 -3.278 1.00 98.81 161 THR A CA 1
ATOM 1329 C C . THR A 1 161 ? 2.678 5.198 -3.334 1.00 98.81 161 THR A C 1
ATOM 1331 O O . THR A 1 161 ? 3.250 4.998 -4.408 1.00 98.81 161 THR A O 1
ATOM 1334 N N . LEU A 1 162 ? 3.062 4.660 -2.177 1.00 98.81 162 LEU A N 1
ATOM 1335 C CA . LEU A 1 162 ? 4.178 3.735 -2.018 1.00 98.81 162 LEU A CA 1
ATOM 1336 C C . LEU A 1 162 ? 3.698 2.471 -1.298 1.00 98.81 162 LEU A C 1
ATOM 1338 O O . LEU A 1 162 ? 3.373 2.509 -0.110 1.00 98.81 162 LEU A O 1
ATOM 1342 N N . LEU A 1 163 ? 3.639 1.358 -2.029 1.00 98.62 163 LEU A N 1
ATOM 1343 C CA . LEU A 1 163 ? 3.223 0.054 -1.513 1.00 98.62 163 LEU A CA 1
ATOM 1344 C C . LEU A 1 163 ? 4.435 -0.878 -1.449 1.00 98.62 163 LEU A C 1
ATOM 1346 O O . LEU A 1 163 ? 5.019 -1.214 -2.478 1.00 98.62 163 LEU A O 1
ATOM 1350 N N . LEU A 1 164 ? 4.808 -1.265 -0.232 1.00 98.50 164 LEU A N 1
ATOM 1351 C CA . LEU A 1 164 ? 5.999 -2.048 0.106 1.00 98.50 164 LEU A CA 1
ATOM 1352 C C . LEU A 1 164 ? 5.670 -3.231 1.030 1.00 98.50 164 LEU A C 1
ATOM 1354 O O . LEU A 1 164 ? 6.578 -3.829 1.608 1.00 98.50 164 LEU A O 1
ATOM 1358 N N . HIS A 1 165 ? 4.391 -3.569 1.198 1.00 97.50 165 HIS A N 1
ATOM 1359 C CA . HIS A 1 165 ? 3.998 -4.631 2.116 1.00 97.50 165 HIS A CA 1
ATOM 1360 C C . HIS A 1 165 ? 4.497 -6.010 1.678 1.00 97.50 165 HIS A C 1
ATOM 1362 O O . HIS A 1 165 ? 4.768 -6.231 0.500 1.00 97.50 165 HIS A O 1
ATOM 1368 N N . CYS A 1 166 ? 4.603 -6.951 2.613 1.00 95.62 166 CYS A N 1
ATOM 1369 C CA . CYS A 1 166 ? 5.129 -8.292 2.339 1.00 95.62 166 CYS A CA 1
ATOM 1370 C C . CYS A 1 166 ? 6.552 -8.236 1.741 1.00 95.62 166 CYS A C 1
ATOM 1372 O O . CYS A 1 166 ? 6.807 -8.779 0.663 1.00 95.62 166 CYS A O 1
ATOM 1374 N N . ASN A 1 167 ? 7.459 -7.538 2.427 1.00 97.62 167 ASN A N 1
ATOM 1375 C CA . ASN A 1 167 ? 8.897 -7.507 2.145 1.00 97.62 167 ASN A CA 1
ATOM 1376 C C . ASN A 1 167 ? 9.673 -7.873 3.430 1.00 97.62 167 ASN A C 1
ATOM 1378 O O . ASN A 1 167 ? 9.114 -8.453 4.358 1.00 97.62 167 ASN A O 1
ATOM 1382 N N . GLN A 1 168 ? 10.979 -7.612 3.468 1.00 98.06 168 GLN A N 1
ATOM 1383 C CA . GLN A 1 168 ? 11.869 -7.928 4.589 1.00 98.06 168 GLN A CA 1
ATOM 1384 C C . GLN A 1 168 ? 12.589 -6.662 5.074 1.00 98.06 168 GLN A C 1
ATOM 1386 O O . GLN A 1 168 ? 13.754 -6.708 5.452 1.00 98.06 168 GLN A O 1
ATOM 1391 N N . ILE A 1 169 ? 11.917 -5.510 4.997 1.00 98.50 169 ILE A N 1
ATOM 1392 C CA . ILE A 1 169 ? 12.528 -4.219 5.307 1.00 98.50 169 ILE A CA 1
ATOM 1393 C C . ILE A 1 169 ? 12.651 -4.078 6.822 1.00 98.50 169 ILE A C 1
ATOM 1395 O O . ILE A 1 169 ? 11.640 -4.048 7.522 1.00 98.50 169 ILE A O 1
ATOM 1399 N N . GLU A 1 170 ? 13.881 -3.948 7.308 1.00 97.00 170 GLU A N 1
ATOM 1400 C CA . GLU A 1 170 ? 14.167 -3.709 8.730 1.00 97.00 170 GLU A CA 1
ATOM 1401 C C . GLU A 1 170 ? 14.209 -2.213 9.058 1.00 97.00 170 GLU A C 1
ATOM 1403 O O . GLU A 1 170 ? 13.739 -1.772 10.104 1.00 97.00 170 GLU A O 1
ATOM 1408 N N . ASN A 1 171 ? 14.762 -1.412 8.142 1.00 96.88 171 ASN A N 1
ATOM 1409 C CA . ASN A 1 171 ? 14.986 0.013 8.347 1.00 96.88 171 ASN A CA 1
ATOM 1410 C C . ASN A 1 171 ? 14.625 0.822 7.101 1.00 96.88 171 ASN A C 1
ATOM 1412 O O . ASN A 1 171 ? 14.871 0.416 5.963 1.00 96.88 171 ASN A O 1
ATOM 1416 N N . LEU A 1 172 ? 14.075 2.015 7.326 1.00 98.00 172 LEU A N 1
ATOM 1417 C CA . LEU A 1 172 ? 13.793 2.984 6.271 1.00 98.00 172 LEU A CA 1
ATOM 1418 C C . LEU A 1 172 ? 14.860 4.087 6.262 1.00 98.00 172 LEU A C 1
ATOM 1420 O O . LEU A 1 172 ? 15.306 4.510 7.331 1.00 98.00 172 LEU A O 1
ATOM 1424 N N . PRO A 1 173 ? 15.226 4.632 5.087 1.00 97.38 173 PRO A N 1
ATOM 1425 C CA . PRO A 1 173 ? 16.147 5.758 5.009 1.00 97.38 173 PRO A CA 1
ATOM 1426 C C . PRO A 1 173 ? 15.652 6.955 5.823 1.00 97.38 173 PRO A C 1
ATOM 1428 O O . PRO A 1 173 ? 14.499 7.371 5.694 1.00 97.38 173 PRO A O 1
ATOM 1431 N N . VAL A 1 174 ? 16.549 7.583 6.588 1.00 96.38 174 VAL A N 1
ATOM 1432 C CA . VAL A 1 174 ? 16.227 8.729 7.464 1.00 96.38 174 VAL A CA 1
ATOM 1433 C C . VAL A 1 174 ? 15.561 9.880 6.699 1.00 96.38 174 VAL A C 1
ATOM 1435 O O . VAL A 1 174 ? 14.715 10.592 7.232 1.00 96.38 174 VAL A O 1
ATOM 1438 N N . CYS A 1 175 ? 15.911 10.062 5.423 1.00 96.19 175 CYS A N 1
ATOM 1439 C CA . CYS A 1 175 ? 15.365 11.131 4.593 1.00 96.19 175 CYS A CA 1
ATOM 1440 C C . CYS A 1 175 ? 14.052 10.780 3.864 1.00 96.19 175 CYS A C 1
ATOM 1442 O O . CYS A 1 175 ? 13.480 11.660 3.220 1.00 96.19 175 CYS A O 1
ATOM 1444 N N . LEU A 1 176 ? 13.551 9.540 3.973 1.00 97.31 176 LEU A N 1
ATOM 1445 C CA . LEU A 1 176 ? 12.367 9.054 3.251 1.00 97.31 176 LEU A CA 1
ATOM 1446 C C . LEU A 1 176 ? 11.135 9.920 3.532 1.00 97.31 176 LEU A C 1
ATOM 1448 O O . LEU A 1 176 ? 10.625 10.598 2.639 1.00 97.31 176 LEU A O 1
ATOM 1452 N N . LEU A 1 177 ? 10.682 9.931 4.786 1.00 96.75 177 LEU A N 1
ATOM 1453 C CA . LEU A 1 177 ? 9.475 10.653 5.192 1.00 96.75 177 LEU A CA 1
ATOM 1454 C C . LEU A 1 177 ? 9.688 12.171 5.212 1.00 96.75 177 LEU A C 1
ATOM 1456 O O . LEU A 1 177 ? 8.743 12.934 5.016 1.00 96.75 177 LEU A O 1
ATOM 1460 N N . LYS A 1 178 ? 10.940 12.620 5.358 1.00 96.69 178 LYS A N 1
ATOM 1461 C CA . LYS A 1 178 ? 11.303 14.032 5.233 1.00 96.69 178 LYS A CA 1
ATOM 1462 C C . LYS A 1 178 ? 11.104 14.559 3.810 1.00 96.69 178 LYS A C 1
ATOM 1464 O O . LYS A 1 178 ? 10.621 15.676 3.669 1.00 96.69 178 LYS A O 1
ATOM 1469 N N . ASN A 1 179 ? 11.429 13.781 2.774 1.00 96.81 179 ASN A N 1
ATOM 1470 C CA . ASN A 1 179 ? 11.485 14.270 1.388 1.00 96.81 179 ASN A CA 1
ATOM 1471 C C . ASN A 1 179 ? 10.284 13.871 0.506 1.00 96.81 179 ASN A C 1
ATOM 1473 O O . ASN A 1 179 ? 10.114 14.421 -0.589 1.00 96.81 179 ASN A O 1
ATOM 1477 N N . MET A 1 180 ? 9.419 12.955 0.953 1.00 96.00 180 MET A N 1
ATOM 1478 C CA . MET A 1 180 ? 8.210 12.541 0.222 1.00 96.00 180 MET A CA 1
ATOM 1479 C C . MET A 1 180 ? 6.994 13.445 0.512 1.00 96.00 180 MET A C 1
ATOM 1481 O O . MET A 1 180 ? 5.968 13.011 1.027 1.00 96.00 180 MET A O 1
ATOM 1485 N N . HIS A 1 181 ? 7.081 14.724 0.133 1.00 94.81 181 HIS A N 1
ATOM 1486 C CA . HIS A 1 181 ? 6.086 15.761 0.478 1.00 94.81 181 HIS A CA 1
ATOM 1487 C C . HIS A 1 181 ? 4.684 15.563 -0.136 1.00 94.81 181 HIS A C 1
ATOM 1489 O O . HIS A 1 181 ? 3.740 16.285 0.197 1.00 94.81 181 HIS A O 1
ATOM 1495 N N . ARG A 1 182 ? 4.546 14.661 -1.114 1.00 97.00 182 ARG A N 1
ATOM 1496 C CA . ARG A 1 182 ? 3.282 14.367 -1.808 1.00 97.00 182 ARG A CA 1
ATOM 1497 C C . ARG A 1 182 ? 2.655 13.044 -1.379 1.00 97.00 182 ARG A C 1
ATOM 1499 O O . ARG A 1 182 ? 1.552 12.752 -1.836 1.00 97.00 182 ARG A O 1
ATOM 1506 N N . LEU A 1 183 ? 3.308 12.297 -0.488 1.00 98.44 183 LEU A N 1
ATOM 1507 C CA . LEU A 1 183 ? 2.868 10.972 -0.075 1.00 98.44 183 LEU A CA 1
ATOM 1508 C C . LEU A 1 183 ? 1.511 11.049 0.628 1.00 98.44 183 LEU A C 1
ATOM 1510 O O . LEU A 1 183 ? 1.349 11.770 1.611 1.00 98.44 183 LEU A O 1
ATOM 1514 N N . LYS A 1 184 ? 0.536 10.314 0.093 1.00 98.69 184 LYS A N 1
ATOM 1515 C CA . LYS A 1 184 ? -0.828 10.184 0.624 1.00 98.69 184 LYS A CA 1
ATOM 1516 C C . LYS A 1 184 ? -1.065 8.789 1.186 1.00 98.69 184 LYS A C 1
ATOM 1518 O O . LYS A 1 184 ? -1.754 8.670 2.193 1.00 98.69 184 LYS A O 1
ATOM 1523 N N . ILE A 1 185 ? -0.498 7.764 0.550 1.00 98.81 185 ILE A N 1
ATOM 1524 C CA . ILE A 1 185 ? -0.682 6.361 0.923 1.00 98.81 185 ILE A CA 1
ATOM 1525 C C . ILE A 1 185 ? 0.688 5.706 1.072 1.00 98.81 185 ILE A C 1
ATOM 1527 O O . ILE A 1 185 ? 1.472 5.672 0.120 1.00 98.81 185 ILE A O 1
ATOM 1531 N N . LEU A 1 186 ? 0.949 5.166 2.260 1.00 98.88 186 LEU A N 1
ATOM 1532 C CA . LEU A 1 186 ? 2.137 4.380 2.562 1.00 98.88 186 LEU A CA 1
ATOM 1533 C C . LEU A 1 186 ? 1.710 3.049 3.167 1.00 98.88 186 LEU A C 1
ATOM 1535 O O . LEU A 1 186 ? 1.071 3.017 4.219 1.00 98.88 186 LEU A O 1
ATOM 1539 N N . ASN A 1 187 ? 2.072 1.955 2.503 1.00 98.38 187 ASN A N 1
ATOM 1540 C CA . ASN A 1 187 ? 1.842 0.619 3.028 1.00 98.38 187 ASN A CA 1
ATOM 1541 C C . ASN A 1 187 ? 3.167 -0.111 3.228 1.00 98.38 187 ASN A C 1
ATOM 1543 O O . ASN A 1 187 ? 3.861 -0.421 2.263 1.00 98.38 187 ASN A O 1
ATOM 1547 N N . LEU A 1 188 ? 3.485 -0.371 4.490 1.00 98.56 188 LEU A N 1
ATOM 1548 C CA . LEU A 1 188 ? 4.686 -1.032 4.987 1.00 98.56 188 LEU A CA 1
ATOM 1549 C C . LEU A 1 188 ? 4.338 -2.289 5.799 1.00 98.56 188 LEU A C 1
ATOM 1551 O O . LEU A 1 188 ? 5.202 -2.832 6.485 1.00 98.56 188 LEU A O 1
ATOM 1555 N N . SER A 1 189 ? 3.090 -2.759 5.745 1.00 95.50 189 SER A N 1
ATOM 1556 C CA . SER A 1 189 ? 2.662 -3.926 6.512 1.00 95.50 189 SER A CA 1
ATOM 1557 C C . SER A 1 189 ? 3.466 -5.183 6.161 1.00 95.50 189 SER A C 1
ATOM 1559 O O . SER A 1 189 ? 3.914 -5.336 5.028 1.00 95.50 189 SER A O 1
ATOM 1561 N N . SER A 1 190 ? 3.616 -6.119 7.094 1.00 94.25 190 SER A N 1
ATOM 1562 C CA . SER A 1 190 ? 4.345 -7.375 6.877 1.00 94.25 190 SER A CA 1
ATOM 1563 C C . SER A 1 190 ? 5.788 -7.120 6.422 1.00 94.25 190 SER A C 1
ATOM 1565 O O . SER A 1 190 ? 6.197 -7.541 5.338 1.00 94.25 190 SER A O 1
ATOM 1567 N N . ASN A 1 191 ? 6.520 -6.375 7.250 1.00 95.81 191 ASN A N 1
ATOM 1568 C CA . ASN A 1 191 ? 7.963 -6.143 7.169 1.00 95.81 191 ASN A CA 1
ATOM 1569 C C . ASN A 1 191 ? 8.583 -6.433 8.554 1.00 95.81 191 ASN A C 1
ATOM 1571 O O . ASN A 1 191 ? 7.974 -7.127 9.365 1.00 95.81 191 ASN A O 1
ATOM 1575 N N . GLN A 1 192 ? 9.804 -5.964 8.813 1.00 97.94 192 GLN A N 1
ATOM 1576 C CA . GLN A 1 192 ? 10.534 -6.182 10.068 1.00 97.94 192 GLN A CA 1
ATOM 1577 C C . GLN A 1 192 ? 10.908 -4.841 10.719 1.00 97.94 192 GLN A C 1
ATOM 1579 O O . GLN A 1 192 ? 11.966 -4.702 11.326 1.00 97.94 192 GLN A O 1
ATOM 1584 N N . LEU A 1 193 ? 10.062 -3.821 10.538 1.00 98.50 193 LEU A N 1
ATOM 1585 C CA . LEU A 1 193 ? 10.348 -2.466 11.002 1.00 98.50 193 LEU A CA 1
ATOM 1586 C C . LEU A 1 193 ? 10.280 -2.385 12.524 1.00 98.50 193 LEU A C 1
ATOM 1588 O O . LEU A 1 193 ? 9.253 -2.723 13.106 1.00 98.50 193 LEU A O 1
ATOM 1592 N N . VAL A 1 194 ? 11.335 -1.850 13.136 1.00 98.00 194 VAL A N 1
ATOM 1593 C CA . VAL A 1 194 ? 11.377 -1.543 14.578 1.00 98.00 194 VAL A CA 1
ATOM 1594 C C . VAL A 1 194 ? 11.044 -0.073 14.849 1.00 98.00 194 VAL A C 1
ATOM 1596 O O . VAL A 1 194 ? 10.483 0.258 15.883 1.00 98.00 194 VAL A O 1
ATOM 1599 N N . ALA A 1 195 ? 11.326 0.822 13.897 1.00 97.75 195 ALA A N 1
ATOM 1600 C CA . ALA A 1 195 ? 11.039 2.248 14.027 1.00 97.75 195 ALA A CA 1
ATOM 1601 C C . ALA A 1 195 ? 10.720 2.902 12.675 1.00 97.75 195 ALA A C 1
ATOM 1603 O O . ALA A 1 195 ? 11.003 2.362 11.601 1.00 97.75 195 ALA A O 1
ATOM 1604 N N . LEU A 1 196 ? 10.166 4.115 12.732 1.00 98.12 196 LEU A N 1
ATOM 1605 C CA . LEU A 1 196 ? 9.959 4.977 11.570 1.00 98.12 196 LEU A CA 1
ATOM 1606 C C . LEU A 1 196 ? 10.898 6.192 11.611 1.00 98.12 196 LEU A C 1
ATOM 1608 O O . LEU A 1 196 ? 11.133 6.751 12.682 1.00 98.12 196 LEU A O 1
ATOM 1612 N N . PRO A 1 197 ? 11.406 6.658 10.455 1.00 97.31 197 PRO A N 1
ATOM 1613 C CA . PRO A 1 197 ? 12.222 7.860 10.400 1.00 97.31 197 PRO A CA 1
ATOM 1614 C C . PRO A 1 197 ? 11.367 9.106 10.656 1.00 97.31 197 PRO A C 1
ATOM 1616 O O . PRO A 1 197 ? 10.159 9.122 10.413 1.00 97.31 197 PRO A O 1
ATOM 1619 N N . LEU A 1 198 ? 11.998 10.192 11.104 1.00 96.69 198 LEU A N 1
ATOM 1620 C CA . LEU A 1 198 ? 11.289 11.447 11.342 1.00 96.69 198 LEU A CA 1
ATOM 1621 C C . LEU A 1 198 ? 10.681 12.003 10.037 1.00 96.69 198 LEU A C 1
ATOM 1623 O O . LEU A 1 198 ? 11.338 12.003 8.989 1.00 96.69 198 LEU A O 1
ATOM 1627 N N . PRO A 1 199 ? 9.437 12.512 10.081 1.00 96.31 199 PRO A N 1
ATOM 1628 C CA . PRO A 1 199 ? 8.806 13.144 8.935 1.00 96.31 199 PRO A CA 1
ATOM 1629 C C . PRO A 1 199 ? 9.340 14.565 8.746 1.00 96.31 199 PRO A C 1
ATOM 1631 O O . PRO A 1 199 ? 10.238 15.021 9.460 1.00 96.31 199 PRO A O 1
ATOM 1634 N N . ASN A 1 200 ? 8.782 15.294 7.781 1.00 96.19 200 ASN A N 1
ATOM 1635 C CA . ASN A 1 200 ? 9.220 16.655 7.514 1.00 96.19 200 ASN A CA 1
ATOM 1636 C C . ASN A 1 200 ? 8.973 17.577 8.719 1.00 96.19 200 ASN A C 1
ATOM 1638 O O . ASN A 1 200 ? 7.934 17.498 9.384 1.00 96.19 200 ASN A O 1
ATOM 1642 N N . ASP A 1 201 ? 9.927 18.482 8.957 1.00 94.69 201 ASP A N 1
ATOM 1643 C CA . ASP A 1 201 ? 9.868 19.481 10.024 1.00 94.69 201 ASP A CA 1
ATOM 1644 C C . ASP A 1 201 ? 8.663 20.421 9.880 1.00 94.69 201 ASP A C 1
ATOM 1646 O O . ASP A 1 201 ? 8.086 20.883 10.864 1.00 94.69 201 ASP A O 1
ATOM 1650 N N . ARG A 1 202 ? 8.242 20.636 8.634 1.00 94.69 202 ARG A N 1
ATOM 1651 C CA . ARG A 1 202 ? 7.089 21.433 8.248 1.00 94.69 202 ARG A CA 1
ATOM 1652 C C . ARG A 1 202 ? 5.846 20.555 8.087 1.00 94.69 202 ARG A C 1
ATOM 1654 O O . ARG A 1 202 ? 5.713 19.821 7.106 1.00 94.69 202 ARG A O 1
ATOM 1661 N N . THR A 1 203 ? 4.907 20.661 9.025 1.00 89.75 203 THR A N 1
ATOM 1662 C CA . THR A 1 203 ? 3.689 19.830 9.063 1.00 89.75 203 THR A CA 1
ATOM 1663 C C . THR A 1 203 ? 2.785 20.001 7.835 1.00 89.75 203 THR A C 1
ATOM 1665 O O . THR A 1 203 ? 2.100 19.057 7.449 1.00 89.75 203 THR A O 1
ATOM 1668 N N . ASP A 1 204 ? 2.833 21.138 7.126 1.00 92.44 204 ASP A N 1
ATOM 1669 C CA . ASP A 1 204 ? 2.073 21.355 5.883 1.00 92.44 204 ASP A CA 1
ATOM 1670 C C . ASP A 1 204 ? 2.487 20.410 4.737 1.00 92.44 204 ASP A C 1
ATOM 1672 O O . ASP A 1 204 ? 1.665 20.097 3.858 1.00 92.44 204 ASP A O 1
ATOM 1676 N N . LEU A 1 205 ? 3.737 19.929 4.776 1.00 95.81 205 LEU A N 1
ATOM 1677 C CA . LEU A 1 205 ? 4.314 18.968 3.832 1.00 95.81 205 LEU A CA 1
ATOM 1678 C C . LEU A 1 205 ? 4.025 17.506 4.205 1.00 95.81 205 LEU A C 1
ATOM 1680 O O . LEU A 1 205 ? 4.160 16.629 3.354 1.00 95.81 205 LEU A O 1
ATOM 1684 N N . ASN A 1 206 ? 3.560 17.240 5.426 1.00 96.56 206 ASN A N 1
ATOM 1685 C CA . ASN A 1 206 ? 3.177 15.907 5.887 1.00 96.56 206 ASN A CA 1
ATOM 1686 C C . ASN A 1 206 ? 1.741 15.602 5.423 1.00 96.56 206 ASN A C 1
ATOM 1688 O O . ASN A 1 206 ? 0.755 15.888 6.101 1.00 96.56 206 ASN A O 1
ATOM 1692 N N . ARG A 1 207 ? 1.604 15.082 4.196 1.00 97.50 207 ARG A N 1
ATOM 1693 C CA . ARG A 1 207 ? 0.306 14.908 3.505 1.00 97.50 207 ARG A CA 1
ATOM 1694 C C . ARG A 1 207 ? -0.312 13.515 3.612 1.00 97.50 207 ARG A C 1
ATOM 1696 O O . ARG A 1 207 ? -1.326 13.272 2.955 1.00 97.50 207 ARG A O 1
ATOM 1703 N N . LEU A 1 208 ? 0.277 12.640 4.421 1.00 98.50 208 LEU A N 1
ATOM 1704 C CA . LEU A 1 208 ? -0.145 11.252 4.545 1.00 98.50 208 LEU A CA 1
ATOM 1705 C C . LEU A 1 208 ? -1.594 11.156 5.043 1.00 98.50 208 LEU A C 1
ATOM 1707 O O . LEU A 1 208 ? -1.990 11.862 5.969 1.00 98.50 208 LEU A O 1
ATOM 1711 N N . GLN A 1 209 ? -2.381 10.305 4.388 1.00 98.62 209 GLN A N 1
ATOM 1712 C CA . GLN A 1 209 ? -3.799 10.068 4.674 1.00 98.62 209 GLN A CA 1
ATOM 1713 C C . GLN A 1 209 ? -4.053 8.616 5.069 1.00 98.62 209 GLN A C 1
ATOM 1715 O O . GLN A 1 209 ? -4.913 8.362 5.908 1.00 98.62 209 GLN A O 1
ATOM 1720 N N . GLU A 1 210 ? -3.303 7.675 4.498 1.00 98.75 210 GLU A N 1
ATOM 1721 C CA . GLU A 1 210 ? -3.397 6.260 4.835 1.00 98.75 210 GLU A CA 1
ATOM 1722 C C . GLU A 1 210 ? -2.012 5.697 5.143 1.00 98.75 210 GLU A C 1
ATOM 1724 O O . GLU A 1 210 ? -1.093 5.795 4.323 1.00 98.75 210 GLU A O 1
ATOM 1729 N N . LEU A 1 211 ? -1.881 5.115 6.334 1.00 98.81 211 LEU A N 1
ATOM 1730 C CA . LEU A 1 211 ? -0.657 4.505 6.827 1.00 98.81 211 LEU A CA 1
ATOM 1731 C C . LEU A 1 211 ? -0.957 3.094 7.326 1.00 98.81 211 LEU A C 1
ATOM 1733 O O . LEU A 1 211 ? -1.704 2.900 8.286 1.00 98.81 211 LEU A O 1
ATOM 1737 N N . TYR A 1 212 ? -0.353 2.117 6.662 1.00 98.25 212 TYR A N 1
ATOM 1738 C CA . TYR A 1 212 ? -0.474 0.707 6.999 1.00 98.25 212 TYR A CA 1
ATOM 1739 C C . TYR A 1 212 ? 0.889 0.189 7.459 1.00 98.25 212 TYR A C 1
ATOM 1741 O O . TYR A 1 212 ? 1.865 0.247 6.712 1.00 98.25 212 TYR A O 1
ATOM 1749 N N . LEU A 1 213 ? 0.944 -0.274 8.702 1.00 98.12 213 LEU A N 1
ATOM 1750 C CA . LEU A 1 213 ? 2.142 -0.694 9.431 1.00 98.12 213 LEU A CA 1
ATOM 1751 C C . LEU A 1 213 ? 1.929 -2.036 10.145 1.00 98.12 213 LEU A C 1
ATOM 1753 O O . LEU A 1 213 ? 2.719 -2.416 11.007 1.00 98.12 213 LEU A O 1
ATOM 1757 N N . SER A 1 214 ? 0.854 -2.752 9.820 1.00 92.38 214 SER A N 1
ATOM 1758 C CA . SER A 1 214 ? 0.510 -3.997 10.501 1.00 92.38 214 SER A CA 1
ATOM 1759 C C . SER A 1 214 ? 1.563 -5.082 10.298 1.00 92.38 214 SER A C 1
ATOM 1761 O O . SER A 1 214 ? 2.173 -5.130 9.237 1.00 92.38 214 SER A O 1
ATOM 1763 N N . CYS A 1 215 ? 1.727 -5.993 11.253 1.00 92.50 215 CYS A N 1
ATOM 1764 C CA . CYS A 1 215 ? 2.707 -7.080 11.188 1.00 92.50 215 CYS A CA 1
ATOM 1765 C C . CYS A 1 215 ? 4.139 -6.540 11.009 1.00 92.50 215 CYS A C 1
ATOM 1767 O O . CYS A 1 215 ? 4.769 -6.771 9.975 1.00 92.50 215 CYS A O 1
ATOM 1769 N N . ASN A 1 216 ? 4.603 -5.770 11.991 1.00 95.06 216 ASN A N 1
ATOM 1770 C CA . ASN A 1 216 ? 5.977 -5.284 12.130 1.00 95.06 216 ASN A CA 1
ATOM 1771 C C . ASN A 1 216 ? 6.407 -5.450 13.603 1.00 95.06 216 ASN A C 1
ATOM 1773 O O . ASN A 1 216 ? 5.728 -6.108 14.388 1.00 95.06 216 ASN A O 1
ATOM 1777 N N . GLU A 1 217 ? 7.536 -4.857 13.980 1.00 97.94 217 GLU A N 1
ATOM 1778 C CA . GLU A 1 217 ? 8.131 -4.942 15.314 1.00 97.94 217 GLU A CA 1
ATOM 1779 C C . GLU A 1 217 ? 8.127 -3.572 16.020 1.00 97.94 217 GLU A C 1
ATOM 1781 O O . GLU A 1 217 ? 9.004 -3.297 16.837 1.00 97.94 217 GLU A O 1
ATOM 1786 N N . LEU A 1 218 ? 7.166 -2.701 15.680 1.00 98.56 218 LEU A N 1
ATOM 1787 C CA . LEU A 1 218 ? 7.078 -1.330 16.195 1.00 98.56 218 LEU A CA 1
ATOM 1788 C C . LEU A 1 218 ? 6.624 -1.318 17.658 1.00 98.56 218 LEU A C 1
ATOM 1790 O O . LEU A 1 218 ? 5.722 -2.069 18.035 1.00 98.56 218 LEU A O 1
ATOM 1794 N N . ASP A 1 219 ? 7.197 -0.421 18.449 1.00 98.12 219 ASP A N 1
ATOM 1795 C CA . ASP A 1 219 ? 6.812 -0.148 19.834 1.00 98.12 219 ASP A CA 1
ATOM 1796 C C . ASP A 1 219 ? 6.096 1.213 19.966 1.00 98.12 219 ASP A C 1
ATOM 1798 O O . ASP A 1 219 ? 5.653 1.813 18.978 1.00 98.12 219 ASP A O 1
ATOM 1802 N N . ASP A 1 220 ? 5.949 1.685 21.203 1.00 97.81 220 ASP A N 1
ATOM 1803 C CA . ASP A 1 220 ? 5.215 2.900 21.565 1.00 97.81 220 ASP A CA 1
ATOM 1804 C C . ASP A 1 220 ? 5.790 4.174 20.913 1.00 97.81 220 ASP A C 1
ATOM 1806 O O . ASP A 1 220 ? 5.040 5.114 20.620 1.00 97.81 220 ASP A O 1
ATOM 1810 N N . ASP A 1 221 ? 7.092 4.202 20.593 1.00 96.88 221 ASP A N 1
ATOM 1811 C CA . ASP A 1 221 ? 7.766 5.378 20.022 1.00 96.88 221 ASP A CA 1
ATOM 1812 C C . ASP A 1 221 ? 7.213 5.753 18.636 1.00 96.88 221 ASP A C 1
ATOM 1814 O O . ASP A 1 221 ? 7.351 6.896 18.175 1.00 96.88 221 ASP A O 1
ATOM 1818 N N . VAL A 1 222 ? 6.505 4.830 17.972 1.00 97.94 222 VAL A N 1
ATOM 1819 C CA . VAL A 1 222 ? 5.818 5.093 16.702 1.00 97.94 222 VAL A CA 1
ATOM 1820 C C . VAL A 1 222 ? 4.850 6.279 16.802 1.00 97.94 222 VAL A C 1
ATOM 1822 O O . VAL A 1 222 ? 4.719 7.047 15.840 1.00 97.94 222 VAL A O 1
ATOM 1825 N N . PHE A 1 223 ? 4.210 6.489 17.961 1.00 97.12 223 PHE A N 1
ATOM 1826 C CA . PHE A 1 223 ? 3.224 7.554 18.161 1.00 97.12 223 PHE A CA 1
ATOM 1827 C C . PHE A 1 223 ? 3.837 8.958 18.072 1.00 97.12 223 PHE A C 1
ATOM 1829 O O . PHE A 1 223 ? 3.237 9.859 17.468 1.00 97.12 223 PHE A O 1
ATOM 1836 N N . ALA A 1 224 ? 5.079 9.128 18.536 1.00 95.31 224 ALA A N 1
ATOM 1837 C CA . ALA A 1 224 ? 5.812 10.388 18.422 1.00 95.31 224 ALA A CA 1
ATOM 1838 C C . ALA A 1 224 ? 6.037 10.796 16.953 1.00 95.31 224 ALA A C 1
ATOM 1840 O O . ALA A 1 224 ? 6.000 11.982 16.610 1.00 95.31 224 ALA A O 1
ATOM 1841 N N . ILE A 1 225 ? 6.213 9.812 16.067 1.00 96.69 225 ILE A N 1
ATOM 1842 C CA . ILE A 1 225 ? 6.432 10.019 14.633 1.00 96.69 225 ILE A CA 1
ATOM 1843 C C . ILE A 1 225 ? 5.107 10.290 13.919 1.00 96.69 225 ILE A C 1
ATOM 1845 O O . ILE A 1 225 ? 4.972 11.287 13.200 1.00 96.69 225 ILE A O 1
ATOM 1849 N N . ILE A 1 226 ? 4.115 9.416 14.111 1.00 97.12 226 ILE A N 1
ATOM 1850 C CA . ILE A 1 226 ? 2.868 9.467 13.339 1.00 97.12 226 ILE A CA 1
ATOM 1851 C C . ILE A 1 226 ? 1.978 10.649 13.727 1.00 97.12 226 ILE A C 1
ATOM 1853 O O . ILE A 1 226 ? 1.236 11.140 12.879 1.00 97.12 226 ILE A O 1
ATOM 1857 N N . SER A 1 227 ? 2.103 11.169 14.955 1.00 95.81 227 SER A N 1
ATOM 1858 C CA . SER A 1 227 ? 1.349 12.338 15.434 1.00 95.81 227 SER A CA 1
ATOM 1859 C C . SER A 1 227 ? 1.590 13.615 14.616 1.00 95.81 227 SER A C 1
ATOM 1861 O O . SER A 1 227 ? 0.820 14.569 14.705 1.00 95.81 227 SER A O 1
ATOM 1863 N N . ARG A 1 228 ? 2.632 13.638 13.772 1.00 96.62 228 ARG A N 1
ATOM 1864 C CA . ARG A 1 228 ? 2.935 14.732 12.835 1.00 96.62 228 ARG A CA 1
ATOM 1865 C C . ARG A 1 228 ? 2.153 14.657 11.516 1.00 96.62 228 ARG A C 1
ATOM 1867 O O . ARG A 1 228 ? 2.302 15.552 10.680 1.00 96.62 228 ARG A O 1
ATOM 1874 N N . TYR A 1 229 ? 1.343 13.616 11.316 1.00 97.38 229 TYR A N 1
ATOM 1875 C CA . TYR A 1 229 ? 0.451 13.441 10.167 1.00 97.38 229 TYR A CA 1
ATOM 1876 C C . TYR A 1 229 ? -1.006 13.736 10.550 1.00 97.38 229 TYR A C 1
ATOM 1878 O O . TYR A 1 229 ? -1.867 12.867 10.521 1.00 97.38 229 TYR A O 1
ATOM 1886 N N . GLU A 1 230 ? -1.325 14.993 10.854 1.00 95.94 230 GLU A N 1
ATOM 1887 C CA . GLU A 1 230 ? -2.669 15.425 11.298 1.00 95.94 230 GLU A CA 1
ATOM 1888 C C . GLU A 1 230 ? -3.796 15.170 10.268 1.00 95.94 230 GLU A C 1
ATOM 1890 O O . GLU A 1 230 ? -4.986 15.219 10.586 1.00 95.94 230 GLU A O 1
ATOM 1895 N N . ARG A 1 231 ? -3.429 14.888 9.010 1.00 97.50 231 ARG A N 1
ATOM 1896 C CA . ARG A 1 231 ? -4.342 14.548 7.903 1.00 97.50 231 ARG A CA 1
ATOM 1897 C C . ARG A 1 231 ? -4.629 13.049 7.781 1.00 97.50 231 ARG A C 1
ATOM 1899 O O . ARG A 1 231 ? -5.338 12.653 6.851 1.00 97.50 231 ARG A O 1
ATOM 1906 N N . LEU A 1 232 ? -4.073 12.233 8.673 1.00 98.25 232 LEU A N 1
ATOM 1907 C CA . LEU A 1 232 ? -4.230 10.789 8.642 1.00 98.25 232 LEU A CA 1
ATOM 1908 C C . LEU A 1 232 ? -5.691 10.409 8.903 1.00 98.25 232 LEU A C 1
ATOM 1910 O O . LEU A 1 232 ? -6.296 10.855 9.872 1.00 98.25 232 LEU A O 1
ATOM 1914 N N . LYS A 1 233 ? -6.248 9.594 8.010 1.00 98.31 233 LYS A N 1
ATOM 1915 C CA . LYS A 1 233 ? -7.616 9.061 8.069 1.00 98.31 233 LYS A CA 1
ATOM 1916 C C . LYS A 1 233 ? -7.622 7.584 8.435 1.00 98.31 233 LYS A C 1
ATOM 1918 O O . LYS A 1 233 ? -8.517 7.131 9.136 1.00 98.31 233 LYS A O 1
ATOM 1923 N N . VAL A 1 234 ? -6.613 6.850 7.975 1.00 98.31 234 VAL A N 1
ATOM 1924 C CA . VAL A 1 234 ? -6.488 5.406 8.174 1.00 98.31 234 VAL A CA 1
ATOM 1925 C C . VAL A 1 234 ? -5.134 5.117 8.791 1.00 98.31 234 VAL A C 1
ATOM 1927 O O . VAL A 1 234 ? -4.107 5.466 8.203 1.00 98.31 234 VAL A O 1
ATOM 1930 N N . LEU A 1 235 ? -5.141 4.467 9.951 1.00 98.69 235 LEU A N 1
ATOM 1931 C CA . LEU A 1 235 ? -3.936 4.036 10.647 1.00 98.69 235 LEU A CA 1
ATOM 1932 C C . LEU A 1 235 ? -4.081 2.591 11.104 1.00 98.69 235 LEU A C 1
ATOM 1934 O O . LEU A 1 235 ? -4.828 2.307 12.041 1.00 98.69 235 LEU A O 1
ATOM 1938 N N . TYR A 1 236 ? -3.358 1.680 10.456 1.00 97.94 236 TYR A N 1
ATOM 1939 C CA . TYR A 1 236 ? -3.332 0.268 10.839 1.00 97.94 236 TYR A CA 1
ATOM 1940 C C . TYR A 1 236 ? -1.966 -0.095 11.417 1.00 97.94 236 TYR A C 1
ATOM 1942 O O . TYR A 1 236 ? -0.964 -0.069 10.712 1.00 97.94 236 TYR A O 1
ATOM 1950 N N . LEU A 1 237 ? -1.957 -0.454 12.696 1.00 97.88 237 LEU A N 1
ATOM 1951 C CA . LEU A 1 237 ? -0.808 -0.837 13.521 1.00 97.88 237 LEU A CA 1
ATOM 1952 C C . LEU A 1 237 ? -0.992 -2.239 14.130 1.00 97.88 237 LEU A C 1
ATOM 1954 O O . LEU A 1 237 ? -0.312 -2.602 15.086 1.00 97.88 237 LEU A O 1
ATOM 1958 N N . ALA A 1 238 ? -1.922 -3.037 13.598 1.00 89.12 238 ALA A N 1
ATOM 1959 C CA . ALA A 1 238 ? -2.195 -4.371 14.127 1.00 89.12 238 ALA A CA 1
ATOM 1960 C C . ALA A 1 238 ? -0.958 -5.288 14.117 1.00 89.12 238 ALA A C 1
ATOM 1962 O O . ALA A 1 238 ? -0.174 -5.208 13.177 1.00 89.12 238 ALA A O 1
ATOM 1963 N N . TYR A 1 239 ? -0.820 -6.190 15.087 1.00 91.50 239 TYR A N 1
ATOM 1964 C CA . TYR A 1 239 ? 0.296 -7.138 15.191 1.00 91.50 239 TYR A CA 1
ATOM 1965 C C . TYR A 1 239 ? 1.664 -6.437 15.221 1.00 91.50 239 TYR A C 1
ATOM 1967 O O . TYR A 1 239 ? 2.482 -6.607 14.320 1.00 91.50 239 TYR A O 1
ATOM 1975 N N . ASN A 1 240 ? 1.865 -5.606 16.243 1.00 94.56 240 ASN A N 1
ATOM 1976 C CA . ASN A 1 240 ? 3.131 -4.959 16.597 1.00 94.56 240 ASN A CA 1
ATOM 1977 C C . ASN A 1 240 ? 3.419 -5.211 18.097 1.00 94.56 240 ASN A C 1
ATOM 1979 O O . ASN A 1 240 ? 2.826 -6.103 18.710 1.00 94.56 240 ASN A O 1
ATOM 1983 N N . LYS A 1 241 ? 4.338 -4.451 18.699 1.00 97.88 241 LYS A N 1
ATOM 1984 C CA . LYS A 1 241 ? 4.755 -4.566 20.105 1.00 97.88 241 LYS A CA 1
ATOM 1985 C C . LYS A 1 241 ? 4.285 -3.391 20.969 1.00 97.88 241 LYS A C 1
ATOM 1987 O O . LYS A 1 241 ? 4.902 -3.105 21.986 1.00 97.88 241 LYS A O 1
ATOM 1992 N N . ILE A 1 242 ? 3.192 -2.733 20.590 1.00 98.56 242 ILE A N 1
ATOM 1993 C CA . ILE A 1 242 ? 2.687 -1.551 21.302 1.00 98.56 242 ILE A CA 1
ATOM 1994 C C . ILE A 1 242 ? 2.110 -1.969 22.659 1.00 98.56 242 ILE A C 1
ATOM 1996 O O . ILE A 1 242 ? 1.269 -2.868 22.730 1.00 98.56 242 ILE A O 1
ATOM 2000 N N . GLU A 1 243 ? 2.526 -1.302 23.727 1.00 97.94 243 GLU A N 1
ATOM 2001 C CA . GLU A 1 243 ? 2.063 -1.507 25.100 1.00 97.94 243 GLU A CA 1
ATOM 2002 C C . GLU A 1 243 ? 1.275 -0.306 25.623 1.00 97.94 243 GLU A C 1
ATOM 2004 O O . GLU A 1 243 ? 0.265 -0.486 26.312 1.00 97.94 243 GLU A O 1
ATOM 2009 N N . GLN A 1 244 ? 1.713 0.908 25.294 1.00 95.81 244 GLN A N 1
ATOM 2010 C CA . GLN A 1 244 ? 1.113 2.153 25.758 1.00 95.81 244 GLN A CA 1
ATOM 2011 C C . GLN A 1 244 ? 0.872 3.117 24.598 1.00 95.81 244 GLN A C 1
ATOM 2013 O O . GLN A 1 244 ? 1.584 3.144 23.598 1.00 95.81 244 GLN A O 1
ATOM 2018 N N . ILE A 1 245 ? -0.161 3.944 24.746 1.00 95.00 245 ILE A N 1
ATOM 2019 C CA . ILE A 1 245 ? -0.477 5.000 23.786 1.00 95.00 245 ILE A CA 1
ATOM 2020 C C . ILE A 1 245 ? -0.616 6.300 24.560 1.00 95.00 245 ILE A C 1
ATOM 2022 O O . ILE A 1 245 ? -1.487 6.426 25.420 1.00 95.00 245 ILE A O 1
ATOM 2026 N N . ASP A 1 246 ? 0.228 7.277 24.247 1.00 91.06 246 ASP A N 1
ATOM 2027 C CA . ASP A 1 246 ? 0.201 8.557 24.936 1.00 91.06 246 ASP A CA 1
ATOM 2028 C C . ASP A 1 246 ? -0.952 9.453 24.434 1.00 91.06 246 ASP A C 1
ATOM 2030 O O . ASP A 1 246 ? -1.243 9.547 23.235 1.00 91.06 246 ASP A O 1
ATOM 2034 N N . ASP A 1 247 ? -1.615 10.147 25.366 1.00 92.81 247 ASP A N 1
ATOM 2035 C CA . ASP A 1 247 ? -2.737 11.046 25.063 1.00 92.81 247 ASP A CA 1
ATOM 2036 C C . ASP A 1 247 ? -2.332 12.192 24.107 1.00 92.81 247 ASP A C 1
ATOM 2038 O O . ASP A 1 247 ? -3.118 12.640 23.264 1.00 92.81 247 ASP A O 1
ATOM 2042 N N . THR A 1 248 ? -1.096 12.689 24.209 1.00 93.31 248 THR A N 1
ATOM 2043 C CA . THR A 1 248 ?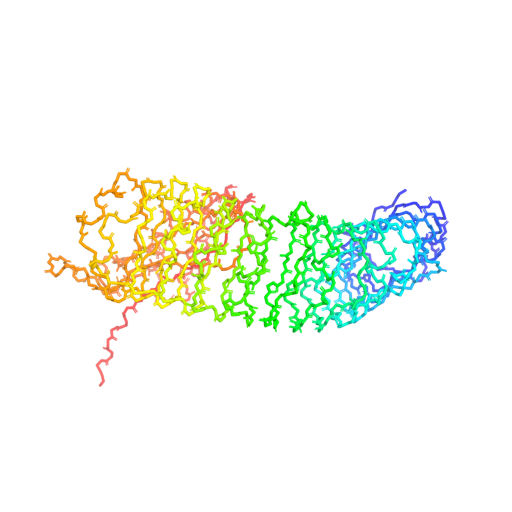 -0.642 13.874 23.465 1.00 93.31 248 THR A CA 1
ATOM 2044 C C . THR A 1 248 ? -0.407 13.619 21.979 1.00 93.31 248 THR A C 1
ATOM 2046 O O . THR A 1 248 ? -0.647 14.506 21.159 1.00 93.31 248 THR A O 1
ATOM 2049 N N . SER A 1 249 ? 0.041 12.426 21.609 1.00 94.19 249 SER A N 1
ATOM 2050 C CA . SER A 1 249 ? 0.283 12.026 20.229 1.00 94.19 249 SER A CA 1
ATOM 2051 C C . SER A 1 249 ? -1.018 11.656 19.540 1.00 94.19 249 SER A C 1
ATOM 2053 O O . SER A 1 249 ? -1.289 12.146 18.440 1.00 94.19 249 SER A O 1
ATOM 2055 N N . LEU A 1 250 ? -1.850 10.830 20.186 1.00 94.38 250 LEU A N 1
ATOM 2056 C CA . LEU A 1 250 ? -3.088 10.349 19.577 1.00 94.38 250 LEU A CA 1
ATOM 2057 C C . LEU A 1 250 ? -4.104 11.487 19.374 1.00 94.38 250 LEU A C 1
ATOM 2059 O O . LEU A 1 250 ? -4.766 11.533 18.338 1.00 94.38 250 LEU A O 1
ATOM 2063 N N . SER A 1 251 ? -4.159 12.464 20.288 1.00 93.44 251 SER A N 1
ATOM 2064 C CA . SER A 1 251 ? -5.046 13.639 20.173 1.00 93.44 251 SER A CA 1
ATOM 2065 C C . SER A 1 251 ? -4.720 14.576 19.002 1.00 93.44 251 SER A C 1
ATOM 2067 O O . SER A 1 251 ? -5.542 15.421 18.648 1.00 93.44 251 SER A O 1
ATOM 2069 N N . LYS A 1 252 ? -3.555 14.442 18.350 1.00 95.19 252 LYS A N 1
ATOM 2070 C CA . LYS A 1 252 ? -3.246 15.175 17.105 1.00 95.19 252 LYS A CA 1
ATOM 2071 C C . LYS A 1 252 ? -3.879 14.532 15.871 1.00 95.19 252 LYS A C 1
ATOM 2073 O O . LYS A 1 252 ? -4.040 15.189 14.845 1.00 95.19 252 LYS A O 1
ATOM 2078 N N . LEU A 1 253 ? -4.284 13.266 15.955 1.00 95.75 253 LEU A N 1
ATOM 2079 C CA . LEU A 1 253 ? -4.816 12.486 14.836 1.00 95.75 253 LEU A CA 1
ATOM 2080 C C . LEU A 1 253 ? -6.345 12.620 14.695 1.00 95.75 253 LEU A C 1
ATOM 2082 O O . LEU A 1 253 ? -7.054 11.648 14.440 1.00 95.75 253 LEU A O 1
ATOM 2086 N N . ASN A 1 254 ? -6.873 13.841 14.821 1.00 92.12 254 ASN A N 1
ATOM 2087 C CA . ASN A 1 254 ? -8.321 14.116 14.845 1.00 92.12 254 ASN A CA 1
ATOM 2088 C C . ASN A 1 254 ? -9.044 13.838 13.511 1.00 92.12 254 ASN A C 1
ATOM 2090 O O . ASN A 1 254 ? -10.276 13.798 13.463 1.00 92.12 254 ASN A O 1
ATOM 2094 N N . SER A 1 255 ? -8.294 13.649 12.422 1.00 96.25 255 SER A N 1
ATOM 2095 C CA . SER A 1 255 ? -8.833 13.281 11.106 1.00 96.25 255 SER A CA 1
ATOM 2096 C C . SER A 1 255 ? -9.083 11.775 10.945 1.00 96.25 255 SER A C 1
ATOM 2098 O O . SER A 1 255 ? -9.627 11.375 9.912 1.00 96.25 255 SER A O 1
ATOM 2100 N N . LEU A 1 256 ? -8.690 10.943 11.921 1.00 97.88 256 LEU A N 1
ATOM 2101 C CA . LEU A 1 256 ? -8.814 9.490 11.823 1.00 97.88 256 LEU A CA 1
ATOM 2102 C C . LEU A 1 256 ? -10.278 9.054 11.731 1.00 97.88 256 LEU A C 1
ATOM 2104 O O . LEU A 1 256 ? -11.120 9.451 12.534 1.00 97.88 256 LEU A O 1
ATOM 2108 N N . THR A 1 257 ? -10.549 8.192 10.755 1.00 97.50 257 THR A N 1
ATOM 2109 C CA . THR A 1 257 ? -11.817 7.483 10.562 1.00 97.50 257 THR A CA 1
ATOM 2110 C C . THR A 1 257 ? -11.679 6.000 10.886 1.00 97.50 257 THR A C 1
ATOM 2112 O O . THR A 1 257 ? -12.633 5.395 11.374 1.00 97.50 257 THR A O 1
ATOM 2115 N N . ASP A 1 258 ? -10.492 5.433 10.670 1.00 96.81 258 ASP A N 1
ATOM 2116 C CA . ASP A 1 258 ? -10.206 4.015 10.847 1.00 96.81 258 ASP A CA 1
ATOM 2117 C C . ASP A 1 258 ? -8.904 3.840 11.637 1.00 96.81 258 ASP A C 1
ATOM 2119 O O . ASP A 1 258 ? -7.831 4.254 11.184 1.00 96.81 258 ASP A O 1
ATOM 2123 N N . LEU A 1 259 ? -8.994 3.186 12.794 1.00 97.94 259 LEU A N 1
ATOM 2124 C CA . LEU A 1 259 ? -7.851 2.845 13.635 1.00 97.94 259 LEU A CA 1
ATOM 2125 C C . LEU A 1 259 ? -7.858 1.346 13.932 1.00 97.94 259 LEU A C 1
ATOM 2127 O O . LEU A 1 259 ? -8.838 0.812 14.450 1.00 97.94 259 LEU A O 1
ATOM 2131 N N . ASN A 1 260 ? -6.760 0.667 13.605 1.00 95.31 260 ASN A N 1
ATOM 2132 C CA . ASN A 1 260 ? -6.575 -0.742 13.937 1.00 95.31 260 ASN A CA 1
ATOM 2133 C C . ASN A 1 260 ? -5.313 -0.930 14.777 1.00 95.31 260 ASN A C 1
ATOM 2135 O O . ASN A 1 260 ? -4.208 -0.716 14.285 1.00 95.31 260 ASN A O 1
ATOM 2139 N N . LEU A 1 261 ? -5.497 -1.358 16.019 1.00 97.25 261 LEU A N 1
ATOM 2140 C CA . LEU A 1 261 ? -4.459 -1.603 17.021 1.00 97.25 261 LEU A CA 1
ATOM 2141 C C . LEU A 1 261 ? -4.491 -3.052 17.527 1.00 97.25 261 LEU A C 1
ATOM 2143 O O . LEU A 1 261 ? -3.941 -3.370 18.579 1.00 97.25 261 LEU A O 1
ATOM 2147 N N . SER A 1 262 ? -5.145 -3.943 16.791 1.00 90.00 262 SER A N 1
ATOM 2148 C CA . SER A 1 262 ? -5.375 -5.323 17.220 1.00 90.00 262 SER A CA 1
ATOM 2149 C C . SER A 1 262 ? -4.089 -6.144 17.303 1.00 90.00 262 SER A C 1
ATOM 2151 O O . SER A 1 262 ? -3.150 -5.878 16.562 1.00 90.00 262 SER A O 1
ATOM 2153 N N . GLY A 1 263 ? -4.023 -7.164 18.154 1.00 85.75 263 GLY A N 1
ATOM 2154 C CA . GLY A 1 263 ? -2.844 -8.031 18.249 1.00 85.75 263 GLY A CA 1
ATOM 2155 C C . GLY A 1 263 ? -1.602 -7.322 18.795 1.00 85.75 263 GLY A C 1
ATOM 2156 O O . GLY A 1 263 ? -0.499 -7.631 18.357 1.00 85.75 263 GLY A O 1
ATOM 2157 N N . ASN A 1 264 ? -1.776 -6.346 19.686 1.00 93.38 264 ASN A N 1
ATOM 2158 C CA . ASN A 1 264 ? -0.692 -5.674 20.404 1.00 93.38 264 ASN A CA 1
ATOM 2159 C C . ASN A 1 264 ? -0.718 -6.083 21.893 1.00 93.38 264 ASN A C 1
ATOM 2161 O O . ASN A 1 264 ? -1.408 -7.020 22.295 1.00 93.38 264 ASN A O 1
ATOM 2165 N N . ASN A 1 265 ? 0.054 -5.396 22.732 1.00 96.56 265 ASN A N 1
ATOM 2166 C CA . ASN A 1 265 ? 0.151 -5.632 24.170 1.00 96.56 265 ASN A CA 1
ATOM 2167 C C . ASN A 1 265 ? -0.521 -4.519 24.997 1.00 96.56 265 ASN A C 1
ATOM 2169 O O . ASN A 1 265 ? -0.150 -4.310 26.153 1.00 96.56 265 ASN A O 1
ATOM 2173 N N . ILE A 1 266 ? -1.500 -3.813 24.422 1.00 97.88 266 ILE A N 1
ATOM 2174 C CA . ILE A 1 266 ? -2.085 -2.603 25.011 1.00 97.88 266 ILE A CA 1
ATOM 2175 C C . ILE A 1 266 ? -2.893 -2.952 26.262 1.00 97.88 266 ILE A C 1
ATOM 2177 O O . ILE A 1 266 ? -3.790 -3.794 26.204 1.00 97.88 266 ILE A O 1
ATOM 2181 N N . GLN A 1 267 ? -2.595 -2.285 27.380 1.00 94.81 267 GLN A N 1
ATOM 2182 C CA . GLN A 1 267 ? -3.253 -2.524 28.677 1.00 94.81 267 GLN A CA 1
ATOM 2183 C C . GLN A 1 267 ? -4.355 -1.510 28.997 1.00 94.81 267 GLN A C 1
ATOM 2185 O O . GLN A 1 267 ? -5.338 -1.828 29.668 1.00 94.81 267 GLN A O 1
ATOM 2190 N N . SER A 1 268 ? -4.200 -0.279 28.518 1.00 93.44 268 SER A N 1
ATOM 2191 C CA . SER A 1 268 ? -5.155 0.805 28.715 1.00 93.44 268 SER A CA 1
ATOM 2192 C C . SER A 1 268 ? -5.170 1.722 27.497 1.00 93.44 268 SER A C 1
ATOM 2194 O O . SER A 1 268 ? -4.238 1.741 26.692 1.00 93.44 268 SER A O 1
ATOM 2196 N N . LEU A 1 269 ? -6.263 2.465 27.340 1.00 93.06 269 LEU A N 1
ATOM 2197 C CA . LEU A 1 269 ? -6.429 3.410 26.245 1.00 93.06 269 LEU A CA 1
ATOM 2198 C C . LEU A 1 269 ? -6.449 4.854 26.763 1.00 93.06 269 LEU A C 1
ATOM 2200 O O . LEU A 1 269 ? -7.040 5.115 27.814 1.00 93.06 269 LEU A O 1
ATOM 2204 N N . PRO A 1 270 ? -5.885 5.805 26.002 1.00 93.00 270 PRO A N 1
ATOM 2205 C CA . PRO A 1 270 ? -5.839 7.215 26.375 1.00 93.00 270 PRO A CA 1
ATOM 2206 C C . PRO A 1 270 ? -7.237 7.853 26.315 1.00 93.00 270 PRO A C 1
ATOM 2208 O O . PRO A 1 270 ? -7.797 8.101 25.240 1.00 93.00 270 PRO A O 1
ATOM 2211 N N . GLN A 1 271 ? -7.824 8.116 27.488 1.00 90.25 271 GLN A N 1
ATOM 2212 C CA . GLN A 1 271 ? -9.187 8.643 27.628 1.00 90.25 271 GLN A CA 1
ATOM 2213 C C . GLN A 1 271 ? -9.353 10.010 26.957 1.00 90.25 271 GLN A C 1
ATOM 2215 O O . GLN A 1 271 ? -10.388 10.275 26.332 1.00 90.25 271 GLN A O 1
ATOM 2220 N N . THR A 1 272 ? -8.380 10.911 27.121 1.00 89.44 272 THR A N 1
ATOM 2221 C CA . THR A 1 272 ? -8.534 12.298 26.663 1.00 89.44 272 THR A CA 1
ATOM 2222 C C . THR A 1 272 ? -8.399 12.394 25.150 1.00 89.44 272 THR A C 1
ATOM 2224 O O . THR A 1 272 ? -9.211 13.073 24.522 1.00 89.44 272 THR A O 1
ATOM 2227 N N . ALA A 1 273 ? -7.471 11.637 24.560 1.00 91.12 273 ALA A N 1
ATOM 2228 C CA . ALA A 1 273 ? -7.304 11.555 23.117 1.00 91.12 273 ALA A CA 1
ATOM 2229 C C . ALA A 1 273 ? -8.522 10.931 22.434 1.00 91.12 273 ALA A C 1
ATOM 2231 O O . ALA A 1 273 ? -9.078 11.527 21.518 1.00 91.12 273 ALA A O 1
ATOM 2232 N N . LEU A 1 274 ? -9.007 9.778 22.908 1.00 90.94 274 LEU A N 1
ATOM 2233 C CA . LEU A 1 274 ? -10.194 9.152 22.315 1.00 90.94 274 LEU A CA 1
ATOM 2234 C C . LEU A 1 274 ? -11.423 10.061 22.407 1.00 90.94 274 LEU A C 1
ATOM 2236 O O . LEU A 1 274 ? -12.224 10.122 21.480 1.00 90.94 274 LEU A O 1
ATOM 2240 N N . SER A 1 275 ? -11.545 10.849 23.475 1.00 87.25 275 SER A N 1
ATOM 2241 C CA . SER A 1 275 ? -12.651 11.797 23.629 1.00 87.25 275 SER A CA 1
ATOM 2242 C C . SER A 1 275 ? -12.681 12.911 22.570 1.00 87.25 275 SER A C 1
ATOM 2244 O O . SER A 1 275 ? -13.736 13.526 22.406 1.00 87.25 275 SER A O 1
ATOM 2246 N N . SER A 1 276 ? -11.567 13.199 21.879 1.00 89.12 276 SER A N 1
ATOM 2247 C CA . SER A 1 276 ? -11.482 14.230 20.829 1.00 89.12 276 SER A CA 1
ATOM 2248 C C . SER A 1 276 ? -11.641 13.690 19.404 1.00 89.12 276 SER A C 1
ATOM 2250 O O . SER A 1 276 ? -11.798 14.475 18.468 1.00 89.12 276 SER A O 1
ATOM 2252 N N . MET A 1 277 ? -11.635 12.368 19.209 1.00 92.94 277 MET A N 1
ATOM 2253 C CA . MET A 1 277 ? -11.659 11.733 17.885 1.00 92.94 277 MET A CA 1
ATOM 2254 C C . MET A 1 277 ? -13.081 11.644 17.302 1.00 92.94 277 MET A C 1
ATOM 2256 O O . MET A 1 277 ? -13.603 10.565 17.031 1.00 92.94 277 MET A O 1
ATOM 2260 N N . GLU A 1 278 ? -13.727 12.790 17.073 1.00 91.06 278 GLU A N 1
ATOM 2261 C CA . GLU A 1 278 ? -15.132 12.855 16.631 1.00 91.06 278 GLU A CA 1
ATOM 2262 C C . GLU A 1 278 ? -15.397 12.195 15.262 1.00 91.06 278 GLU A C 1
ATOM 2264 O O . GLU A 1 278 ? -16.532 11.809 14.972 1.00 91.06 278 GLU A O 1
ATOM 2269 N N . ASN A 1 279 ? -14.363 12.046 14.425 1.00 95.00 279 ASN A N 1
ATOM 2270 C CA . ASN A 1 279 ? -14.453 11.451 13.088 1.00 95.00 279 ASN A CA 1
ATOM 2271 C C . ASN A 1 279 ? -14.276 9.926 13.069 1.00 95.00 279 ASN A C 1
ATOM 2273 O O . ASN A 1 279 ? -14.515 9.315 12.024 1.00 95.00 279 ASN A O 1
ATOM 2277 N N . LEU A 1 280 ? -13.873 9.313 14.187 1.00 97.00 280 LEU A N 1
ATOM 2278 C CA . LEU A 1 280 ? -13.548 7.891 14.237 1.00 97.00 280 LEU A CA 1
ATOM 2279 C C . LEU A 1 280 ? -14.810 7.052 14.011 1.00 97.00 280 LEU A C 1
ATOM 2281 O O . LEU A 1 280 ? -15.807 7.213 14.711 1.00 97.00 280 LEU A O 1
ATOM 2285 N N . GLN A 1 281 ? -14.769 6.165 13.018 1.00 94.25 281 GLN A N 1
ATOM 2286 C CA . GLN A 1 281 ? -15.888 5.303 12.623 1.00 94.25 281 GLN A CA 1
ATOM 2287 C C . GLN A 1 281 ? -15.629 3.837 12.947 1.00 94.25 281 GLN A C 1
ATOM 2289 O O . GLN A 1 281 ? -16.573 3.106 13.257 1.00 94.25 281 GLN A O 1
ATOM 2294 N N . VAL A 1 282 ? -14.368 3.418 12.864 1.00 92.12 282 VAL A N 1
ATOM 2295 C CA . VAL A 1 282 ? -13.946 2.033 13.038 1.00 92.12 282 VAL A CA 1
ATOM 2296 C C . VAL A 1 282 ? -12.763 1.988 13.993 1.00 92.12 282 VAL A C 1
ATOM 2298 O O . VAL A 1 282 ? -11.740 2.628 13.740 1.00 92.12 282 VAL A O 1
ATOM 2301 N N . LEU A 1 283 ? -12.911 1.218 15.069 1.00 95.88 283 LEU A N 1
ATOM 2302 C CA . LEU A 1 283 ? -11.867 0.971 16.053 1.00 95.88 283 LEU A CA 1
ATOM 2303 C C . LEU A 1 283 ? -11.723 -0.534 16.289 1.00 95.88 283 LEU A C 1
ATOM 2305 O O . LEU A 1 283 ? -12.620 -1.166 16.846 1.00 95.88 283 LEU A O 1
ATOM 2309 N N . TYR A 1 284 ? -10.588 -1.088 15.870 1.00 91.38 284 TYR A N 1
ATOM 2310 C CA . TYR A 1 284 ? -10.230 -2.482 16.125 1.00 91.38 284 TYR A CA 1
ATOM 2311 C C . TYR A 1 284 ? -9.146 -2.560 17.198 1.00 91.38 284 TYR A C 1
ATOM 2313 O O . TYR A 1 284 ? -8.079 -1.956 17.055 1.00 91.38 284 TYR A O 1
ATOM 2321 N N . LEU A 1 285 ? -9.432 -3.302 18.263 1.00 94.62 285 LEU A N 1
ATOM 2322 C CA . LEU A 1 285 ? -8.591 -3.475 19.446 1.00 94.62 285 LEU A CA 1
ATOM 2323 C C . LEU A 1 285 ? -8.521 -4.940 19.887 1.00 94.62 285 LEU A C 1
ATOM 2325 O O . LEU A 1 285 ? -8.109 -5.221 21.016 1.00 94.62 285 LEU A O 1
ATOM 2329 N N . HIS A 1 286 ? -8.916 -5.879 19.025 1.00 86.75 286 HIS A N 1
ATOM 2330 C CA . HIS A 1 286 ? -8.966 -7.277 19.418 1.00 86.75 286 HIS A CA 1
ATOM 2331 C C . HIS A 1 286 ? -7.583 -7.820 19.781 1.00 86.75 286 HIS A C 1
ATOM 2333 O O . HIS A 1 286 ? -6.567 -7.313 19.304 1.00 86.75 286 HIS A O 1
ATOM 2339 N N . SER A 1 287 ? -7.527 -8.882 20.583 1.00 86.75 287 SER A N 1
ATOM 2340 C CA . SER A 1 287 ? -6.267 -9.550 20.937 1.00 86.75 287 SER A CA 1
ATOM 2341 C C . SER A 1 287 ? -5.251 -8.583 21.565 1.00 86.75 287 SER A C 1
ATOM 2343 O O . SER A 1 287 ? -4.117 -8.483 21.102 1.00 86.75 287 SER A O 1
ATOM 2345 N N . ASN A 1 288 ? -5.682 -7.842 22.584 1.00 92.38 288 ASN A N 1
ATOM 2346 C CA . ASN A 1 288 ? -4.841 -6.976 23.415 1.00 92.38 288 ASN A CA 1
ATOM 2347 C C . ASN A 1 288 ? -4.942 -7.418 24.890 1.00 92.38 288 ASN A C 1
ATOM 2349 O O . ASN A 1 288 ? -5.439 -8.503 25.197 1.00 92.38 288 ASN A O 1
ATOM 2353 N N . LYS A 1 289 ? -4.436 -6.600 25.818 1.00 94.44 289 LYS A N 1
ATOM 2354 C CA . LYS A 1 289 ? -4.444 -6.857 27.266 1.00 94.44 289 LYS A CA 1
ATOM 2355 C C . LYS A 1 289 ? -5.323 -5.850 28.015 1.00 94.44 289 LYS A C 1
ATOM 2357 O O . LYS A 1 289 ? -5.032 -5.520 29.161 1.00 94.44 289 LYS A O 1
ATOM 2362 N N . LEU A 1 290 ? -6.365 -5.323 27.367 1.00 93.75 290 LEU A N 1
ATOM 2363 C CA . LEU A 1 290 ? -7.223 -4.299 27.962 1.00 93.75 290 LEU A CA 1
ATOM 2364 C C . LEU A 1 290 ? -8.017 -4.883 29.130 1.00 93.75 290 LEU A C 1
ATOM 2366 O O . LEU A 1 290 ? -8.756 -5.845 28.935 1.00 93.75 290 LEU A O 1
ATOM 2370 N N . CYS A 1 291 ? -7.908 -4.268 30.308 1.00 90.50 291 CYS A N 1
ATOM 2371 C CA . CYS A 1 291 ? -8.713 -4.634 31.483 1.00 90.50 291 CYS A CA 1
ATOM 2372 C C . CYS A 1 291 ? -9.948 -3.738 31.667 1.00 90.50 291 CYS A C 1
ATOM 2374 O O . CYS A 1 291 ? -10.928 -4.132 32.294 1.00 90.50 291 CYS A O 1
ATOM 2376 N N . ALA A 1 292 ? -9.908 -2.525 31.116 1.00 88.31 292 ALA A N 1
ATOM 2377 C CA . ALA A 1 292 ? -10.986 -1.548 31.189 1.00 88.31 292 ALA A CA 1
ATOM 2378 C C . ALA A 1 292 ? -11.085 -0.767 29.876 1.00 88.31 292 ALA A C 1
ATOM 2380 O O . ALA A 1 292 ? -10.109 -0.643 29.130 1.00 88.31 292 ALA A O 1
ATOM 2381 N N . ILE A 1 293 ? -12.267 -0.216 29.612 1.00 86.94 293 ILE A N 1
ATOM 2382 C CA . ILE A 1 293 ? -12.528 0.634 28.451 1.00 86.94 293 ILE A CA 1
ATOM 2383 C C . ILE A 1 293 ? -12.705 2.075 28.957 1.00 86.94 293 ILE A C 1
ATOM 2385 O O . ILE A 1 293 ? -13.373 2.279 29.970 1.00 86.94 293 ILE A O 1
ATOM 2389 N N . PRO A 1 294 ? -12.131 3.088 28.290 1.00 89.00 294 PRO A N 1
ATOM 2390 C CA . PRO A 1 294 ? -12.457 4.481 28.571 1.00 89.00 294 PRO A CA 1
ATOM 2391 C C . PRO A 1 294 ? -13.908 4.811 28.187 1.00 89.00 294 PRO A C 1
ATOM 2393 O O . PRO A 1 294 ? -14.561 4.090 27.439 1.00 89.00 294 PRO A O 1
ATOM 2396 N N . ASP A 1 295 ? -14.418 5.951 28.640 1.00 89.31 295 ASP A N 1
ATOM 2397 C CA . ASP A 1 295 ? -15.699 6.481 28.177 1.00 89.31 295 ASP A CA 1
ATOM 2398 C C . ASP A 1 295 ? -15.623 6.844 26.685 1.00 89.31 295 ASP A C 1
ATOM 2400 O O . ASP A 1 295 ? -14.977 7.823 26.300 1.00 89.31 295 ASP A O 1
ATOM 2404 N N . LEU A 1 296 ? -16.303 6.054 25.850 1.00 90.25 296 LEU A N 1
ATOM 2405 C CA . LEU A 1 296 ? -16.362 6.201 24.396 1.00 90.25 296 LEU A CA 1
ATOM 2406 C C . LEU A 1 296 ? -17.610 6.962 23.928 1.00 90.25 296 LEU A C 1
ATOM 2408 O O . LEU A 1 296 ? -17.788 7.148 22.723 1.00 90.25 296 LEU A O 1
ATOM 2412 N N . ARG A 1 297 ? -18.475 7.457 24.827 1.00 88.56 297 ARG A N 1
ATOM 2413 C CA . ARG A 1 297 ? -19.732 8.140 24.449 1.00 88.56 297 ARG A CA 1
ATOM 2414 C C . ARG A 1 297 ? -19.519 9.366 23.563 1.00 88.56 297 ARG A C 1
ATOM 2416 O O . ARG A 1 297 ? -20.417 9.756 22.817 1.00 88.56 297 ARG A O 1
ATOM 2423 N N . ARG A 1 298 ? -18.340 9.988 23.650 1.00 89.75 298 ARG A N 1
ATOM 2424 C CA . ARG A 1 298 ? -17.958 11.156 22.842 1.00 89.75 298 ARG A CA 1
ATOM 2425 C C . ARG A 1 298 ? -17.590 10.813 21.398 1.00 89.75 298 ARG A C 1
ATOM 2427 O O . ARG A 1 298 ? -17.597 11.711 20.560 1.00 89.75 298 ARG A O 1
ATOM 2434 N N . LEU A 1 299 ? -17.354 9.541 21.077 1.00 92.00 299 LEU A N 1
ATOM 2435 C CA . LEU A 1 299 ? -17.085 9.071 19.717 1.00 92.00 299 LEU A CA 1
ATOM 2436 C C . LEU A 1 299 ? -18.381 8.984 18.893 1.00 92.00 299 LEU A C 1
ATOM 2438 O O . LEU A 1 299 ? -18.855 7.907 18.540 1.00 92.00 299 LEU A O 1
ATOM 2442 N N . LYS A 1 300 ? -18.967 10.143 18.578 1.00 89.81 300 LYS A N 1
ATOM 2443 C CA . LYS A 1 300 ? -20.288 10.283 17.930 1.00 89.81 300 LYS A CA 1
ATOM 2444 C C . LYS A 1 300 ? -20.398 9.624 16.549 1.00 89.81 300 LYS A C 1
ATOM 2446 O O . LYS A 1 300 ? -21.512 9.410 16.076 1.00 89.81 300 LYS A O 1
ATOM 2451 N N . SER A 1 301 ? -19.272 9.357 15.890 1.00 92.75 301 SER A N 1
ATOM 2452 C CA . SER A 1 301 ? -19.228 8.739 14.559 1.00 92.75 301 SER A CA 1
ATOM 2453 C C . SER A 1 301 ? -18.908 7.244 14.592 1.00 92.75 301 SER A C 1
ATOM 2455 O O . SER A 1 301 ? -18.960 6.609 13.536 1.00 92.75 301 SER A O 1
ATOM 2457 N N . LEU A 1 302 ? -18.602 6.674 15.766 1.00 92.69 302 LEU A N 1
ATOM 2458 C CA . LEU A 1 302 ? -18.139 5.294 15.890 1.00 92.69 302 LEU A CA 1
ATOM 2459 C C . LEU A 1 302 ? -19.274 4.325 15.573 1.00 92.69 302 LEU A C 1
ATOM 2461 O O . LEU A 1 302 ? -20.339 4.383 16.188 1.00 92.69 302 LEU A O 1
ATOM 2465 N N . LYS A 1 303 ? -19.037 3.437 14.609 1.00 86.31 303 LYS A N 1
ATOM 2466 C CA . LYS A 1 303 ? -19.993 2.433 14.122 1.00 86.31 303 LYS A CA 1
ATOM 2467 C C . LYS A 1 303 ? -19.532 1.019 14.438 1.00 86.31 303 LYS A C 1
ATOM 2469 O O . LYS A 1 303 ? -20.366 0.171 14.747 1.00 86.31 303 LYS A O 1
ATOM 2474 N N . VAL A 1 304 ? -18.228 0.772 14.350 1.00 84.69 304 VAL A N 1
ATOM 2475 C CA . VAL A 1 304 ? -17.629 -0.548 14.551 1.00 84.69 304 VAL A CA 1
ATOM 2476 C C . VAL A 1 304 ? -16.610 -0.460 15.672 1.00 84.69 304 VAL A C 1
ATOM 2478 O O . VAL A 1 304 ? -15.671 0.334 15.589 1.00 84.69 304 VAL A O 1
ATOM 2481 N N . LEU A 1 305 ? -16.815 -1.277 16.700 1.00 90.00 305 LEU A N 1
ATOM 2482 C CA . LEU A 1 305 ? -15.902 -1.449 17.817 1.00 90.00 305 LEU A CA 1
ATOM 2483 C C . LEU A 1 305 ? -15.662 -2.940 18.032 1.00 90.00 305 LEU A C 1
ATOM 2485 O O . LEU A 1 305 ? -16.598 -3.686 18.311 1.00 90.00 305 LEU A O 1
ATOM 2489 N N . ASP A 1 306 ? -14.409 -3.352 17.905 1.00 84.19 306 ASP A N 1
ATOM 2490 C CA . ASP A 1 306 ? -13.980 -4.714 18.199 1.00 84.19 306 ASP A CA 1
ATOM 2491 C C . ASP A 1 306 ? -13.018 -4.698 19.381 1.00 84.19 306 ASP A C 1
ATOM 2493 O O . ASP A 1 306 ? -11.923 -4.140 19.299 1.00 84.19 306 ASP A O 1
ATOM 2497 N N . LEU A 1 307 ? -13.458 -5.293 20.482 1.00 89.25 307 LEU A N 1
ATOM 2498 C CA . LEU A 1 307 ? -12.734 -5.434 21.741 1.00 89.25 307 LEU A CA 1
ATOM 2499 C C . LEU A 1 307 ? -12.533 -6.913 22.090 1.00 89.25 307 LEU A C 1
ATOM 2501 O O . LEU A 1 307 ? -12.261 -7.251 23.246 1.00 89.25 307 LEU A O 1
ATOM 2505 N N . SER A 1 308 ? -12.690 -7.806 21.113 1.00 80.06 308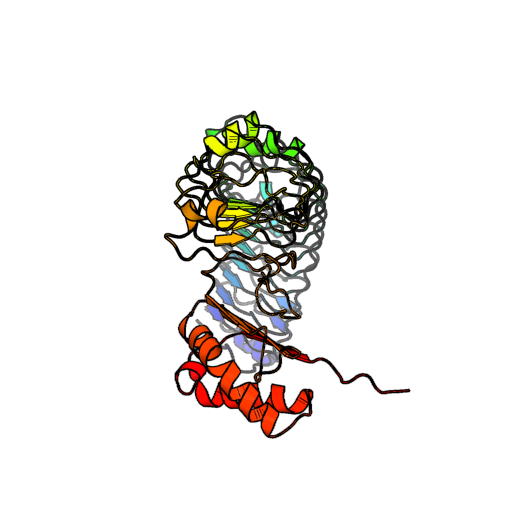 SER A N 1
ATOM 2506 C CA . SER A 1 308 ? -12.614 -9.239 21.352 1.00 80.06 308 SER A CA 1
ATOM 2507 C C . SER A 1 308 ? -11.231 -9.685 21.837 1.00 80.06 308 SER A C 1
ATOM 2509 O O . SER A 1 308 ? -10.222 -9.029 21.593 1.00 80.06 308 SER A O 1
ATOM 2511 N N . PHE A 1 309 ? -11.157 -10.805 22.551 1.00 81.88 309 PHE A N 1
ATOM 2512 C CA . PHE A 1 309 ? -9.915 -11.376 23.081 1.00 81.88 309 PHE A CA 1
ATOM 2513 C C . PHE A 1 309 ? -9.079 -10.360 23.879 1.00 81.88 309 PHE A C 1
ATOM 2515 O O . PHE A 1 309 ? -7.897 -10.159 23.604 1.00 81.88 309 PHE A O 1
ATOM 2522 N N . ASN A 1 310 ? -9.716 -9.705 24.848 1.00 86.56 310 ASN A N 1
ATOM 2523 C CA . ASN A 1 310 ? -9.079 -8.857 25.856 1.00 86.56 310 ASN A CA 1
ATOM 2524 C C . ASN A 1 310 ? -9.358 -9.425 27.266 1.00 86.56 310 ASN A C 1
ATOM 2526 O O . ASN A 1 310 ? -9.813 -10.562 27.409 1.00 86.56 310 ASN A O 1
ATOM 2530 N N . ALA A 1 311 ? -9.068 -8.651 28.313 1.00 88.44 311 ALA A N 1
ATOM 2531 C CA . ALA A 1 311 ? -9.293 -9.004 29.715 1.00 88.44 311 ALA A CA 1
ATOM 2532 C C . ALA A 1 311 ? -10.316 -8.064 30.391 1.00 88.44 311 ALA A C 1
ATOM 2534 O O . ALA A 1 311 ? -10.172 -7.728 31.564 1.00 88.44 311 ALA A O 1
ATOM 2535 N N . ILE A 1 312 ? -11.322 -7.594 29.643 1.00 87.50 312 ILE A N 1
ATOM 2536 C CA . ILE A 1 312 ? -12.265 -6.567 30.106 1.00 87.50 312 ILE A CA 1
ATOM 2537 C C . ILE A 1 312 ? -13.235 -7.145 31.145 1.00 87.50 312 ILE A C 1
ATOM 2539 O O . ILE A 1 312 ? -13.896 -8.152 30.888 1.00 87.50 312 ILE A O 1
ATOM 2543 N N . ASP A 1 313 ? -13.366 -6.459 32.282 1.00 81.88 313 ASP A N 1
ATOM 2544 C CA . ASP A 1 313 ? -14.323 -6.783 33.351 1.00 81.88 313 ASP A CA 1
ATOM 2545 C C . ASP A 1 313 ? -15.709 -6.142 33.108 1.00 81.88 313 ASP A C 1
ATOM 2547 O O . ASP A 1 313 ? -15.825 -4.978 32.710 1.00 81.88 313 ASP A O 1
ATOM 2551 N N . SER A 1 314 ? -16.767 -6.901 33.412 1.00 69.00 314 SER A N 1
ATOM 2552 C CA . SER A 1 314 ? -18.172 -6.474 33.509 1.00 69.00 314 SER A CA 1
ATOM 2553 C C . SER A 1 314 ? -18.428 -5.133 34.199 1.00 69.00 314 SER A C 1
ATOM 2555 O O . SER A 1 314 ? -19.230 -4.343 33.704 1.00 69.00 314 SER A O 1
ATOM 2557 N N . ALA A 1 315 ? -17.753 -4.834 35.312 1.00 66.50 315 ALA A N 1
ATOM 2558 C CA . ALA A 1 315 ? -17.970 -3.582 36.042 1.00 66.50 315 ALA A CA 1
ATOM 2559 C C . ALA A 1 315 ? -17.563 -2.343 35.222 1.00 66.50 315 ALA A C 1
ATOM 2561 O O . ALA A 1 315 ? -17.959 -1.219 35.532 1.00 66.50 315 ALA A O 1
ATOM 2562 N N . SER A 1 316 ? -16.777 -2.547 34.163 1.00 69.75 316 SER A N 1
ATOM 2563 C CA . SER A 1 316 ? -16.163 -1.487 33.375 1.00 69.75 316 SER A CA 1
ATOM 2564 C C . SER A 1 316 ? -16.899 -1.176 32.074 1.00 69.75 316 SER A C 1
ATOM 2566 O O . SER A 1 316 ? -16.347 -0.423 31.289 1.00 69.75 316 SER A O 1
ATOM 2568 N N . ILE A 1 317 ? -18.083 -1.733 31.781 1.00 75.38 317 ILE A N 1
ATOM 2569 C CA . ILE A 1 317 ? -18.767 -1.496 30.484 1.00 75.38 317 ILE A CA 1
ATOM 2570 C C . ILE A 1 317 ? -20.041 -0.649 30.570 1.00 75.38 317 ILE A C 1
ATOM 2572 O O . ILE A 1 317 ? -20.581 -0.233 29.538 1.00 75.38 317 ILE A O 1
ATOM 2576 N N . ASP A 1 318 ? -20.522 -0.365 31.779 1.00 72.25 318 ASP A N 1
ATOM 2577 C CA . ASP A 1 318 ? -21.781 0.344 31.986 1.00 72.25 318 ASP A CA 1
ATOM 2578 C C . ASP A 1 318 ? -21.755 1.749 31.368 1.00 72.25 318 ASP A C 1
ATOM 2580 O O . ASP A 1 318 ? -20.987 2.626 31.760 1.00 72.25 318 ASP A O 1
ATOM 2584 N N . ASN A 1 319 ? -22.658 1.988 30.411 1.00 75.75 319 ASN A N 1
ATOM 2585 C CA . ASN A 1 319 ? -22.861 3.287 29.761 1.00 75.75 319 ASN A CA 1
ATOM 2586 C C . ASN A 1 319 ? -21.610 3.906 29.106 1.00 75.75 319 ASN A C 1
ATOM 2588 O O . ASN A 1 319 ? -21.539 5.130 28.993 1.00 75.75 319 ASN A O 1
ATOM 2592 N N . LEU A 1 320 ? -20.649 3.105 28.640 1.00 82.38 320 LEU A N 1
ATOM 2593 C CA . LEU A 1 320 ? -19.438 3.638 28.000 1.00 82.38 320 LEU A CA 1
ATOM 2594 C C . LEU A 1 320 ? -19.533 3.778 26.479 1.00 82.38 320 LEU A C 1
ATOM 2596 O O . LEU A 1 320 ? -18.733 4.490 25.880 1.00 82.38 320 LEU A O 1
ATOM 2600 N N . PHE A 1 321 ? -20.495 3.122 25.834 1.00 85.50 321 PHE A N 1
ATOM 2601 C CA . PHE A 1 321 ? -20.561 3.067 24.374 1.00 85.50 321 PHE A CA 1
ATOM 2602 C C . PHE A 1 321 ? -21.348 4.238 23.759 1.00 85.50 321 PHE A C 1
ATOM 2604 O O . PHE A 1 321 ? -22.352 4.683 24.326 1.00 85.50 321 PHE A O 1
ATOM 2611 N N . PRO A 1 322 ? -20.941 4.739 22.576 1.00 86.94 322 PRO A N 1
ATOM 2612 C CA . PRO A 1 322 ? -21.667 5.795 21.883 1.00 86.94 322 PRO A CA 1
ATOM 2613 C C . PRO A 1 322 ? -22.958 5.271 21.224 1.00 86.94 322 PRO A C 1
ATOM 2615 O O . PRO A 1 322 ? -22.993 4.149 20.719 1.00 86.94 322 PRO A O 1
ATOM 2618 N N . PRO A 1 323 ? -24.012 6.103 21.115 1.00 81.19 323 PRO A N 1
ATOM 2619 C CA . PRO A 1 323 ? -25.293 5.712 20.506 1.00 81.19 323 PRO A CA 1
ATOM 2620 C C . PRO A 1 323 ? -25.215 5.480 18.982 1.00 81.19 323 PRO A C 1
ATOM 2622 O O . PRO A 1 323 ? -26.165 4.998 18.353 1.00 81.19 323 PRO A O 1
ATOM 2625 N N . SER A 1 324 ? -24.109 5.871 18.347 1.00 84.25 324 SER A N 1
ATOM 2626 C CA . SER A 1 324 ? -23.839 5.643 16.926 1.00 84.25 324 SER A CA 1
ATOM 2627 C C . SER A 1 324 ? -23.425 4.205 16.611 1.00 84.25 324 SER A C 1
ATOM 2629 O O . SER A 1 324 ? -23.490 3.821 15.443 1.00 84.25 324 SER A O 1
ATOM 2631 N N . LEU A 1 325 ? -23.035 3.426 17.627 1.00 81.88 325 LEU A N 1
ATOM 2632 C CA . LEU A 1 325 ? -22.459 2.099 17.463 1.00 81.88 325 LEU A CA 1
ATOM 2633 C C . LEU A 1 325 ? -23.457 1.123 16.823 1.00 81.88 325 LEU A C 1
ATOM 2635 O O . LEU A 1 325 ? -24.632 1.072 17.187 1.00 81.88 325 LEU A O 1
ATOM 2639 N N . THR A 1 326 ? -22.976 0.356 15.847 1.00 78.69 326 THR A N 1
ATOM 2640 C CA . THR A 1 326 ? -23.760 -0.648 15.111 1.00 78.69 326 THR A CA 1
ATOM 2641 C C . THR A 1 326 ? -23.218 -2.060 15.297 1.00 78.69 326 THR A C 1
ATOM 2643 O O . THR A 1 326 ? -23.989 -3.012 15.321 1.00 78.69 326 THR A O 1
ATOM 2646 N N . ILE A 1 327 ? -21.898 -2.203 15.427 1.00 75.25 327 ILE A N 1
ATOM 2647 C CA . ILE A 1 327 ? -21.212 -3.485 15.590 1.00 75.25 327 ILE A CA 1
ATOM 2648 C C . ILE A 1 327 ? -20.338 -3.377 16.837 1.00 75.25 327 ILE A C 1
ATOM 2650 O O . ILE A 1 327 ? -19.520 -2.459 16.923 1.00 75.25 327 ILE A O 1
ATOM 2654 N N . LEU A 1 328 ? -20.544 -4.298 17.781 1.00 82.00 328 LEU A N 1
ATOM 2655 C CA . LEU A 1 328 ? -19.797 -4.396 19.029 1.00 82.00 328 LEU A CA 1
ATOM 2656 C C . LEU A 1 328 ? -19.372 -5.846 19.253 1.00 82.00 328 LEU A C 1
ATOM 2658 O O . LEU A 1 328 ? -20.194 -6.684 19.620 1.00 82.00 328 LEU A O 1
ATOM 2662 N N . ASP A 1 329 ? -18.089 -6.128 19.081 1.00 76.19 329 ASP A N 1
ATOM 2663 C CA . ASP A 1 329 ? -17.536 -7.435 19.423 1.00 76.19 329 ASP A CA 1
ATOM 2664 C C . ASP A 1 329 ? -16.863 -7.381 20.801 1.00 76.19 329 ASP A C 1
ATOM 2666 O O . ASP A 1 329 ? -15.937 -6.602 21.022 1.00 76.19 329 ASP A O 1
ATOM 2670 N N . LEU A 1 330 ? -17.363 -8.192 21.736 1.00 79.19 330 LEU A N 1
ATOM 2671 C CA . LEU A 1 330 ? -16.832 -8.359 23.095 1.00 79.19 330 LEU A CA 1
ATOM 2672 C C . LEU A 1 330 ? -16.389 -9.807 23.351 1.00 79.19 330 LEU A C 1
ATOM 2674 O O . LEU A 1 330 ? -16.129 -10.190 24.493 1.00 79.19 330 LEU A O 1
ATOM 2678 N N . SER A 1 331 ? -16.302 -10.626 22.303 1.00 72.62 331 SER A N 1
ATOM 2679 C CA . SER A 1 331 ? -16.025 -12.053 22.422 1.00 72.62 331 SER A CA 1
ATOM 2680 C C . SER A 1 331 ? -14.671 -12.333 23.067 1.00 72.62 331 SER A C 1
ATOM 2682 O O . SER A 1 331 ? -13.756 -11.529 22.991 1.00 72.62 331 SER A O 1
ATOM 2684 N N . GLY A 1 332 ? -14.518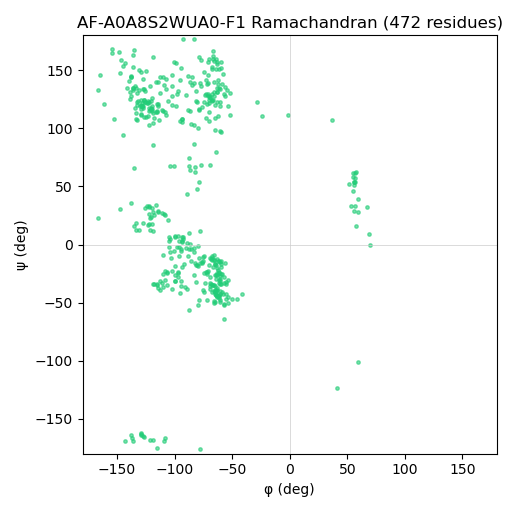 -13.465 23.754 1.00 72.50 332 GLY A N 1
ATOM 2685 C CA . GLY A 1 332 ? -13.224 -13.843 24.334 1.00 72.50 332 GLY A CA 1
ATOM 2686 C C . GLY A 1 332 ? -12.735 -12.980 25.508 1.00 72.50 332 GLY A C 1
ATOM 2687 O O . GLY A 1 332 ? -11.601 -13.174 25.931 1.00 72.50 332 GLY A O 1
ATOM 2688 N N . ASN A 1 333 ? -13.557 -12.077 26.056 1.00 76.00 333 ASN A N 1
ATOM 2689 C CA . ASN A 1 333 ? -13.305 -11.443 27.355 1.00 76.00 333 ASN A CA 1
ATOM 2690 C C . ASN A 1 333 ? -13.861 -12.350 28.461 1.00 76.00 333 ASN A C 1
ATOM 2692 O O . ASN A 1 333 ? -15.071 -12.448 28.632 1.00 76.00 333 ASN A O 1
ATOM 2696 N N . GLN A 1 334 ? -12.998 -13.074 29.171 1.00 71.12 334 GLN A N 1
ATOM 2697 C CA . GLN A 1 334 ? -13.442 -14.124 30.104 1.00 71.12 334 GLN A CA 1
ATOM 2698 C C . GLN A 1 334 ? -14.154 -13.571 31.348 1.00 71.12 334 GLN A C 1
ATOM 2700 O O . GLN A 1 334 ? -15.102 -14.184 31.827 1.00 71.12 334 GLN A O 1
ATOM 2705 N N . GLU A 1 335 ? -13.745 -12.389 31.810 1.00 73.44 335 GLU A N 1
ATOM 2706 C CA . GLU A 1 335 ? -14.290 -11.720 33.000 1.00 73.44 335 GLU A CA 1
ATOM 2707 C C . GLU A 1 335 ? -15.538 -10.867 32.693 1.00 73.44 335 GLU A C 1
ATOM 2709 O O . GLU A 1 335 ? -16.116 -10.233 33.580 1.00 73.44 335 GLU A O 1
ATOM 2714 N N . ILE A 1 336 ? -15.988 -10.830 31.430 1.00 71.88 336 ILE A N 1
ATOM 2715 C CA . ILE A 1 336 ? -17.146 -10.028 31.045 1.00 71.88 336 ILE A CA 1
ATOM 2716 C C . ILE A 1 336 ? -18.447 -10.790 31.334 1.00 71.88 336 ILE A C 1
ATOM 2718 O O . ILE A 1 336 ? -18.885 -11.689 30.613 1.00 71.88 336 ILE A O 1
ATOM 2722 N N . ASN A 1 337 ? -19.103 -10.403 32.419 1.00 66.81 337 ASN A N 1
ATOM 2723 C CA . ASN A 1 337 ? -20.502 -10.713 32.674 1.00 66.81 337 ASN A CA 1
ATOM 2724 C C . ASN A 1 337 ? -21.393 -9.548 32.221 1.00 66.81 337 ASN A C 1
ATOM 2726 O O . ASN A 1 337 ? -21.426 -8.488 32.844 1.00 66.81 337 ASN A O 1
ATOM 2730 N N . ILE A 1 338 ? -22.106 -9.723 31.111 1.00 64.56 338 ILE A N 1
ATOM 2731 C CA . ILE A 1 338 ? -22.926 -8.656 30.541 1.00 64.56 338 ILE A CA 1
ATOM 2732 C C . ILE A 1 338 ? -24.355 -8.773 31.067 1.00 64.56 338 ILE A C 1
ATOM 2734 O O . ILE A 1 338 ? -25.134 -9.604 30.597 1.00 64.56 338 ILE A O 1
ATOM 2738 N N . GLN A 1 339 ? -24.734 -7.890 31.988 1.00 60.97 339 GLN A N 1
ATOM 2739 C CA . GLN A 1 339 ? -26.137 -7.750 32.366 1.00 60.97 339 GLN A CA 1
ATOM 2740 C C . GLN A 1 339 ? -26.918 -7.089 31.220 1.00 60.97 339 GLN A C 1
ATOM 2742 O O . GLN A 1 339 ? -26.458 -6.127 30.600 1.00 60.97 339 GLN A O 1
ATOM 2747 N N . ARG A 1 340 ? -28.138 -7.574 30.938 1.00 58.19 340 ARG A N 1
ATOM 2748 C CA . ARG A 1 340 ? -29.012 -7.006 29.883 1.00 58.19 340 ARG A CA 1
ATOM 2749 C C . ARG A 1 340 ? -29.238 -5.501 30.050 1.00 58.19 340 ARG A C 1
ATOM 2751 O O . ARG A 1 340 ? -29.422 -4.787 29.065 1.00 58.19 340 ARG A O 1
ATOM 2758 N N . ASP A 1 341 ? -29.212 -5.031 31.291 1.00 61.59 341 ASP A N 1
ATOM 2759 C CA . ASP A 1 341 ? -29.438 -3.641 31.661 1.00 61.59 341 ASP A CA 1
ATOM 2760 C C . ASP A 1 341 ? -28.295 -2.716 31.217 1.00 61.59 341 ASP A C 1
ATOM 2762 O O . ASP A 1 341 ? -28.569 -1.619 30.726 1.00 61.59 341 ASP A O 1
ATOM 2766 N N . SER A 1 342 ? -27.048 -3.197 31.254 1.00 58.44 342 SER A N 1
ATOM 2767 C CA . SER A 1 342 ? -25.840 -2.485 30.807 1.00 58.44 342 SER A CA 1
ATOM 2768 C C . SER A 1 342 ? -25.850 -2.162 29.309 1.00 58.44 342 SER A C 1
ATOM 2770 O O . SER A 1 342 ? -25.227 -1.196 28.869 1.00 58.44 342 SER A O 1
ATOM 2772 N N . LEU A 1 343 ? -26.600 -2.935 28.513 1.00 62.81 343 LEU A N 1
ATOM 2773 C CA . LEU A 1 343 ? -26.731 -2.759 27.062 1.00 62.81 343 LEU A CA 1
ATOM 2774 C C . LEU A 1 343 ? -28.061 -2.120 26.633 1.00 62.81 343 LEU A C 1
ATOM 2776 O O . LEU A 1 343 ? -28.312 -1.976 25.433 1.00 62.81 343 LEU A O 1
ATOM 2780 N N . LYS A 1 344 ? -28.929 -1.697 27.566 1.00 62.12 344 LYS A N 1
ATOM 2781 C CA . LYS A 1 344 ? -30.218 -1.061 27.223 1.00 62.12 344 LYS A CA 1
ATOM 2782 C C . LYS A 1 344 ? -30.042 0.178 26.343 1.00 62.12 344 LYS A C 1
ATOM 2784 O O . LYS A 1 344 ? -30.868 0.409 25.462 1.00 62.12 344 LYS A O 1
ATOM 2789 N N . SER A 1 345 ? -28.954 0.926 26.515 1.00 58.47 345 SER A N 1
ATOM 2790 C CA . SER A 1 345 ? -28.615 2.090 25.683 1.00 58.47 345 SER A CA 1
ATOM 2791 C C . SER A 1 345 ? -28.322 1.728 24.219 1.00 58.47 345 SER A C 1
ATOM 2793 O O . SER A 1 345 ? -28.545 2.544 23.327 1.00 58.47 345 SER A O 1
ATOM 2795 N N . LEU A 1 346 ? -27.882 0.491 23.965 1.00 58.66 346 LEU A N 1
ATOM 2796 C CA . LEU A 1 346 ? -27.579 -0.063 22.644 1.00 58.66 346 LEU A CA 1
ATOM 2797 C C . LEU A 1 346 ? -28.771 -0.817 22.023 1.00 58.66 346 LEU A C 1
ATOM 2799 O O . LEU A 1 346 ? -28.833 -0.978 20.806 1.00 58.66 346 LEU A O 1
ATOM 2803 N N . SER A 1 347 ? -29.749 -1.226 22.841 1.00 51.81 347 SER A N 1
ATOM 2804 C CA . SER A 1 347 ? -30.905 -2.051 22.444 1.00 51.81 347 SER A CA 1
ATOM 2805 C C . SER A 1 347 ? -31.841 -1.441 21.386 1.00 51.81 347 SER A C 1
ATOM 2807 O O . SER A 1 347 ? -32.657 -2.151 20.804 1.00 51.81 347 SER A O 1
ATOM 2809 N N . GLN A 1 348 ? -31.733 -0.137 21.102 1.00 47.84 348 GLN A N 1
ATOM 2810 C CA . GLN A 1 348 ? -32.555 0.547 20.092 1.00 47.84 348 GLN A CA 1
ATOM 2811 C C . GLN A 1 348 ? -32.076 0.331 18.640 1.00 47.84 348 GLN A C 1
ATOM 2813 O O . GLN A 1 348 ? -32.703 0.839 17.709 1.00 47.84 348 GLN A O 1
ATOM 2818 N N . LYS A 1 349 ? -30.980 -0.411 18.419 1.00 47.81 349 LYS A N 1
ATOM 2819 C CA . LYS A 1 349 ? -30.424 -0.742 17.093 1.00 47.81 349 LYS A CA 1
ATOM 2820 C C . LYS A 1 349 ? -30.010 -2.212 17.022 1.00 47.81 349 LYS A C 1
ATOM 2822 O O . LYS A 1 349 ? -29.832 -2.862 18.045 1.00 47.81 349 LYS A O 1
ATOM 2827 N N . SER A 1 350 ? -29.830 -2.732 15.804 1.00 44.81 350 SER A N 1
ATOM 2828 C CA . SER A 1 350 ? -29.317 -4.084 15.537 1.00 44.81 350 SER A CA 1
ATOM 2829 C C . SER A 1 350 ? -27.836 -4.203 15.923 1.00 44.81 350 SER A C 1
ATOM 2831 O O . SER A 1 350 ? -26.967 -4.283 15.055 1.00 44.81 350 SER A O 1
ATOM 2833 N N . VAL A 1 351 ? -27.539 -4.151 17.218 1.00 43.41 351 VAL A N 1
ATOM 2834 C CA . VAL A 1 351 ? -26.194 -4.373 17.740 1.00 43.41 351 VAL A CA 1
ATOM 2835 C C . VAL A 1 351 ? -25.950 -5.874 17.761 1.00 43.41 351 VAL A C 1
ATOM 2837 O O . VAL A 1 351 ? -26.645 -6.622 18.445 1.00 43.41 351 VAL A O 1
ATOM 2840 N N . SER A 1 352 ? -24.984 -6.318 16.960 1.00 43.91 352 SER A N 1
ATOM 2841 C CA . SER A 1 352 ? -24.506 -7.700 17.010 1.00 43.91 352 SER A CA 1
ATOM 2842 C C . SER A 1 352 ? -23.551 -7.808 18.187 1.00 43.91 352 SER A C 1
ATOM 2844 O O . SER A 1 352 ? -22.423 -7.346 18.069 1.00 43.91 352 SER A O 1
ATOM 2846 N N . LEU A 1 353 ? -24.031 -8.344 19.311 1.00 51.25 353 LEU A N 1
ATOM 2847 C CA . LEU A 1 353 ? -23.205 -8.698 20.461 1.00 51.25 353 LEU A CA 1
ATOM 2848 C C . LEU A 1 353 ? -22.738 -10.141 20.300 1.00 51.25 353 LEU A C 1
ATOM 2850 O O . LEU A 1 353 ? -23.559 -11.040 20.113 1.00 51.25 353 LEU A O 1
ATOM 2854 N N . ILE A 1 354 ? -21.435 -10.362 20.424 1.00 47.31 354 ILE A N 1
ATOM 2855 C CA . ILE A 1 354 ? -20.858 -11.700 20.421 1.00 47.31 354 ILE A CA 1
ATOM 2856 C C . ILE A 1 354 ? -20.276 -11.964 21.805 1.00 47.31 354 ILE A C 1
ATOM 2858 O O . ILE A 1 354 ? -19.252 -11.393 22.167 1.00 47.31 354 ILE A O 1
ATOM 2862 N N . ASN A 1 355 ? -20.934 -12.822 22.583 1.00 49.09 355 ASN A N 1
ATOM 2863 C CA . ASN A 1 355 ? -20.407 -13.297 23.855 1.00 49.09 355 ASN A CA 1
ATOM 2864 C C . ASN A 1 355 ? -20.176 -14.812 23.778 1.00 49.09 355 ASN A C 1
ATOM 2866 O O . ASN A 1 355 ? -21.122 -15.584 23.646 1.00 49.09 355 ASN A O 1
ATOM 2870 N N . ILE A 1 356 ? -18.909 -15.220 23.857 1.00 45.09 356 ILE A N 1
ATOM 2871 C CA . ILE A 1 356 ? -18.477 -16.626 23.800 1.00 45.09 356 ILE A CA 1
ATOM 2872 C C . ILE A 1 356 ? -18.079 -17.125 25.206 1.00 45.09 356 ILE A C 1
ATOM 2874 O O . ILE A 1 356 ? -17.669 -18.272 25.349 1.00 45.09 356 ILE A O 1
ATOM 2878 N N . SER A 1 357 ? -18.223 -16.307 26.264 1.00 43.62 357 SER A N 1
ATOM 2879 C CA . SER A 1 357 ? -17.775 -16.652 27.626 1.00 43.62 357 SER A CA 1
ATOM 2880 C C . SER A 1 357 ? -18.535 -17.825 28.259 1.00 43.62 357 SER A C 1
ATOM 2882 O O . SER A 1 357 ? -18.122 -18.327 29.299 1.00 43.62 357 SER A O 1
ATOM 2884 N N . GLY A 1 358 ? -19.625 -18.299 27.642 1.00 41.09 358 GLY A N 1
ATOM 2885 C CA . GLY A 1 358 ? -20.378 -19.474 28.100 1.00 41.09 358 GLY A CA 1
ATOM 2886 C C . GLY A 1 358 ? -21.152 -19.262 29.406 1.00 41.09 358 GLY A C 1
ATOM 2887 O O . GLY A 1 358 ? -21.849 -20.167 29.851 1.00 41.09 358 GLY A O 1
ATOM 2888 N N . LEU A 1 359 ? -21.080 -18.070 30.001 1.00 40.66 359 LEU A N 1
ATOM 2889 C CA . LEU A 1 359 ? -21.802 -17.695 31.212 1.00 40.66 359 LEU A CA 1
ATOM 2890 C C . LEU A 1 359 ? -23.026 -16.854 30.833 1.00 40.66 359 LEU A C 1
ATOM 2892 O O . LEU A 1 359 ? -23.089 -15.656 31.091 1.00 40.66 359 LEU A O 1
ATOM 2896 N N . SER A 1 360 ? -24.000 -17.474 30.168 1.00 39.72 360 SER A N 1
ATOM 2897 C CA . SER A 1 360 ? -25.368 -16.954 30.192 1.00 39.72 360 SER A CA 1
ATOM 2898 C C . SER A 1 360 ? -26.028 -17.421 31.484 1.00 39.72 360 SER A C 1
ATOM 2900 O O . SER A 1 360 ? -25.931 -18.605 31.807 1.00 39.72 360 SER A O 1
ATOM 2902 N N . ASP A 1 361 ? -26.684 -16.501 32.194 1.00 37.28 361 ASP A N 1
ATOM 2903 C CA . ASP A 1 361 ? -27.473 -16.745 33.404 1.00 37.28 361 ASP A CA 1
ATOM 2904 C C . ASP A 1 361 ? -28.077 -18.154 33.462 1.00 37.28 361 ASP A C 1
ATOM 2906 O O . ASP A 1 361 ? -28.840 -18.575 32.588 1.00 37.28 361 ASP A O 1
ATOM 2910 N N . ALA A 1 362 ? -27.748 -18.871 34.533 1.00 36.66 362 ALA A N 1
ATOM 2911 C CA . ALA A 1 362 ? -28.283 -20.181 34.857 1.00 36.66 362 ALA A CA 1
ATOM 2912 C C . ALA A 1 362 ? -29.801 -20.102 35.119 1.00 36.66 362 ALA A C 1
ATOM 2914 O O . ALA A 1 362 ? -30.223 -20.042 36.269 1.00 36.66 362 ALA A O 1
ATOM 2915 N N . SER A 1 363 ? -30.633 -20.062 34.070 1.00 39.88 363 SER A N 1
ATOM 2916 C CA . SER A 1 363 ? -32.085 -20.316 34.171 1.00 39.88 363 SER A CA 1
ATOM 2917 C C . SER A 1 363 ? -32.841 -20.546 32.845 1.00 39.88 363 SER A C 1
ATOM 2919 O O . SER A 1 363 ? -34.062 -20.411 32.827 1.00 39.88 363 SER A O 1
ATOM 2921 N N . SER A 1 364 ? -32.198 -20.960 31.747 1.00 40.19 364 SER A N 1
ATOM 2922 C CA . SER A 1 364 ? -32.936 -21.503 30.587 1.00 40.19 364 SER A CA 1
ATOM 2923 C C . SER A 1 364 ? -32.034 -22.324 29.662 1.00 40.19 364 SER A C 1
ATOM 2925 O O . SER A 1 364 ? -31.062 -21.777 29.158 1.00 40.19 364 SER A O 1
ATOM 2927 N N . ASP A 1 365 ? -32.378 -23.604 29.476 1.00 38.19 365 ASP A N 1
ATOM 2928 C CA . ASP A 1 365 ? -31.887 -24.587 28.491 1.00 38.19 365 ASP A CA 1
ATOM 2929 C C . ASP A 1 365 ? -30.396 -24.546 28.107 1.00 38.19 365 ASP A C 1
ATOM 2931 O O . ASP A 1 365 ? -29.922 -23.710 27.344 1.00 38.19 365 ASP A O 1
ATOM 2935 N N . ILE A 1 366 ? -29.657 -25.545 28.598 1.00 37.41 366 ILE A N 1
ATOM 2936 C CA . ILE A 1 366 ? -28.237 -25.770 28.315 1.00 37.41 366 ILE A CA 1
ATOM 2937 C C . ILE A 1 366 ? -28.057 -26.094 26.820 1.00 37.41 366 ILE A C 1
ATOM 2939 O O . ILE A 1 366 ? -28.230 -27.236 26.397 1.00 37.41 366 ILE A O 1
ATOM 2943 N N . SER A 1 367 ? -27.678 -25.102 26.012 1.00 41.09 367 SER A N 1
ATOM 2944 C CA . SER A 1 367 ? -27.068 -25.335 24.700 1.00 41.09 367 SER A CA 1
ATOM 2945 C C . SER A 1 367 ? -25.575 -25.622 24.887 1.00 41.09 367 SER A C 1
ATOM 2947 O O . SER A 1 367 ? -24.861 -24.792 25.446 1.00 41.09 367 SER A O 1
ATOM 2949 N N . LEU A 1 368 ? -25.090 -26.770 24.403 1.00 39.47 368 LEU A N 1
ATOM 2950 C CA . LEU A 1 368 ? -23.685 -27.212 24.507 1.00 39.47 368 LEU A CA 1
ATOM 2951 C C . LEU A 1 368 ? -22.670 -26.296 23.794 1.00 39.47 368 LEU A C 1
ATOM 2953 O O . LEU A 1 368 ? -21.468 -26.421 24.021 1.00 39.47 368 LEU A O 1
ATOM 2957 N N . TRP A 1 369 ? -23.140 -25.393 22.932 1.00 40.97 369 TRP A N 1
ATOM 2958 C CA . TRP A 1 369 ? -22.310 -24.602 22.028 1.00 40.97 369 TRP A CA 1
ATOM 2959 C C . TRP A 1 369 ? -22.518 -23.103 22.269 1.00 40.97 369 TRP A C 1
ATOM 2961 O O . TRP A 1 369 ? -23.614 -22.585 22.056 1.00 40.97 369 TRP A O 1
ATOM 2971 N N . SER A 1 370 ? -21.463 -22.395 22.686 1.00 40.22 370 SER A N 1
ATOM 2972 C CA . SER A 1 370 ? -21.419 -20.930 22.661 1.00 40.22 370 SER A CA 1
ATOM 2973 C C . SER A 1 370 ? -21.022 -20.462 21.262 1.00 40.22 370 SER A C 1
ATOM 2975 O O . SER A 1 370 ? -20.162 -21.068 20.620 1.00 40.22 370 SER A O 1
ATOM 2977 N N . VAL A 1 371 ? -21.664 -19.405 20.756 1.00 39.50 371 VAL A N 1
ATOM 2978 C CA . VAL A 1 371 ? -21.450 -18.969 19.371 1.00 39.50 371 VAL A CA 1
ATOM 2979 C C . VAL A 1 371 ? -20.839 -17.580 19.281 1.00 39.50 371 VAL A C 1
ATOM 2981 O O . VAL A 1 371 ? -21.257 -16.667 19.989 1.00 39.50 371 VAL A O 1
ATOM 2984 N N . GLY A 1 372 ? -19.904 -17.409 18.339 1.00 43.09 372 GLY A N 1
ATOM 2985 C CA . GLY A 1 372 ? -19.462 -16.099 17.892 1.00 43.09 372 GLY A CA 1
ATOM 2986 C C . GLY A 1 372 ? -19.146 -15.963 16.409 1.00 43.09 372 GLY A C 1
ATOM 2987 O O . GLY A 1 372 ? -19.538 -16.800 15.599 1.00 43.09 372 GLY A O 1
ATOM 2988 N N . PHE A 1 373 ? -18.523 -14.842 16.046 1.00 39.69 373 PHE A N 1
ATOM 2989 C CA . PHE A 1 373 ? -18.250 -14.462 14.659 1.00 39.69 373 PHE A CA 1
ATOM 2990 C C . PHE A 1 373 ? -16.812 -14.807 14.256 1.00 39.69 373 PHE A C 1
ATOM 2992 O O . PHE A 1 373 ? -15.924 -14.901 15.098 1.00 39.69 373 PHE A O 1
ATOM 2999 N N . ALA A 1 374 ? -16.584 -14.973 12.953 1.00 36.91 374 ALA A N 1
ATOM 3000 C CA . ALA A 1 374 ? -15.261 -15.145 12.367 1.00 36.91 374 ALA A CA 1
ATOM 3001 C C . ALA A 1 374 ? -15.010 -14.013 11.360 1.00 36.91 374 ALA A C 1
ATOM 3003 O O . ALA A 1 374 ? -15.780 -13.846 10.416 1.00 36.91 374 ALA A O 1
ATOM 3004 N N . HIS A 1 375 ? -13.933 -13.247 11.547 1.00 39.16 375 HIS A N 1
ATOM 3005 C CA . HIS A 1 375 ? -13.433 -12.300 10.547 1.00 39.16 375 HIS A CA 1
ATOM 3006 C C . HIS A 1 375 ? -12.325 -12.945 9.701 1.00 39.16 375 HIS A C 1
ATOM 3008 O O . HIS A 1 375 ? -11.471 -13.661 10.220 1.00 39.16 375 HIS A O 1
ATOM 3014 N N . SER A 1 376 ? -12.308 -12.653 8.397 1.00 33.78 376 SER A N 1
ATOM 3015 C CA . SER A 1 376 ? -11.179 -12.931 7.500 1.00 33.78 376 SER A CA 1
ATOM 3016 C C . SER A 1 376 ? -10.385 -11.653 7.227 1.00 33.78 376 SER A C 1
ATOM 3018 O O . SER A 1 376 ? -10.971 -10.611 6.929 1.00 33.78 376 SER A O 1
ATOM 3020 N N . SER A 1 377 ? -9.054 -11.732 7.259 1.00 33.16 377 SER A N 1
ATOM 3021 C CA . SER A 1 377 ? -8.160 -10.645 6.856 1.00 33.16 377 SER A CA 1
ATOM 3022 C C . SER A 1 377 ? -8.173 -10.478 5.329 1.00 33.16 377 SER A C 1
ATOM 3024 O O . SER A 1 377 ? -7.672 -11.317 4.586 1.00 33.16 377 SER A O 1
ATOM 3026 N N . GLY A 1 378 ? -8.767 -9.390 4.832 1.00 35.31 378 GLY A N 1
ATOM 3027 C CA . GLY A 1 378 ? -8.836 -9.109 3.398 1.00 35.31 378 GLY A CA 1
ATOM 3028 C C . GLY A 1 378 ? -9.264 -7.674 3.107 1.00 35.31 378 GLY A C 1
ATOM 3029 O O . GLY A 1 378 ? -10.198 -7.148 3.701 1.00 35.31 378 GLY A O 1
ATOM 3030 N N . SER A 1 379 ? -8.533 -7.020 2.210 1.00 37.19 379 SER A N 1
ATOM 3031 C CA . SER A 1 379 ? -8.658 -5.616 1.812 1.00 37.19 379 SER A CA 1
ATOM 3032 C C . SER A 1 379 ? -10.076 -5.191 1.403 1.00 37.19 379 SER A C 1
ATOM 3034 O O . SER A 1 379 ? -10.680 -5.815 0.536 1.00 37.19 379 SER A O 1
ATOM 3036 N N . ARG A 1 380 ? -10.534 -4.072 1.988 1.00 43.03 380 ARG A N 1
ATOM 3037 C CA . ARG A 1 380 ? -11.692 -3.225 1.630 1.00 43.03 380 ARG A CA 1
ATOM 3038 C C . ARG A 1 380 ? -12.493 -3.659 0.391 1.00 43.03 380 ARG A C 1
ATOM 3040 O O . ARG A 1 380 ? -12.073 -3.415 -0.734 1.00 43.03 380 ARG A O 1
ATOM 3047 N N . ASN A 1 381 ? -13.725 -4.104 0.621 1.00 38.50 381 ASN A N 1
ATOM 3048 C CA . ASN A 1 381 ? -14.944 -3.552 0.022 1.00 38.50 381 ASN A CA 1
ATOM 3049 C C . ASN A 1 381 ? -16.152 -4.077 0.812 1.00 38.50 381 ASN A C 1
ATOM 3051 O O . ASN A 1 381 ? -16.083 -5.169 1.359 1.00 38.50 381 ASN A O 1
ATOM 3055 N N . ARG A 1 382 ? -17.201 -3.250 0.938 1.00 45.34 382 ARG A N 1
ATOM 3056 C CA . ARG A 1 382 ? -18.435 -3.477 1.724 1.00 45.34 382 ARG A CA 1
ATOM 3057 C C . ARG A 1 382 ? -18.734 -4.967 1.945 1.00 45.34 382 ARG A C 1
ATOM 3059 O O . ARG A 1 382 ? -19.084 -5.642 0.988 1.00 45.34 382 ARG A O 1
ATOM 3066 N N . LEU A 1 383 ? -18.597 -5.435 3.188 1.00 51.81 383 LEU A N 1
ATOM 3067 C CA . LEU A 1 383 ? -18.760 -6.840 3.564 1.00 51.81 383 LEU A CA 1
ATOM 3068 C C . LEU A 1 383 ? -20.174 -7.320 3.206 1.00 51.81 383 LEU A C 1
ATOM 3070 O O . LEU A 1 383 ? -21.117 -7.121 3.970 1.00 51.81 383 LEU A O 1
ATOM 3074 N N . ALA A 1 384 ? -20.316 -7.970 2.054 1.00 60.09 384 ALA A N 1
ATOM 3075 C CA . ALA A 1 384 ? -21.488 -8.758 1.702 1.00 60.09 384 ALA A CA 1
ATOM 3076 C C . ALA A 1 384 ? -21.413 -10.142 2.358 1.00 60.09 384 ALA A C 1
ATOM 3078 O O . ALA A 1 384 ? -21.564 -11.171 1.698 1.00 60.09 384 ALA A O 1
ATOM 3079 N N . ILE A 1 385 ? -21.105 -10.161 3.656 1.00 62.69 385 ILE A N 1
ATOM 3080 C CA . ILE A 1 385 ? -20.925 -11.388 4.420 1.00 62.69 385 ILE A CA 1
ATOM 3081 C C . ILE A 1 385 ? -22.223 -11.704 5.147 1.00 62.69 385 ILE A C 1
ATOM 3083 O O . ILE A 1 385 ? -22.815 -10.850 5.806 1.00 62.69 385 ILE A O 1
ATOM 3087 N N . THR A 1 386 ? -22.661 -12.953 5.046 1.00 65.75 386 THR A N 1
ATOM 3088 C CA . THR A 1 386 ? -23.779 -13.467 5.840 1.00 65.75 386 THR A CA 1
ATOM 3089 C C . THR A 1 386 ? -23.376 -14.765 6.510 1.00 65.75 386 THR A C 1
ATOM 3091 O O . THR A 1 386 ? -22.574 -15.527 5.972 1.00 65.75 386 THR A O 1
ATOM 3094 N N . THR A 1 387 ? -23.929 -15.016 7.690 1.00 72.44 387 THR A N 1
ATOM 3095 C CA . THR A 1 387 ? -23.621 -16.208 8.476 1.00 72.44 387 THR A CA 1
ATOM 3096 C C . THR A 1 387 ? -24.884 -16.986 8.821 1.00 72.44 387 THR A C 1
ATOM 3098 O O . THR A 1 387 ? -25.970 -16.413 8.966 1.00 72.44 387 THR A O 1
ATOM 3101 N N . VAL A 1 388 ? -24.724 -18.303 8.939 1.00 73.88 388 VAL A N 1
ATOM 3102 C CA . VAL A 1 388 ? -25.677 -19.221 9.569 1.00 73.88 388 VAL A CA 1
ATOM 3103 C C . VAL A 1 388 ? -25.073 -19.643 10.893 1.00 73.88 388 VAL A C 1
ATOM 3105 O O . VAL A 1 388 ? -23.885 -19.955 10.970 1.00 73.88 388 VAL A O 1
ATOM 3108 N N . ASN A 1 389 ? -25.901 -19.597 11.923 1.00 71.69 389 ASN A N 1
ATOM 3109 C CA . ASN A 1 389 ? -25.529 -19.892 13.285 1.00 71.69 389 ASN A CA 1
ATOM 3110 C C . ASN A 1 389 ? -26.725 -20.576 13.951 1.00 71.69 389 ASN A C 1
ATOM 3112 O O . ASN A 1 389 ? -27.641 -19.900 14.419 1.00 71.69 389 ASN A O 1
ATOM 3116 N N . GLU A 1 390 ? -26.716 -21.903 13.944 1.00 74.94 390 GLU A N 1
ATOM 3117 C CA . GLU A 1 390 ? -27.736 -22.724 14.584 1.00 74.94 390 GLU A CA 1
ATOM 3118 C C . GLU A 1 390 ? -27.062 -23.638 15.609 1.00 74.94 390 GLU A C 1
ATOM 3120 O O . GLU A 1 390 ? -26.421 -24.627 15.257 1.00 74.94 390 GLU A O 1
ATOM 3125 N N . SER A 1 391 ? -27.188 -23.282 16.889 1.00 63.62 391 SER A N 1
ATOM 3126 C CA . SER A 1 391 ? -26.608 -24.016 18.023 1.00 63.62 391 SER A CA 1
ATOM 3127 C C . SER A 1 391 ? -27.355 -25.307 18.382 1.00 63.62 391 SER A C 1
ATOM 3129 O O . SER A 1 391 ? -26.849 -26.092 19.180 1.00 63.62 391 SER A O 1
ATOM 3131 N N . SER A 1 392 ? -28.541 -25.519 17.807 1.00 66.75 392 SER A N 1
ATOM 3132 C CA . SER A 1 392 ? -29.384 -26.709 17.961 1.00 66.75 392 SER A CA 1
ATOM 3133 C C . SER A 1 392 ? -29.916 -27.165 16.599 1.00 66.75 392 SER A C 1
ATOM 3135 O O . SER A 1 392 ? -31.109 -27.087 16.292 1.00 66.75 392 SER A O 1
ATOM 3137 N N . PHE A 1 393 ? -29.000 -27.604 15.739 1.00 72.56 393 PHE A N 1
ATOM 3138 C CA . PHE A 1 393 ? -29.347 -28.066 14.400 1.00 72.56 393 PHE A CA 1
ATOM 3139 C C . PHE A 1 393 ? -30.080 -29.419 14.456 1.00 72.56 393 PHE A C 1
ATOM 3141 O O . PHE A 1 393 ? -29.812 -30.259 15.315 1.00 72.56 393 PHE A O 1
ATOM 3148 N N . ASN A 1 394 ? -31.030 -29.640 13.540 1.00 68.62 394 ASN A N 1
ATOM 3149 C CA . ASN A 1 394 ? -31.803 -30.886 13.435 1.00 68.62 394 ASN A CA 1
ATOM 3150 C C . ASN A 1 394 ? -32.568 -31.286 14.719 1.00 68.62 394 ASN A C 1
ATOM 3152 O O . ASN A 1 394 ? -32.701 -32.468 15.035 1.00 68.62 394 ASN A O 1
ATOM 3156 N N . TYR A 1 395 ? -33.049 -30.300 15.486 1.00 66.75 395 TYR A N 1
ATOM 3157 C CA . TYR A 1 395 ? -33.753 -30.501 16.764 1.00 66.75 395 TYR A CA 1
ATOM 3158 C C . TYR A 1 395 ? -32.944 -31.277 17.822 1.00 66.75 395 TYR A C 1
ATOM 3160 O O . TYR A 1 395 ? -33.504 -31.750 18.812 1.00 66.75 395 TYR A O 1
ATOM 3168 N N . SER A 1 396 ? -31.627 -31.397 17.630 1.00 63.47 396 SER A N 1
ATOM 3169 C CA . SER A 1 396 ? -30.693 -32.021 18.559 1.00 63.47 396 SER A CA 1
ATOM 3170 C C . SER A 1 396 ? -29.937 -30.926 19.305 1.00 63.47 396 SER A C 1
ATOM 3172 O O . SER A 1 396 ? -29.324 -30.058 18.692 1.00 63.47 396 SER A O 1
ATOM 3174 N N . SER A 1 397 ? -29.925 -30.977 20.638 1.00 60.53 397 SER A N 1
ATOM 3175 C CA . SER A 1 397 ? -29.084 -30.092 21.463 1.00 60.53 397 SER A CA 1
ATOM 3176 C C . SER A 1 397 ? -27.583 -30.371 21.307 1.00 60.53 397 SER A C 1
ATOM 3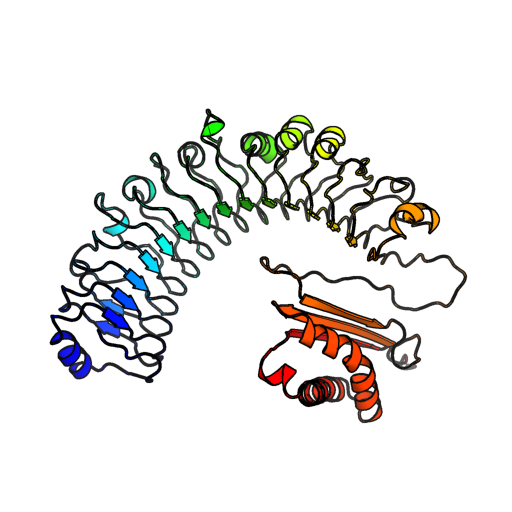178 O O . SER A 1 397 ? -26.759 -29.620 21.826 1.00 60.53 397 SER A O 1
ATOM 3180 N N . ASN A 1 398 ? -27.227 -31.467 20.628 1.00 68.69 398 ASN A N 1
ATOM 3181 C CA . ASN A 1 398 ? -25.860 -31.962 20.501 1.00 68.69 398 ASN A CA 1
ATOM 3182 C C . ASN A 1 398 ? -25.232 -31.666 19.131 1.00 68.69 398 ASN A C 1
ATOM 3184 O O . ASN A 1 398 ? -24.034 -31.908 18.967 1.00 68.69 398 ASN A O 1
ATOM 3188 N N . ASP A 1 399 ? -26.009 -31.131 18.186 1.00 78.81 399 ASP A N 1
ATOM 3189 C CA . ASP A 1 399 ? -25.560 -30.815 16.831 1.00 78.81 399 ASP A CA 1
ATOM 3190 C C . ASP A 1 399 ? -25.606 -29.300 16.605 1.00 78.81 399 ASP A C 1
ATOM 3192 O O . ASP A 1 399 ? -26.544 -28.620 17.025 1.00 78.81 399 ASP A O 1
ATOM 3196 N N . ALA A 1 400 ? -24.598 -28.764 15.920 1.00 78.88 400 ALA A N 1
ATOM 3197 C CA . ALA A 1 400 ? -24.510 -27.343 15.607 1.00 78.88 400 ALA A CA 1
ATOM 3198 C C . ALA A 1 400 ? -24.117 -27.112 14.149 1.00 78.88 400 ALA A C 1
ATOM 3200 O O . ALA A 1 400 ? -23.203 -27.754 13.623 1.00 78.88 400 ALA A O 1
ATOM 3201 N N . LEU A 1 401 ? -24.787 -26.162 13.500 1.00 81.69 401 LEU A N 1
ATOM 3202 C CA . LEU A 1 401 ? -24.528 -25.764 12.123 1.00 81.69 401 LEU A CA 1
ATOM 3203 C C . LEU A 1 401 ? -24.027 -24.321 12.072 1.00 81.69 401 LEU A C 1
ATOM 3205 O O . LEU A 1 401 ? -24.726 -23.375 12.437 1.00 81.69 401 LEU A O 1
ATOM 3209 N N . PHE A 1 402 ? -22.830 -24.156 11.520 1.00 83.12 402 PHE A N 1
ATOM 3210 C CA . PHE A 1 402 ? -22.221 -22.862 11.258 1.00 83.12 402 PHE A CA 1
ATOM 3211 C C . PHE A 1 402 ? -21.916 -22.721 9.775 1.00 83.12 402 PHE A C 1
ATOM 3213 O O . PHE A 1 402 ? -21.385 -23.634 9.142 1.00 83.12 402 PHE A O 1
ATOM 3220 N N . ALA A 1 403 ? -22.211 -21.561 9.204 1.00 81.19 403 ALA A N 1
ATOM 3221 C CA . ALA A 1 403 ? -21.752 -21.237 7.865 1.00 81.19 403 ALA A CA 1
ATOM 3222 C C . ALA A 1 403 ? -21.418 -19.765 7.715 1.00 81.19 403 ALA A C 1
ATOM 3224 O O . ALA A 1 403 ? -21.994 -18.907 8.380 1.00 81.19 403 ALA A O 1
ATOM 3225 N N . MET A 1 404 ? -20.522 -19.481 6.781 1.00 80.50 404 MET A N 1
ATOM 3226 C CA . MET A 1 404 ? -20.169 -18.140 6.353 1.00 80.50 404 MET A CA 1
ATOM 3227 C C . MET A 1 404 ? -20.215 -18.077 4.832 1.00 80.50 404 MET A C 1
ATOM 3229 O O . MET A 1 404 ? -19.679 -18.955 4.154 1.00 80.50 404 MET A O 1
ATOM 3233 N N . PHE A 1 405 ? -20.850 -17.033 4.314 1.00 80.12 405 PHE A N 1
ATOM 3234 C CA . PHE A 1 405 ? -20.984 -16.758 2.891 1.00 80.12 405 PHE A CA 1
ATOM 3235 C C . PHE A 1 405 ? -20.427 -15.377 2.588 1.00 80.12 405 PHE A C 1
ATOM 3237 O O . PHE A 1 405 ? -20.928 -14.394 3.130 1.00 80.12 405 PHE A O 1
ATOM 3244 N N . ASP A 1 406 ? -19.442 -15.312 1.703 1.00 78.19 406 ASP A N 1
ATOM 3245 C CA . ASP A 1 406 ? -18.850 -14.077 1.201 1.00 78.19 406 ASP A CA 1
ATOM 3246 C C . ASP A 1 406 ? -19.298 -13.838 -0.246 1.00 78.19 406 ASP A C 1
ATOM 3248 O O . ASP A 1 406 ? -18.944 -14.587 -1.159 1.00 78.19 406 ASP A O 1
ATOM 3252 N N . GLY A 1 407 ? -20.113 -12.801 -0.452 1.00 69.88 407 GLY A N 1
ATOM 3253 C CA . GLY A 1 407 ? -20.586 -12.378 -1.773 1.00 69.88 407 GLY A CA 1
ATOM 3254 C C . GLY A 1 407 ? -19.729 -11.307 -2.446 1.00 69.88 407 GLY A C 1
ATOM 3255 O O . GLY A 1 407 ? -20.144 -10.764 -3.474 1.00 69.88 407 GLY A O 1
ATOM 3256 N N . GLY A 1 408 ? -18.580 -10.941 -1.869 1.00 70.25 408 GLY A N 1
ATOM 3257 C CA . GLY A 1 408 ? -17.743 -9.837 -2.326 1.00 70.25 408 GLY A CA 1
ATOM 3258 C C . GLY A 1 408 ? -18.504 -8.509 -2.315 1.00 70.25 408 GLY A C 1
ATOM 3259 O O . GLY A 1 408 ? -18.679 -7.888 -1.275 1.00 70.25 408 GLY A O 1
ATOM 3260 N N . LEU A 1 409 ? -18.972 -8.069 -3.489 1.00 61.75 409 LEU A N 1
ATOM 3261 C CA . LEU A 1 409 ? -19.716 -6.813 -3.673 1.00 61.75 409 LEU A CA 1
ATOM 3262 C C . LEU A 1 409 ? -21.248 -6.981 -3.676 1.00 61.75 409 LEU A C 1
ATOM 3264 O O . LEU A 1 409 ? -21.958 -5.984 -3.824 1.00 61.75 409 LEU A O 1
ATOM 3268 N N . ASN A 1 410 ? -21.770 -8.208 -3.564 1.00 70.94 410 ASN A N 1
ATOM 3269 C CA . ASN A 1 410 ? -23.197 -8.501 -3.721 1.00 70.94 410 ASN A CA 1
ATOM 3270 C C . ASN A 1 410 ? -23.810 -9.213 -2.505 1.00 70.94 410 ASN A C 1
ATOM 3272 O O . ASN A 1 410 ? -23.443 -10.342 -2.197 1.00 70.94 410 ASN A O 1
ATOM 3276 N N . ASN A 1 411 ? -24.839 -8.607 -1.905 1.00 70.56 411 ASN A N 1
ATOM 3277 C CA . ASN A 1 411 ? -25.568 -9.176 -0.764 1.00 70.56 411 ASN A CA 1
ATOM 3278 C C . ASN A 1 411 ? -26.636 -10.211 -1.155 1.00 70.56 411 ASN A C 1
ATOM 3280 O O . ASN A 1 411 ? -27.090 -10.963 -0.296 1.00 70.56 411 ASN A O 1
ATOM 3284 N N . GLU A 1 412 ? -27.070 -10.253 -2.419 1.00 77.75 412 GLU A N 1
ATOM 3285 C CA . GLU A 1 412 ? -28.223 -11.063 -2.835 1.00 77.75 412 GLU A CA 1
ATOM 3286 C C . GLU A 1 412 ? -27.955 -12.570 -2.698 1.00 77.75 412 GLU A C 1
ATOM 3288 O O . GLU A 1 412 ? -28.731 -13.288 -2.068 1.00 77.75 412 GLU A O 1
ATOM 3293 N N . VAL A 1 413 ? -26.827 -13.051 -3.236 1.00 80.88 413 VAL A N 1
ATOM 3294 C CA . VAL A 1 413 ? -26.474 -14.481 -3.205 1.00 80.88 413 VAL A CA 1
ATOM 3295 C C . VAL A 1 413 ? -26.212 -14.975 -1.771 1.00 80.88 413 VAL A C 1
ATOM 3297 O O . VAL A 1 413 ? -26.833 -15.968 -1.389 1.00 80.88 413 VAL A O 1
ATOM 3300 N N . PRO A 1 414 ? -25.394 -14.296 -0.940 1.00 78.81 414 PRO A N 1
ATOM 3301 C CA . PRO A 1 414 ? -25.209 -14.664 0.466 1.00 78.81 414 PRO A CA 1
ATOM 3302 C C . PRO A 1 414 ? -26.523 -14.733 1.259 1.00 78.81 414 PRO A C 1
ATOM 3304 O O . PRO A 1 414 ? -26.754 -15.705 1.974 1.00 78.81 414 PRO A O 1
ATOM 3307 N N . MET A 1 415 ? -27.437 -13.772 1.078 1.00 76.12 415 MET A N 1
ATOM 3308 C CA . MET A 1 415 ? -28.730 -13.776 1.779 1.00 76.12 415 MET A CA 1
ATOM 3309 C C . MET A 1 415 ? -29.614 -14.965 1.391 1.00 76.12 415 MET A C 1
ATOM 3311 O O . MET A 1 415 ? -30.238 -15.580 2.259 1.00 76.12 415 MET A O 1
ATOM 3315 N N . ILE A 1 416 ? -29.654 -15.329 0.106 1.00 80.69 416 ILE A N 1
ATOM 3316 C CA . ILE A 1 416 ? -30.388 -16.519 -0.347 1.00 80.69 416 ILE A CA 1
ATOM 3317 C C . ILE A 1 416 ? -29.772 -17.785 0.261 1.00 80.69 416 ILE A C 1
ATOM 3319 O O . ILE A 1 416 ? -30.501 -18.656 0.736 1.00 80.69 416 ILE A O 1
ATOM 3323 N N . LEU A 1 417 ? -28.439 -17.878 0.270 1.00 83.62 417 LEU A N 1
ATOM 3324 C CA . LEU A 1 417 ? -27.710 -19.015 0.832 1.00 83.62 417 LEU A CA 1
ATOM 3325 C C . LEU A 1 417 ? -27.959 -19.163 2.338 1.00 83.62 417 LEU A C 1
ATOM 3327 O O . LEU A 1 417 ? -28.277 -20.266 2.783 1.00 83.62 417 LEU A O 1
ATOM 3331 N N . LYS A 1 418 ? -27.923 -18.061 3.098 1.00 81.38 418 LYS A N 1
ATOM 3332 C CA . LYS A 1 418 ? -28.233 -18.035 4.536 1.00 81.38 418 LYS A CA 1
ATOM 3333 C C . LYS A 1 418 ? -29.596 -18.651 4.850 1.00 81.38 418 LYS A C 1
ATOM 3335 O O . LYS A 1 418 ? -29.702 -19.449 5.770 1.00 81.38 418 LYS A O 1
ATOM 3340 N N . HIS A 1 419 ? -30.628 -18.305 4.083 1.00 83.50 419 HIS A N 1
ATOM 3341 C CA . HIS A 1 419 ? -31.988 -18.792 4.333 1.00 83.50 419 HIS A CA 1
ATOM 3342 C C . HIS A 1 419 ? -32.263 -20.204 3.811 1.00 83.50 419 HIS A C 1
ATOM 3344 O O . HIS A 1 419 ? -33.273 -20.789 4.183 1.00 83.50 419 HIS A O 1
ATOM 3350 N N . LYS A 1 420 ? -31.436 -20.735 2.903 1.00 85.12 420 LYS A N 1
ATOM 3351 C CA . LYS A 1 420 ? -31.689 -22.032 2.255 1.00 85.12 420 LYS A CA 1
ATOM 3352 C C . LYS A 1 420 ? -30.766 -23.147 2.716 1.00 85.12 420 LYS A C 1
ATOM 3354 O O . LYS A 1 420 ? -31.142 -24.304 2.550 1.00 85.12 420 LYS A O 1
ATOM 3359 N N . LEU A 1 421 ? -29.584 -22.827 3.244 1.00 89.81 421 LEU A N 1
ATOM 3360 C CA . LEU A 1 421 ? -28.623 -23.831 3.693 1.00 89.81 421 LEU A CA 1
ATOM 3361 C C . LEU A 1 421 ? -29.211 -24.778 4.754 1.00 89.81 421 LEU A C 1
ATOM 3363 O O . LEU A 1 421 ? -29.104 -25.978 4.506 1.00 89.81 421 LEU A O 1
ATOM 3367 N N . PRO A 1 422 ? -29.822 -24.308 5.865 1.00 86.12 422 PRO A N 1
ATOM 3368 C CA . PRO A 1 422 ? -30.272 -25.205 6.935 1.00 86.12 422 PRO A CA 1
ATOM 3369 C C . PRO A 1 422 ? -31.247 -26.273 6.429 1.00 86.12 422 PRO A C 1
ATOM 3371 O O . PRO A 1 422 ? -30.974 -27.463 6.566 1.00 86.12 422 PRO A O 1
ATOM 3374 N N . ASP A 1 423 ? -32.295 -25.856 5.709 1.00 85.88 423 ASP A N 1
ATOM 3375 C CA . ASP A 1 423 ? -33.310 -26.755 5.143 1.00 85.88 423 ASP A CA 1
ATOM 3376 C C . ASP A 1 423 ? -32.720 -27.802 4.181 1.00 85.88 423 ASP A C 1
ATOM 3378 O O . ASP A 1 423 ? -33.157 -28.951 4.137 1.00 85.88 423 ASP A O 1
ATOM 3382 N N . ILE A 1 424 ? -31.756 -27.402 3.340 1.00 87.44 424 ILE A N 1
ATOM 3383 C CA . ILE A 1 424 ? -31.137 -28.316 2.365 1.00 87.44 424 ILE A CA 1
ATOM 3384 C C . ILE A 1 424 ? -30.237 -29.300 3.082 1.00 87.44 424 ILE A C 1
ATOM 3386 O O . ILE A 1 424 ? -30.300 -30.490 2.797 1.00 87.44 424 ILE A O 1
ATOM 3390 N N . LEU A 1 425 ? -29.393 -28.801 3.980 1.00 86.81 425 LEU A N 1
ATOM 3391 C CA . LEU A 1 425 ? -28.442 -29.632 4.694 1.00 86.81 425 LEU A CA 1
ATOM 3392 C C . LEU A 1 425 ? -29.180 -30.656 5.556 1.00 86.81 425 LEU A C 1
ATOM 3394 O O . LEU A 1 425 ? -28.774 -31.813 5.572 1.00 86.81 425 LEU A O 1
ATOM 3398 N N . GLN A 1 426 ? -30.295 -30.265 6.181 1.00 85.00 426 GLN A N 1
ATOM 3399 C CA . GLN A 1 426 ? -31.164 -31.174 6.925 1.00 85.00 426 GLN A CA 1
ATOM 3400 C C . GLN A 1 426 ? -31.728 -32.270 6.013 1.00 85.00 426 GLN A C 1
ATOM 3402 O O . GLN A 1 426 ? -31.584 -33.453 6.312 1.00 85.00 426 GLN A O 1
ATOM 3407 N N . HIS A 1 427 ? -32.283 -31.895 4.858 1.00 85.62 427 HIS A N 1
ATOM 3408 C CA . HIS A 1 427 ? -32.821 -32.861 3.902 1.00 85.62 427 HIS A CA 1
ATOM 3409 C C . HIS A 1 427 ? -31.757 -33.836 3.369 1.00 85.62 427 HIS A C 1
ATOM 3411 O O . HIS A 1 427 ? -31.999 -35.035 3.288 1.00 85.62 427 HIS A O 1
ATOM 3417 N N . GLU A 1 428 ? -30.566 -33.349 3.012 1.00 86.12 428 GLU A N 1
ATOM 3418 C CA . GLU A 1 428 ? -29.471 -34.197 2.516 1.00 86.12 428 GLU A CA 1
ATOM 3419 C C . GLU A 1 428 ? -28.910 -35.104 3.626 1.00 86.12 428 GLU A C 1
ATOM 3421 O O . GLU A 1 428 ? -28.526 -36.246 3.365 1.00 86.12 428 GLU A O 1
ATOM 3426 N N . TYR A 1 429 ? -28.889 -34.620 4.872 1.00 82.44 429 TYR A N 1
ATOM 3427 C CA . TYR A 1 429 ? -28.471 -35.392 6.041 1.00 82.44 429 TYR A CA 1
ATOM 3428 C C . TYR A 1 429 ? -29.412 -36.572 6.320 1.00 82.44 429 TYR A C 1
ATOM 3430 O O . TYR A 1 429 ? -28.939 -37.685 6.557 1.00 82.44 429 TYR A O 1
ATOM 3438 N N . GLU A 1 430 ? -30.728 -36.364 6.213 1.00 81.81 430 GLU A N 1
ATOM 3439 C CA . GLU A 1 430 ? -31.738 -37.426 6.343 1.00 81.81 430 GLU A CA 1
ATOM 3440 C C . GLU A 1 430 ? -31.571 -38.533 5.288 1.00 81.81 430 GLU A C 1
ATOM 3442 O O . GLU A 1 430 ? -31.856 -39.699 5.560 1.00 81.81 430 GLU A O 1
ATOM 3447 N N . GLN A 1 431 ? -31.081 -38.191 4.093 1.00 79.69 431 GLN A N 1
ATOM 3448 C CA . GLN A 1 431 ? -30.854 -39.150 3.007 1.00 79.69 431 GLN A CA 1
ATOM 3449 C C . GLN A 1 431 ? -29.528 -39.913 3.154 1.00 79.69 431 GLN A C 1
ATOM 3451 O O . GLN A 1 431 ? -29.428 -41.066 2.729 1.00 79.69 431 GLN A O 1
ATOM 3456 N N . CYS A 1 432 ? -28.488 -39.293 3.725 1.00 74.19 432 CYS A N 1
ATOM 3457 C CA . CYS A 1 432 ? -27.169 -39.911 3.853 1.00 74.19 432 CYS A CA 1
ATOM 3458 C C . CYS A 1 432 ? -26.369 -39.375 5.055 1.00 74.19 432 CYS A C 1
ATOM 3460 O O . CYS A 1 432 ? -25.777 -38.303 5.001 1.00 74.19 432 CYS A O 1
ATOM 3462 N N . ASN A 1 433 ? -26.211 -40.180 6.110 1.00 67.06 433 ASN A N 1
ATOM 3463 C CA . ASN A 1 433 ? -25.462 -39.802 7.324 1.00 67.06 433 ASN A CA 1
ATOM 3464 C C . ASN A 1 433 ? -23.915 -39.882 7.174 1.00 67.06 433 ASN A C 1
ATOM 3466 O O . ASN A 1 433 ? -23.153 -39.829 8.144 1.00 67.06 433 ASN A O 1
ATOM 3470 N N . GLN A 1 434 ? -23.391 -40.039 5.954 1.00 74.88 434 GLN A N 1
ATOM 3471 C CA . GLN A 1 434 ? -21.945 -39.973 5.727 1.00 74.88 434 GLN A CA 1
ATOM 3472 C C . GLN A 1 434 ? -21.513 -38.520 5.497 1.00 74.88 434 GLN A C 1
ATOM 3474 O O . GLN A 1 434 ? -21.860 -37.918 4.483 1.00 74.88 434 GLN A O 1
ATOM 3479 N N . ALA A 1 435 ? -20.706 -37.981 6.421 1.00 65.25 435 ALA A N 1
ATOM 3480 C CA . ALA A 1 435 ? -20.268 -36.577 6.462 1.00 65.25 435 ALA A CA 1
ATOM 3481 C C . ALA A 1 435 ? -19.794 -36.008 5.117 1.00 65.25 435 ALA A C 1
ATOM 3483 O O . ALA A 1 435 ? -20.229 -34.938 4.698 1.00 65.25 435 ALA A O 1
ATOM 3484 N N . ASN A 1 436 ? -18.952 -36.757 4.404 1.00 68.62 436 ASN A N 1
ATOM 3485 C CA . ASN A 1 436 ? -18.392 -36.311 3.128 1.00 68.62 436 ASN A CA 1
ATOM 3486 C C . ASN A 1 436 ? -19.421 -36.274 1.987 1.00 68.62 436 ASN A C 1
ATOM 3488 O O . ASN A 1 436 ? -19.216 -35.561 1.004 1.00 68.62 436 ASN A O 1
ATOM 3492 N N . PHE A 1 437 ? -20.511 -37.034 2.096 1.00 78.19 437 PHE A N 1
ATOM 3493 C CA . PHE A 1 437 ? -21.525 -37.128 1.054 1.00 78.19 437 PHE A CA 1
ATOM 3494 C C . PHE A 1 437 ? -22.584 -36.040 1.213 1.00 78.19 437 PHE A C 1
ATOM 3496 O O . PHE A 1 437 ? -22.737 -35.235 0.293 1.00 78.19 437 PHE A O 1
ATOM 3503 N N . TYR A 1 438 ? -23.262 -35.933 2.362 1.00 82.31 438 TYR A N 1
ATOM 3504 C CA . TYR A 1 438 ? -24.364 -34.965 2.481 1.00 82.31 438 TYR A CA 1
ATOM 3505 C C . TYR A 1 438 ? -23.893 -33.509 2.372 1.00 82.31 438 TYR A C 1
ATOM 3507 O O . TYR A 1 438 ? -24.576 -32.704 1.745 1.00 82.31 438 TYR A O 1
ATOM 3515 N N . LEU A 1 439 ? -22.702 -33.157 2.881 1.00 84.06 439 LEU A N 1
ATOM 3516 C CA . LEU A 1 439 ? -22.160 -31.797 2.733 1.00 84.06 439 LEU A CA 1
ATOM 3517 C C . LEU A 1 439 ? -21.893 -31.458 1.262 1.00 84.06 439 LEU A C 1
ATOM 3519 O O . LEU A 1 439 ? -22.259 -30.386 0.781 1.00 84.06 439 LEU A O 1
ATOM 3523 N N . LYS A 1 440 ? -21.309 -32.399 0.512 1.00 83.88 440 LYS A N 1
ATOM 3524 C CA . LYS A 1 440 ? -21.068 -32.232 -0.925 1.00 83.88 440 LYS A CA 1
ATOM 3525 C C . LYS A 1 440 ? -22.381 -32.085 -1.697 1.00 83.88 440 LYS A C 1
ATOM 3527 O O . LYS A 1 440 ? -22.491 -31.212 -2.558 1.00 83.88 440 LYS A O 1
ATOM 3532 N N . HIS A 1 441 ? -23.374 -32.917 -1.394 1.00 84.31 441 HIS A N 1
ATOM 3533 C CA . HIS A 1 441 ? -24.686 -32.853 -2.038 1.00 84.31 441 HIS A CA 1
ATOM 3534 C C . HIS A 1 441 ? -25.447 -31.572 -1.679 1.00 84.31 441 HIS A C 1
ATOM 3536 O O . HIS A 1 441 ? -26.038 -30.960 -2.567 1.00 84.31 441 HIS A O 1
ATOM 3542 N N . THR A 1 442 ? -25.301 -31.076 -0.448 1.00 86.88 442 THR A N 1
ATOM 3543 C CA . THR A 1 442 ? -25.849 -29.785 -0.007 1.00 86.88 442 THR A CA 1
ATOM 3544 C C . THR A 1 442 ? -25.385 -28.643 -0.911 1.00 86.88 442 THR A C 1
ATOM 3546 O O . THR A 1 442 ? -26.211 -27.867 -1.391 1.00 86.88 442 THR A O 1
ATOM 3549 N N . PHE A 1 443 ? -24.087 -28.563 -1.229 1.00 85.69 443 PHE A N 1
ATOM 3550 C CA . PHE A 1 443 ? -23.568 -27.525 -2.130 1.00 85.69 443 PHE A CA 1
ATOM 3551 C C . PHE A 1 443 ? -24.096 -27.648 -3.563 1.00 85.69 443 PHE A C 1
ATOM 3553 O O . PHE A 1 443 ? -24.446 -26.641 -4.182 1.00 85.69 443 PHE A O 1
ATOM 3560 N N . LEU A 1 444 ? -24.222 -28.871 -4.083 1.00 85.00 444 LEU A N 1
ATOM 3561 C CA . LEU A 1 444 ? -24.806 -29.107 -5.409 1.00 85.00 444 LEU A CA 1
ATOM 3562 C C . LEU A 1 444 ? -26.289 -28.700 -5.452 1.00 85.00 444 LEU A C 1
ATOM 3564 O O . LEU A 1 444 ? -26.749 -28.097 -6.427 1.00 85.00 444 LEU A O 1
ATOM 3568 N N . SER A 1 445 ? -27.037 -28.997 -4.391 1.00 86.00 445 SER A N 1
ATOM 3569 C CA . SER A 1 445 ? -28.449 -28.638 -4.240 1.00 86.00 445 SER A CA 1
ATOM 3570 C C . SER A 1 445 ? -28.643 -27.124 -4.066 1.00 86.00 445 SER A C 1
ATOM 3572 O O . SER A 1 445 ? -29.552 -26.547 -4.673 1.00 86.00 445 SER A O 1
ATOM 3574 N N . LEU A 1 446 ? -27.748 -26.449 -3.335 1.00 84.75 446 LEU A N 1
ATOM 3575 C CA . LEU A 1 446 ? -27.700 -24.984 -3.234 1.00 84.75 446 LEU A CA 1
ATOM 3576 C C . LEU A 1 446 ? -27.456 -24.331 -4.597 1.00 84.75 446 LEU A C 1
ATOM 3578 O O . LEU A 1 446 ? -28.212 -23.443 -4.991 1.00 84.75 446 LEU A O 1
ATOM 3582 N N . GLN A 1 447 ? -26.469 -24.814 -5.357 1.00 82.19 447 GLN A N 1
ATOM 3583 C CA . GLN A 1 447 ? -26.167 -24.297 -6.694 1.00 82.19 447 GLN A CA 1
ATOM 3584 C C . GLN A 1 447 ? -27.380 -24.401 -7.632 1.00 82.19 447 GLN A C 1
ATOM 3586 O O . GLN A 1 447 ? -27.708 -23.444 -8.335 1.00 82.19 447 GLN A O 1
ATOM 3591 N N . LYS A 1 448 ? -28.103 -25.528 -7.605 1.00 81.56 448 LYS A N 1
ATOM 3592 C CA . LYS A 1 448 ? -29.343 -25.702 -8.383 1.00 81.56 448 LYS A CA 1
ATOM 3593 C C . LYS A 1 448 ? -30.442 -24.721 -7.963 1.00 81.56 448 LYS A C 1
ATOM 3595 O O . LYS A 1 448 ? -31.183 -24.230 -8.816 1.00 81.56 448 LYS A O 1
ATOM 3600 N N . ARG A 1 449 ? -30.561 -24.423 -6.664 1.00 78.25 449 ARG A N 1
ATOM 3601 C CA . ARG A 1 449 ? -31.576 -23.501 -6.119 1.00 78.25 449 ARG A CA 1
ATOM 3602 C C . ARG A 1 449 ? -31.275 -22.028 -6.398 1.00 78.25 449 ARG A C 1
ATOM 3604 O O . ARG A 1 449 ? -32.222 -21.252 -6.488 1.00 78.25 449 ARG A O 1
ATOM 3611 N N . LEU A 1 450 ? -30.012 -21.660 -6.619 1.00 75.88 450 LEU A N 1
ATOM 3612 C CA . LEU A 1 450 ? -29.620 -20.296 -6.993 1.00 75.88 450 LEU A CA 1
ATOM 3613 C C . LEU A 1 450 ? -30.040 -19.891 -8.421 1.00 75.88 450 LEU A C 1
ATOM 3615 O O . LEU A 1 450 ? -30.090 -18.697 -8.713 1.00 75.88 450 LEU A O 1
ATOM 3619 N N . LYS A 1 451 ? -30.372 -20.848 -9.304 1.00 77.19 451 LYS A N 1
ATOM 3620 C CA . LYS A 1 451 ? -30.880 -20.617 -10.675 1.00 77.19 451 LYS A CA 1
ATOM 3621 C C . LYS A 1 451 ? -30.144 -19.470 -11.404 1.00 77.19 451 LYS A C 1
ATOM 3623 O O . LYS A 1 451 ? -28.926 -19.515 -11.545 1.00 77.19 451 LYS A O 1
ATOM 3628 N N . THR A 1 452 ? -30.863 -18.449 -11.876 1.00 66.19 452 THR A N 1
ATOM 3629 C CA . THR A 1 452 ? -30.322 -17.313 -12.642 1.00 66.19 452 THR A CA 1
ATOM 3630 C C . THR A 1 452 ? -29.444 -16.378 -11.806 1.00 66.19 452 THR A C 1
ATOM 3632 O O . THR A 1 452 ? -28.524 -15.774 -12.358 1.00 66.19 452 THR A O 1
ATOM 3635 N N . ALA A 1 453 ? -29.670 -16.286 -10.490 1.00 61.31 453 ALA A N 1
ATOM 3636 C CA . ALA A 1 453 ? -28.845 -15.481 -9.589 1.00 61.31 453 ALA A CA 1
ATOM 3637 C C . ALA A 1 453 ? -27.423 -16.061 -9.464 1.00 61.31 453 ALA A C 1
ATOM 3639 O O . ALA A 1 453 ? -26.447 -15.320 -9.556 1.00 61.31 453 ALA A O 1
ATOM 3640 N N . GLY A 1 454 ? -27.300 -17.391 -9.370 1.00 61.66 454 GLY A N 1
ATOM 3641 C CA . GLY A 1 454 ? -26.007 -18.092 -9.298 1.00 61.66 454 GLY A CA 1
ATOM 3642 C C . GLY A 1 454 ? -25.240 -18.192 -10.624 1.00 61.66 454 GLY A C 1
ATOM 3643 O O . GLY A 1 454 ? -24.061 -18.523 -10.623 1.00 61.66 454 GLY A O 1
ATOM 3644 N N . GLN A 1 455 ? -25.886 -17.921 -11.764 1.00 63.53 455 GLN A N 1
ATOM 3645 C CA . GLN A 1 455 ? -25.233 -17.924 -13.084 1.00 63.53 455 GLN A CA 1
ATOM 3646 C C . GLN A 1 455 ? -24.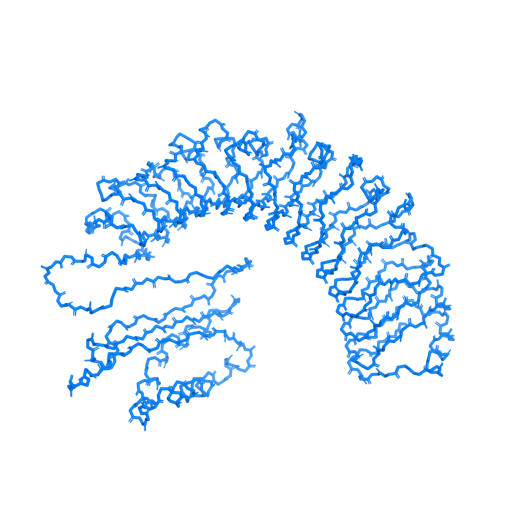521 -16.603 -13.402 1.00 63.53 455 GLN A C 1
ATOM 3648 O O . GLN A 1 455 ? -23.586 -16.586 -14.198 1.00 63.53 455 GLN A O 1
ATOM 3653 N N . ARG A 1 456 ? -24.976 -15.492 -12.808 1.00 64.00 456 ARG A N 1
ATOM 3654 C CA . ARG A 1 456 ? -24.417 -14.148 -13.034 1.00 64.00 456 ARG A CA 1
ATOM 3655 C C . ARG A 1 456 ? -23.460 -13.707 -11.930 1.00 64.00 456 ARG A C 1
ATOM 3657 O O . ARG A 1 456 ? -22.614 -12.857 -12.185 1.00 64.00 456 ARG A O 1
ATOM 3664 N N . LEU A 1 457 ? -23.632 -14.232 -10.718 1.00 69.12 457 LEU A N 1
ATOM 3665 C CA . LEU A 1 457 ? -22.942 -13.806 -9.502 1.00 69.12 457 LEU A CA 1
ATOM 3666 C C . LEU A 1 457 ? -22.538 -15.046 -8.692 1.00 69.12 457 LEU A C 1
ATOM 3668 O O . LEU A 1 457 ? -23.269 -16.034 -8.666 1.00 69.12 457 LEU A O 1
ATOM 3672 N N . GLY A 1 458 ? -21.378 -14.993 -8.037 1.00 70.44 458 GLY A N 1
ATOM 3673 C CA . GLY A 1 458 ? -20.851 -16.074 -7.198 1.00 70.44 458 GLY A CA 1
ATOM 3674 C C . GLY A 1 458 ? -20.673 -15.638 -5.746 1.00 70.44 458 GLY A C 1
ATOM 3675 O O . GLY A 1 458 ? -20.617 -14.443 -5.461 1.00 70.44 458 GLY A O 1
ATOM 3676 N N . ALA A 1 459 ? -20.579 -16.609 -4.841 1.00 77.06 459 ALA A N 1
ATOM 3677 C CA . ALA A 1 459 ? -20.199 -16.397 -3.448 1.00 77.06 459 ALA A CA 1
ATOM 3678 C C . ALA A 1 459 ? -19.239 -17.507 -3.007 1.00 77.06 459 ALA A C 1
ATOM 3680 O O . ALA A 1 459 ? -19.378 -18.654 -3.442 1.00 77.06 459 ALA A O 1
ATOM 3681 N N . ALA A 1 460 ? -18.276 -17.169 -2.154 1.00 80.12 460 ALA A N 1
ATOM 3682 C CA . ALA A 1 460 ? -17.469 -18.148 -1.441 1.00 80.12 460 ALA A CA 1
ATOM 3683 C C . ALA A 1 460 ? -18.216 -18.589 -0.178 1.00 80.12 460 ALA A C 1
ATOM 3685 O O . ALA A 1 460 ? -18.917 -17.794 0.448 1.00 80.12 460 ALA A O 1
ATOM 3686 N N . SER A 1 461 ? -18.095 -19.860 0.192 1.00 80.62 461 SER A N 1
ATOM 3687 C CA . SER A 1 461 ? -18.838 -20.421 1.317 1.00 80.62 461 SER A CA 1
ATOM 3688 C C . SER A 1 461 ? -18.001 -21.402 2.117 1.00 80.62 461 SER A C 1
ATOM 3690 O O . SER A 1 461 ? -17.417 -22.320 1.540 1.00 80.62 461 SER A O 1
ATOM 3692 N N . THR A 1 462 ? -18.053 -21.273 3.436 1.00 82.69 462 THR A N 1
ATOM 3693 C CA . THR A 1 462 ? -17.530 -22.258 4.385 1.00 82.69 462 THR A CA 1
ATOM 3694 C C . THR A 1 462 ? -18.688 -22.736 5.243 1.00 82.69 462 THR A C 1
ATOM 3696 O O . THR A 1 462 ? -19.393 -21.914 5.820 1.00 82.69 462 THR A O 1
ATOM 3699 N N . VAL A 1 463 ? -18.901 -24.050 5.318 1.00 83.75 463 VAL A N 1
ATOM 3700 C CA . VAL A 1 463 ? -19.963 -24.672 6.121 1.00 83.75 463 VAL A CA 1
ATOM 3701 C C . VAL A 1 463 ? -19.327 -25.709 7.035 1.00 83.75 463 VAL A C 1
ATOM 3703 O O . VAL A 1 463 ? -18.539 -26.537 6.580 1.00 83.75 463 VAL A O 1
ATOM 3706 N N . VAL A 1 464 ? -19.685 -25.664 8.312 1.00 83.69 464 VAL A N 1
ATOM 3707 C CA . VAL A 1 464 ? -19.235 -26.578 9.356 1.00 83.69 464 VAL A CA 1
ATOM 3708 C C . VAL A 1 464 ? -20.468 -27.114 10.073 1.00 83.69 464 VAL A C 1
ATOM 3710 O O . VAL A 1 464 ? -21.226 -26.355 10.668 1.00 83.69 464 VAL A O 1
ATOM 3713 N N . HIS A 1 465 ? -20.656 -28.430 10.023 1.00 85.69 465 HIS A N 1
ATOM 3714 C CA . HIS A 1 465 ? -21.640 -29.137 10.836 1.00 85.69 465 HIS A CA 1
ATOM 3715 C C . HIS A 1 465 ? -20.888 -29.932 11.907 1.00 85.69 465 HIS A C 1
ATOM 3717 O O . HIS A 1 465 ? -20.108 -30.833 11.588 1.00 85.69 465 HIS A O 1
ATOM 3723 N N . ILE A 1 466 ? -21.083 -29.555 13.168 1.00 79.62 466 ILE A N 1
ATOM 3724 C CA . ILE A 1 466 ? -20.479 -30.190 14.338 1.00 79.62 466 ILE A CA 1
ATOM 3725 C C . ILE A 1 466 ? -21.503 -31.153 14.931 1.00 79.62 466 ILE A C 1
ATOM 3727 O O . ILE A 1 466 ? -22.640 -30.763 15.173 1.00 79.62 466 ILE A O 1
ATOM 3731 N N . ARG A 1 467 ? -21.086 -32.399 15.171 1.00 78.06 467 ARG A N 1
ATOM 3732 C CA . ARG A 1 467 ? -21.920 -33.451 15.764 1.00 78.06 467 ARG A CA 1
ATOM 3733 C C . ARG A 1 467 ? -21.220 -34.084 16.955 1.00 78.06 467 ARG A C 1
ATOM 3735 O O . ARG A 1 467 ? -20.011 -34.330 16.897 1.00 78.06 467 ARG A O 1
ATOM 3742 N N . SER A 1 468 ? -21.979 -34.421 17.989 1.00 69.56 468 SER A N 1
ATOM 3743 C CA . SER A 1 468 ? -21.486 -35.297 19.051 1.00 69.56 468 SER A CA 1
ATOM 3744 C C . SER A 1 468 ? -21.573 -36.755 18.592 1.00 69.56 468 SER A C 1
ATOM 3746 O O . SER A 1 468 ? -22.640 -37.233 18.206 1.00 69.56 468 SER A O 1
ATOM 3748 N N . LEU A 1 469 ? -20.449 -37.475 18.588 1.00 65.38 469 LEU A N 1
ATOM 3749 C CA . LEU A 1 469 ? -20.469 -38.918 18.351 1.00 65.38 469 LEU A CA 1
ATOM 3750 C C . LEU A 1 469 ? -20.946 -39.617 19.632 1.00 65.38 469 LEU A C 1
ATOM 3752 O O . LEU A 1 469 ? -20.471 -39.261 20.713 1.00 65.38 469 LEU A O 1
ATOM 3756 N N . PRO A 1 470 ? -21.840 -40.620 19.550 1.00 58.91 470 PRO A N 1
ATOM 3757 C CA . PRO A 1 470 ? -22.162 -41.427 20.718 1.00 58.91 470 PRO A CA 1
ATOM 3758 C C . PRO A 1 470 ? -20.868 -42.049 21.254 1.00 58.91 470 PRO A C 1
ATOM 3760 O O . PRO A 1 470 ? -20.095 -42.620 20.480 1.00 58.91 470 PRO A O 1
ATOM 3763 N N . GLN A 1 471 ? -20.619 -41.914 22.561 1.00 49.97 471 GLN A N 1
ATOM 3764 C CA . GLN A 1 471 ? -19.513 -42.611 23.212 1.00 49.97 471 GLN A CA 1
ATOM 3765 C C . GLN A 1 471 ? -19.655 -44.103 22.901 1.00 49.97 471 GLN A C 1
ATOM 3767 O O . GLN A 1 471 ? -20.669 -44.724 23.226 1.00 49.97 471 GLN A O 1
ATOM 3772 N N . SER A 1 472 ? -18.657 -44.676 22.231 1.00 45.41 472 SER A N 1
ATOM 3773 C CA . SER A 1 472 ? -18.530 -46.122 22.157 1.00 45.41 472 SER A CA 1
ATOM 3774 C C . SER A 1 472 ? -18.318 -46.611 23.583 1.00 45.41 472 SER A C 1
ATOM 3776 O O . SER A 1 472 ? -17.278 -46.328 24.172 1.00 45.41 472 SER A O 1
ATOM 3778 N N . ASN A 1 473 ? -19.305 -47.306 24.147 1.00 46.19 473 ASN A N 1
ATOM 3779 C CA . ASN A 1 473 ? -19.096 -48.097 25.352 1.00 46.19 473 ASN A CA 1
ATOM 3780 C C . ASN A 1 473 ? -18.028 -49.153 25.031 1.00 46.19 473 ASN A C 1
ATOM 3782 O O . ASN A 1 473 ? -18.337 -50.180 24.424 1.00 46.19 473 ASN A O 1
ATOM 3786 N N . THR A 1 474 ? -16.783 -48.873 25.404 1.00 38.09 474 THR A N 1
ATOM 3787 C CA . THR A 1 474 ? -15.698 -49.849 25.535 1.00 38.09 474 THR A CA 1
ATOM 3788 C C . THR A 1 474 ? -15.050 -49.666 26.884 1.00 38.09 474 THR A C 1
ATOM 3790 O O . THR A 1 474 ? -14.621 -48.517 27.142 1.00 38.09 474 THR A O 1
#